Protein AF-0000000074721085 (afdb_homodimer)

Radius of gyration: 24.86 Å; Cα contacts (8 Å, |Δi|>4): 998; chains: 2; bounding box: 52×73×53 Å

Structure (mmCIF, N/CA/C/O backbone):
data_AF-0000000074721085-model_v1
#
loop_
_entity.id
_entity.type
_entity.pdbx_description
1 polymer 'Geranylgeranyl pyrophosphate synthase'
#
loop_
_atom_site.group_PDB
_atom_site.id
_atom_site.type_symbol
_atom_site.label_atom_id
_atom_site.label_alt_id
_atom_site.label_comp_id
_atom_site.label_asym_id
_atom_site.label_entity_id
_atom_site.label_seq_id
_atom_site.pdbx_PDB_ins_code
_atom_site.Cartn_x
_atom_site.Cartn_y
_atom_site.Cartn_z
_atom_site.occupancy
_atom_site.B_iso_or_equiv
_atom_site.auth_seq_id
_atom_site.auth_comp_id
_atom_site.auth_asym_id
_atom_site.auth_atom_id
_atom_site.pdbx_PDB_model_num
ATOM 1 N N . MET A 1 1 ? -14.104 8.866 26.726 1 62.4 1 MET A N 1
ATOM 2 C CA . MET A 1 1 ? -13.198 7.778 26.369 1 62.4 1 MET A CA 1
ATOM 3 C C . MET A 1 1 ? -11.843 8.32 25.928 1 62.4 1 MET A C 1
ATOM 5 O O . MET A 1 1 ? -11.764 9.398 25.336 1 62.4 1 MET A O 1
ATOM 9 N N . ASP A 1 2 ? -10.797 7.888 26.483 1 88.51 2 ASP A N 1
ATOM 10 C CA . ASP A 1 2 ? -9.417 8.273 26.201 1 88.51 2 ASP A CA 1
ATOM 11 C C . ASP A 1 2 ? -9.02 7.889 24.777 1 88.51 2 ASP A C 1
ATOM 13 O O . ASP A 1 2 ? -8.845 6.707 24.473 1 88.51 2 ASP A O 1
ATOM 17 N N . MET A 1 3 ? -9.198 8.83 23.907 1 91.61 3 MET A N 1
ATOM 18 C CA . MET A 1 3 ? -8.941 8.638 22.483 1 91.61 3 MET A CA 1
ATOM 19 C C . MET A 1 3 ? -7.584 7.979 22.259 1 91.61 3 MET A C 1
ATOM 21 O O . MET A 1 3 ? -7.439 7.134 21.374 1 91.61 3 MET A O 1
ATOM 25 N N . GLN A 1 4 ? -6.684 8.302 23.057 1 92.25 4 GLN A N 1
ATOM 26 C CA . GLN A 1 4 ? -5.341 7.749 22.918 1 92.25 4 GLN A CA 1
ATOM 27 C C . GLN A 1 4 ? -5.334 6.247 23.187 1 92.25 4 GLN A C 1
ATOM 29 O O . GLN A 1 4 ? -4.712 5.482 22.447 1 92.25 4 GLN A O 1
ATOM 34 N N . LYS A 1 5 ? -5.977 5.867 24.251 1 95.2 5 LYS A N 1
ATOM 35 C CA . LYS A 1 5 ? -6.062 4.45 24.591 1 95.2 5 LYS A CA 1
ATOM 36 C C . LYS A 1 5 ? -6.791 3.666 23.504 1 95.2 5 LYS A C 1
ATOM 38 O O . LYS A 1 5 ? -6.411 2.538 23.184 1 95.2 5 LYS A O 1
ATOM 43 N N . ARG A 1 6 ? -7.83 4.304 23.038 1 96.55 6 ARG A N 1
ATOM 44 C CA . ARG A 1 6 ? -8.613 3.687 21.972 1 96.55 6 ARG A CA 1
ATOM 45 C C . ARG A 1 6 ? -7.764 3.472 20.724 1 96.55 6 ARG A C 1
ATOM 47 O O . ARG A 1 6 ? -7.793 2.395 20.125 1 96.55 6 ARG A O 1
ATOM 54 N N . ILE A 1 7 ? -6.963 4.374 20.34 1 96.98 7 ILE A N 1
ATOM 55 C CA . ILE A 1 7 ? -6.094 4.308 19.17 1 96.98 7 ILE A CA 1
ATOM 56 C C . ILE A 1 7 ? -5.017 3.247 19.385 1 96.98 7 ILE A C 1
ATOM 58 O O . ILE A 1 7 ? -4.782 2.407 18.514 1 96.98 7 ILE A O 1
ATOM 62 N N . GLU A 1 8 ? -4.416 3.25 20.564 1 97.11 8 GLU A N 1
ATOM 63 C CA . GLU A 1 8 ? -3.341 2.307 20.857 1 97.11 8 GLU A CA 1
ATOM 64 C C . GLU A 1 8 ? -3.84 0.866 20.801 1 97.11 8 GLU A C 1
ATOM 66 O O . GLU A 1 8 ? -3.151 -0.015 20.284 1 97.11 8 GLU A O 1
ATOM 71 N N . ARG A 1 9 ? -4.979 0.676 21.344 1 97.21 9 ARG A N 1
ATOM 72 C CA . ARG A 1 9 ? -5.563 -0.662 21.331 1 97.21 9 ARG A CA 1
ATOM 73 C C . ARG A 1 9 ? -5.836 -1.127 19.904 1 97.21 9 ARG A C 1
ATOM 75 O O . ARG A 1 9 ? -5.573 -2.281 19.561 1 97.21 9 ARG A O 1
ATOM 82 N N . ALA A 1 10 ? -6.385 -0.252 19.117 1 97.82 10 ALA A N 1
ATOM 83 C CA . ALA A 1 10 ? -6.705 -0.589 17.732 1 97.82 10 ALA A CA 1
ATOM 84 C C . ALA A 1 10 ? -5.437 -0.839 16.921 1 97.82 10 ALA A C 1
ATOM 86 O O . ALA A 1 10 ? -5.4 -1.736 16.076 1 97.82 10 ALA A O 1
ATOM 87 N N . LEU A 1 11 ? -4.39 -0.086 17.172 1 98.34 11 LEU A N 1
ATOM 88 C CA . LEU A 1 11 ? -3.107 -0.285 16.507 1 98.34 11 LEU A CA 1
ATOM 89 C C . LEU A 1 11 ? -2.487 -1.619 16.911 1 98.34 11 LEU A C 1
ATOM 91 O O . LEU A 1 11 ? -1.934 -2.332 16.071 1 98.34 11 LEU A O 1
ATOM 95 N N . GLU A 1 12 ? -2.574 -1.896 18.161 1 98.14 12 GLU A N 1
ATOM 96 C CA . GLU A 1 12 ? -2.063 -3.174 18.646 1 98.14 12 GLU A CA 1
ATOM 97 C C . GLU A 1 12 ? -2.75 -4.344 17.949 1 98.14 12 GLU A C 1
ATOM 99 O O . GLU A 1 12 ? -2.1 -5.326 17.584 1 98.14 12 GLU A O 1
ATOM 104 N N . THR A 1 13 ? -3.978 -4.234 17.844 1 98.15 13 THR A N 1
ATOM 105 C CA . THR A 1 13 ? -4.745 -5.283 17.181 1 98.15 13 THR A CA 1
ATOM 106 C C . THR A 1 13 ? -4.292 -5.452 15.734 1 98.15 13 THR A C 1
ATOM 108 O O . THR A 1 13 ? -4.121 -6.577 15.259 1 98.15 13 THR A O 1
ATOM 111 N N . ALA A 1 14 ? -4.15 -4.379 15.009 1 98.24 14 ALA A N 1
ATOM 112 C CA . ALA A 1 14 ? -3.728 -4.418 13.611 1 98.24 14 ALA A CA 1
ATOM 113 C C . ALA A 1 14 ? -2.343 -5.042 13.472 1 98.24 14 ALA A C 1
ATOM 115 O O . ALA A 1 14 ? -2.118 -5.882 12.598 1 98.24 14 ALA A O 1
ATOM 116 N N . ILE A 1 15 ? -1.393 -4.704 14.331 1 98.49 15 ILE A N 1
ATOM 117 C CA . ILE A 1 15 ? -0.018 -5.182 14.244 1 98.49 15 ILE A CA 1
ATOM 118 C C . ILE A 1 15 ? 0.05 -6.641 14.688 1 98.49 15 ILE A C 1
ATOM 120 O O . ILE A 1 15 ? 0.81 -7.433 14.127 1 98.49 15 ILE A O 1
ATOM 124 N N . LYS A 1 16 ? -0.74 -6.955 15.693 1 98.14 16 LYS A N 1
ATOM 125 C CA . LYS A 1 16 ? -0.819 -8.356 16.097 1 98.14 16 LYS A CA 1
ATOM 126 C C . LYS A 1 16 ? -1.295 -9.235 14.945 1 98.14 16 LYS A C 1
ATOM 128 O O . LYS A 1 16 ? -0.792 -10.344 14.754 1 98.14 16 LYS A O 1
ATOM 133 N N . HIS A 1 17 ? -2.192 -8.769 14.258 1 97.84 17 HIS A N 1
ATOM 134 C CA . HIS A 1 17 ? -2.7 -9.5 13.102 1 97.84 17 HIS A CA 1
ATOM 135 C C . HIS A 1 17 ? -1.618 -9.675 12.042 1 97.84 17 HIS A C 1
ATOM 137 O O . HIS A 1 17 ? -1.467 -10.76 11.476 1 97.84 17 HIS A O 1
ATOM 143 N N . ALA A 1 18 ? -0.864 -8.637 11.76 1 97.57 18 ALA A N 1
ATOM 144 C CA . ALA A 1 18 ? 0.155 -8.627 10.713 1 97.57 18 ALA A CA 1
ATOM 145 C C . ALA A 1 18 ? 1.371 -9.454 11.123 1 97.57 18 ALA A C 1
ATOM 147 O O . ALA A 1 18 ? 2.197 -9.813 10.281 1 97.57 18 ALA A O 1
ATOM 148 N N . THR A 1 19 ? 1.497 -9.79 12.391 1 97.47 19 THR A N 1
ATOM 149 C CA . THR A 1 19 ? 2.7 -10.467 12.863 1 97.47 19 THR A CA 1
ATOM 150 C C . THR A 1 19 ? 2.353 -11.818 13.481 1 97.47 19 THR A C 1
ATOM 152 O O . THR A 1 19 ? 3.145 -12.382 14.239 1 97.47 19 THR A O 1
ATOM 155 N N . ALA A 1 20 ? 1.224 -12.274 13.162 1 95 20 ALA A N 1
ATOM 156 C CA . ALA A 1 20 ? 0.764 -13.538 13.731 1 95 20 ALA A CA 1
ATOM 157 C C . ALA A 1 20 ? 1.395 -14.726 13.01 1 95 20 ALA A C 1
ATOM 159 O O . ALA A 1 20 ? 1.792 -14.616 11.848 1 95 20 ALA A O 1
ATOM 160 N N . GLY A 1 21 ? 1.516 -15.819 13.684 1 90.7 21 GLY A N 1
ATOM 161 C CA . GLY A 1 21 ? 1.921 -17.075 13.075 1 90.7 21 GLY A CA 1
ATOM 162 C C . GLY A 1 21 ? 3.418 -17.172 12.846 1 90.7 21 GLY A C 1
ATOM 163 O O . GLY A 1 21 ? 4.203 -16.561 13.573 1 90.7 21 GLY A O 1
ATOM 164 N N . ASN A 1 22 ? 3.745 -18.074 11.837 1 90.31 22 ASN A N 1
ATOM 165 C CA . ASN A 1 22 ? 5.143 -18.315 11.495 1 90.31 22 ASN A CA 1
ATOM 166 C C . ASN A 1 22 ? 5.615 -17.39 10.377 1 90.31 22 ASN A C 1
ATOM 168 O O . ASN A 1 22 ? 5.797 -17.827 9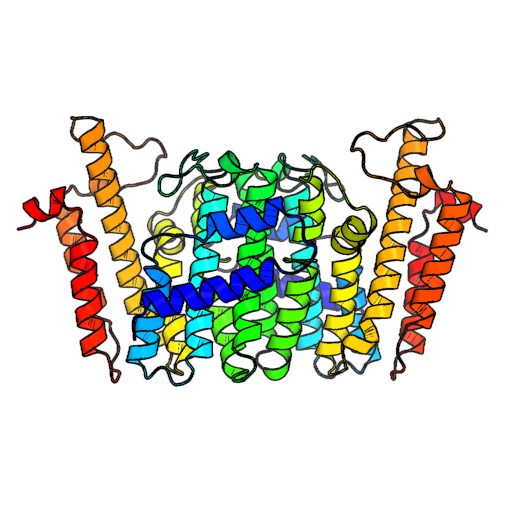.24 1 90.31 22 ASN A O 1
ATOM 172 N N . GLN A 1 23 ? 5.804 -16.177 10.736 1 94.38 23 GLN A N 1
ATOM 173 C CA . GLN A 1 23 ? 6.29 -15.139 9.832 1 94.38 23 GLN A CA 1
ATOM 174 C C . GLN A 1 23 ? 7.766 -14.843 10.078 1 94.38 23 GLN A C 1
ATOM 176 O O . GLN A 1 23 ? 8.338 -15.293 11.073 1 94.38 23 GLN A O 1
ATOM 181 N N . PRO A 1 24 ? 8.462 -14.285 9.119 1 97.26 24 PRO A N 1
ATOM 182 C CA . PRO A 1 24 ? 9.846 -13.891 9.393 1 97.26 24 PRO A CA 1
ATOM 183 C C . PRO A 1 24 ? 9.966 -12.951 10.591 1 97.26 24 PRO A C 1
ATOM 185 O O . PRO A 1 24 ? 9.371 -11.87 10.594 1 97.26 24 PRO A O 1
ATOM 188 N N . PRO A 1 25 ? 10.677 -13.289 11.58 1 97.72 25 PRO A N 1
ATOM 189 C CA . PRO A 1 25 ? 10.661 -12.564 12.853 1 97.72 25 PRO A CA 1
ATOM 190 C C . PRO A 1 25 ? 11.233 -11.153 12.735 1 97.72 25 PRO A C 1
ATOM 192 O O . PRO A 1 25 ? 10.763 -10.234 13.411 1 97.72 25 PRO A O 1
ATOM 195 N N . LYS A 1 26 ? 12.287 -10.931 11.923 1 98.34 26 LYS A N 1
ATOM 196 C CA . LYS A 1 26 ? 12.931 -9.622 11.859 1 98.34 26 LYS A CA 1
ATOM 197 C C . LYS A 1 26 ? 11.977 -8.567 11.308 1 98.34 26 LYS A C 1
ATOM 199 O O . LYS A 1 26 ? 11.934 -7.44 11.806 1 98.34 26 LYS A O 1
ATOM 204 N N . ILE A 1 27 ? 11.184 -8.962 10.274 1 98.4 27 ILE A N 1
ATOM 205 C CA . ILE A 1 27 ? 10.254 -7.98 9.728 1 98.4 27 ILE A CA 1
ATOM 206 C C . ILE A 1 27 ? 9.111 -7.748 10.714 1 98.4 27 ILE A C 1
ATOM 208 O O . ILE A 1 27 ? 8.589 -6.636 10.818 1 98.4 27 ILE A O 1
ATOM 212 N N . ALA A 1 28 ? 8.681 -8.773 11.427 1 98.38 28 ALA A N 1
ATOM 213 C CA . ALA A 1 28 ? 7.661 -8.598 12.458 1 98.38 28 ALA A CA 1
ATOM 214 C C . ALA A 1 28 ? 8.115 -7.593 13.513 1 98.38 28 ALA A C 1
ATOM 216 O O . ALA A 1 28 ? 7.339 -6.731 13.932 1 98.38 28 ALA A O 1
ATOM 217 N N . LYS A 1 29 ? 9.334 -7.683 13.894 1 98.3 29 LYS A N 1
ATOM 218 C CA . LYS A 1 29 ? 9.908 -6.739 14.849 1 98.3 29 LYS A CA 1
ATOM 219 C C . LYS A 1 29 ? 9.983 -5.335 14.257 1 98.3 29 LYS A C 1
ATOM 221 O O . LYS A 1 29 ? 9.727 -4.349 14.951 1 98.3 29 LYS A O 1
ATOM 226 N N . ALA A 1 30 ? 10.329 -5.232 13.012 1 98.47 30 ALA A N 1
ATOM 227 C CA . ALA A 1 30 ? 10.443 -3.942 12.336 1 98.47 30 ALA A CA 1
ATOM 228 C C . ALA A 1 30 ? 9.091 -3.239 12.264 1 98.47 30 ALA A C 1
ATOM 230 O O . ALA A 1 30 ? 9.012 -2.016 12.399 1 98.47 30 ALA A O 1
ATOM 231 N N . LEU A 1 31 ? 8.014 -4.026 12.053 1 98.56 31 LEU A N 1
ATOM 232 C CA . LEU A 1 31 ? 6.673 -3.456 11.996 1 98.56 31 LEU A CA 1
ATOM 233 C C . LEU A 1 31 ? 6.285 -2.841 13.336 1 98.56 31 LEU A C 1
ATOM 235 O O . LEU A 1 31 ? 5.816 -1.702 13.389 1 98.56 31 LEU A O 1
ATOM 239 N N . ARG A 1 32 ? 6.486 -3.619 14.35 1 98.06 32 ARG A N 1
ATOM 240 C CA . ARG A 1 32 ? 6.162 -3.129 15.686 1 98.06 32 ARG A CA 1
ATOM 241 C C . ARG A 1 32 ? 7.003 -1.908 16.041 1 98.06 32 ARG A C 1
ATOM 243 O O . ARG A 1 32 ? 6.487 -0.93 16.587 1 98.06 32 ARG A O 1
ATOM 250 N N . TYR A 1 33 ? 8.296 -1.965 15.701 1 97.96 33 TYR A N 1
ATOM 251 C CA . TYR A 1 33 ? 9.246 -0.888 15.958 1 97.96 33 TYR A CA 1
ATOM 252 C C . TYR A 1 33 ? 8.816 0.397 15.261 1 97.96 33 TYR A C 1
ATOM 254 O O . TYR A 1 33 ? 8.939 1.487 15.823 1 97.96 33 TYR A O 1
ATOM 262 N N . ALA A 1 34 ? 8.273 0.291 14.075 1 97.66 34 ALA A N 1
ATOM 263 C CA . ALA A 1 34 ? 7.895 1.439 13.255 1 97.66 34 ALA A CA 1
ATOM 264 C C . ALA A 1 34 ? 6.639 2.112 13.799 1 97.66 34 ALA A C 1
ATOM 266 O O . ALA A 1 34 ? 6.434 3.312 13.599 1 97.66 34 ALA A O 1
ATOM 267 N N . VAL A 1 35 ? 5.823 1.367 14.543 1 97.93 35 VAL A N 1
ATOM 268 C CA . VAL A 1 35 ? 4.501 1.867 14.905 1 97.93 35 VAL A CA 1
ATOM 269 C C . VAL A 1 35 ? 4.481 2.256 16.381 1 97.93 35 VAL A C 1
ATOM 271 O O . VAL A 1 35 ? 3.795 3.204 16.771 1 97.93 35 VAL A O 1
ATOM 274 N N . PHE A 1 36 ? 5.237 1.495 17.198 1 95.47 36 PHE A N 1
ATOM 275 C CA . PHE A 1 36 ? 5.206 1.73 18.637 1 95.47 36 PHE A CA 1
ATOM 276 C C . PHE A 1 36 ? 6.583 2.134 19.15 1 95.47 36 PHE A C 1
ATOM 278 O O . PHE A 1 36 ? 7.599 1.6 18.701 1 95.47 36 PHE A O 1
ATOM 285 N N . PRO A 1 37 ? 6.757 2.99 20.497 1 75.4 37 PRO A N 1
ATOM 286 C CA . PRO A 1 37 ? 5.595 3.564 21.18 1 75.4 37 PRO A CA 1
ATOM 287 C C . PRO A 1 37 ? 4.927 4.676 20.374 1 75.4 37 PRO A C 1
ATOM 289 O O . PRO A 1 37 ? 3.773 5.026 20.636 1 75.4 37 PRO A O 1
ATOM 292 N N . GLY A 1 38 ? 5.512 5.027 19.23 1 75.02 38 GLY A N 1
ATOM 293 C CA . GLY A 1 38 ? 5.128 5.939 18.165 1 75.02 38 GLY A CA 1
ATOM 294 C C . GLY A 1 38 ? 4.961 7.371 18.637 1 75.02 38 GLY A C 1
ATOM 295 O O . GLY A 1 38 ? 5.603 7.791 19.603 1 75.02 38 GLY A O 1
ATOM 296 N N . GLY A 1 39 ? 4.611 8.415 18.076 1 75.67 39 GLY A N 1
ATOM 297 C CA . GLY A 1 39 ? 4.472 9.862 18.098 1 75.67 39 GLY A CA 1
ATOM 298 C C . GLY A 1 39 ? 3.193 10.329 18.766 1 75.67 39 GLY A C 1
ATOM 299 O O . GLY A 1 39 ? 2.569 9.578 19.519 1 75.67 39 GLY A O 1
ATOM 300 N N . ALA A 1 40 ? 2.764 11.472 18.66 1 81.59 40 ALA A N 1
ATOM 301 C CA . ALA A 1 40 ? 1.662 12.176 19.311 1 81.59 40 ALA A CA 1
ATOM 302 C C . ALA A 1 40 ? 0.315 11.711 18.765 1 81.59 40 ALA A C 1
ATOM 304 O O . ALA A 1 40 ? -0.734 12.033 19.328 1 81.59 40 ALA A O 1
ATOM 305 N N . ARG A 1 41 ? 0.282 10.809 17.751 1 93.16 41 ARG A N 1
ATOM 306 C CA . ARG A 1 41 ? -0.935 10.267 17.154 1 93.16 41 ARG A CA 1
ATOM 307 C C . ARG A 1 41 ? -1.905 11.383 16.78 1 93.16 41 ARG A C 1
ATOM 309 O O . ARG A 1 41 ? -3.107 11.278 17.032 1 93.16 41 ARG A O 1
ATOM 316 N N . VAL A 1 42 ? -1.416 12.468 16.251 1 90.64 42 VAL A N 1
ATOM 317 C CA . VAL A 1 42 ? -2.212 13.657 15.966 1 90.64 42 VAL A CA 1
ATOM 318 C C . VAL A 1 42 ? -3.26 13.336 14.903 1 90.64 42 VAL A C 1
ATOM 320 O O . VAL A 1 42 ? -4.434 13.68 15.055 1 90.64 42 VAL A O 1
ATOM 323 N N . ARG A 1 43 ? -2.932 12.62 13.916 1 94.19 43 ARG A N 1
ATOM 324 C CA . ARG A 1 43 ? -3.812 12.397 12.774 1 94.19 43 ARG A CA 1
ATOM 325 C C . ARG A 1 43 ? -4.92 11.407 13.121 1 94.19 43 ARG A C 1
ATOM 327 O O . ARG A 1 43 ? -6.096 11.667 12.86 1 94.19 43 ARG A O 1
ATOM 334 N N . PRO A 1 44 ? -4.56 10.25 13.733 1 97.07 44 PRO A N 1
ATOM 335 C CA . PRO A 1 44 ? -5.671 9.376 14.117 1 97.07 44 PRO A CA 1
ATOM 336 C C . PRO A 1 44 ? -6.558 9.989 15.198 1 97.07 44 PRO A C 1
ATOM 338 O O . PRO A 1 44 ? -7.763 9.73 15.234 1 97.07 44 PRO A O 1
ATOM 341 N N . ARG A 1 45 ? -6.033 10.8 16.083 1 94.85 45 ARG A N 1
ATOM 342 C CA . ARG A 1 45 ? -6.85 11.509 17.062 1 94.85 45 ARG A CA 1
ATOM 343 C C . ARG A 1 45 ? -7.818 12.467 16.376 1 94.85 45 ARG A C 1
ATOM 345 O O . ARG A 1 45 ? -8.975 12.588 16.787 1 94.85 45 ARG A O 1
ATOM 352 N N . LEU A 1 46 ? -7.298 13.166 15.415 1 94.78 46 LEU A N 1
ATOM 353 C CA . LEU A 1 46 ? -8.149 14.061 14.639 1 94.78 46 LEU A CA 1
ATOM 354 C C . LEU A 1 46 ? -9.287 13.292 13.978 1 94.78 46 LEU A C 1
ATOM 356 O O . LEU A 1 46 ? -10.44 13.727 14.015 1 94.78 46 LEU A O 1
ATOM 360 N N . CYS A 1 47 ? -8.995 12.18 13.367 1 97.54 47 CYS A N 1
ATOM 361 C CA . CYS A 1 47 ? -9.989 11.322 12.732 1 97.54 47 CYS A CA 1
ATOM 362 C C . CYS A 1 47 ? -11.081 10.929 13.72 1 97.54 47 CYS A C 1
ATOM 364 O O . CYS A 1 47 ? -12.27 11.08 13.431 1 97.54 47 CYS A O 1
ATOM 366 N N . LEU A 1 48 ? -10.684 10.477 14.877 1 97.35 48 LEU A N 1
ATOM 367 C CA . LEU A 1 48 ? -11.635 10.042 15.894 1 97.35 48 LEU A CA 1
ATOM 368 C C . LEU A 1 48 ? -12.44 11.223 16.426 1 97.35 48 LEU A C 1
ATOM 370 O O . LEU A 1 48 ? -13.635 11.091 16.702 1 97.35 48 LEU A O 1
ATOM 374 N N . ALA A 1 49 ? -11.759 12.353 16.62 1 96.31 49 ALA A N 1
ATOM 375 C CA . ALA A 1 49 ? -12.445 13.543 17.117 1 96.31 49 ALA A CA 1
ATOM 376 C C . ALA A 1 49 ? -13.575 13.957 16.178 1 96.31 49 ALA A C 1
ATOM 378 O O . ALA A 1 49 ? -14.666 14.314 16.629 1 96.31 49 ALA A O 1
ATOM 379 N N . VAL A 1 50 ? -13.349 13.914 14.898 1 97.41 50 VAL A N 1
ATOM 380 C CA . VAL A 1 50 ? -14.362 14.262 13.907 1 97.41 50 VAL A CA 1
ATOM 381 C C . VAL A 1 50 ? -15.502 13.246 13.955 1 97.41 50 VAL A C 1
ATOM 383 O O . VAL A 1 50 ? -16.676 13.621 13.938 1 97.41 50 VAL A O 1
ATOM 386 N N . ALA A 1 51 ? -15.126 11.945 13.977 1 98.02 51 ALA A N 1
ATOM 387 C CA . ALA A 1 51 ? -16.149 10.906 14.066 1 98.02 51 ALA A CA 1
ATOM 388 C C . ALA A 1 51 ? -17.038 11.117 15.289 1 98.02 51 ALA A C 1
ATOM 390 O O . ALA A 1 51 ? -18.265 11.039 15.192 1 98.02 51 ALA A O 1
ATOM 391 N N . MET A 1 52 ? -16.428 11.387 16.395 1 96.92 52 MET A N 1
ATOM 392 C CA . MET A 1 52 ? -17.157 11.588 17.644 1 96.92 52 MET A CA 1
ATOM 393 C C . MET A 1 52 ? -18.048 12.823 17.562 1 96.92 52 MET A C 1
ATOM 395 O O . MET A 1 52 ? -19.179 12.811 18.051 1 96.92 52 MET A O 1
ATOM 399 N N . ALA A 1 53 ? -17.523 13.884 16.963 1 97.24 53 ALA A N 1
ATOM 400 C CA . ALA A 1 53 ? -18.307 15.105 16.802 1 97.24 53 ALA A CA 1
ATOM 401 C C . ALA A 1 53 ? -19.565 14.845 15.979 1 97.24 53 ALA A C 1
ATOM 403 O O . ALA A 1 53 ? -20.597 15.486 16.191 1 97.24 53 ALA A O 1
ATOM 404 N N . CYS A 1 54 ? -19.503 13.878 15.068 1 97.3 54 CYS A N 1
ATOM 405 C CA . CYS A 1 54 ? -20.617 13.556 14.183 1 97.3 54 CYS A CA 1
ATOM 406 C C . CYS A 1 54 ? -21.511 12.486 14.799 1 97.3 54 CYS A C 1
ATOM 408 O O . CYS A 1 54 ? -22.533 12.115 14.218 1 97.3 54 CYS A O 1
ATOM 410 N N . GLY A 1 55 ? -21.17 11.887 15.938 1 95.34 55 GLY A N 1
ATOM 411 C CA . GLY A 1 55 ? -22.017 10.93 16.631 1 95.34 55 GLY A CA 1
ATOM 412 C C . GLY A 1 55 ? -21.337 9.595 16.872 1 95.34 55 GLY A C 1
ATOM 413 O O . GLY A 1 55 ? -21.661 8.891 17.83 1 95.34 55 GLY A O 1
ATOM 414 N N . ASP A 1 56 ? -20.369 9.099 15.939 1 94.93 56 ASP A N 1
ATOM 415 C CA . ASP A 1 56 ? -19.566 7.882 16.014 1 94.93 56 ASP A CA 1
ATOM 416 C C . ASP A 1 56 ? -20.45 6.651 16.196 1 94.93 56 ASP A C 1
ATOM 418 O O . ASP A 1 56 ? -20.242 5.861 17.12 1 94.93 56 ASP A O 1
ATOM 422 N N . ASP A 1 57 ? -21.409 6.464 15.401 1 94.47 57 ASP A N 1
ATOM 423 C CA . ASP A 1 57 ? -22.396 5.394 15.497 1 94.47 57 ASP A CA 1
ATOM 424 C C . ASP A 1 57 ? -21.775 4.042 15.152 1 94.47 57 ASP A C 1
ATOM 426 O O . ASP A 1 57 ? -22.332 2.994 15.486 1 94.47 57 ASP A O 1
ATOM 430 N N . HIS A 1 58 ? -20.662 4.056 14.53 1 96.45 58 HIS A N 1
ATOM 431 C CA . HIS A 1 58 ? -19.937 2.847 14.155 1 96.45 58 HIS A CA 1
ATOM 432 C C . HIS A 1 58 ? -18.486 2.907 14.621 1 96.45 58 HIS A C 1
ATOM 434 O O . HIS A 1 58 ? -17.575 3.071 13.806 1 96.45 58 HIS A O 1
ATOM 440 N N . PRO A 1 59 ? -18.199 2.674 15.888 1 96.92 59 PRO A N 1
ATOM 441 C CA . PRO A 1 59 ? -16.86 2.851 16.455 1 96.92 59 PRO A CA 1
ATOM 442 C C . PRO A 1 59 ? -15.812 1.97 15.779 1 96.92 59 PRO A C 1
ATOM 444 O O . PRO A 1 59 ? -14.646 2.359 15.677 1 96.92 59 PRO A O 1
ATOM 447 N N . GLU A 1 60 ? -16.232 0.771 15.336 1 97.73 60 GLU A N 1
ATOM 448 C CA . GLU A 1 60 ? -15.291 -0.096 14.635 1 97.73 60 GLU A CA 1
ATOM 449 C C . GLU A 1 60 ? -14.777 0.564 13.359 1 97.73 60 GLU A C 1
ATOM 451 O O . GLU A 1 60 ? -13.598 0.438 13.019 1 97.73 60 GLU A O 1
ATOM 456 N N . ALA A 1 61 ? -15.709 1.286 12.708 1 98.28 61 ALA A N 1
ATOM 457 C CA . ALA A 1 61 ? -15.331 1.965 11.472 1 98.28 61 ALA A CA 1
ATOM 458 C C . ALA A 1 61 ? -14.423 3.158 11.757 1 98.28 61 ALA A C 1
ATOM 460 O O . ALA A 1 61 ? -13.455 3.397 11.032 1 98.28 61 ALA A O 1
ATOM 461 N N . SER A 1 62 ? -14.748 3.923 12.817 1 98.44 62 SER A N 1
ATOM 462 C CA . SER A 1 62 ? -13.909 5.068 13.154 1 98.44 62 SER A CA 1
ATOM 463 C C . SER A 1 62 ? -12.531 4.622 13.63 1 98.44 62 SER A C 1
ATOM 465 O O . SER A 1 62 ? -11.523 5.257 13.312 1 98.44 62 SER A O 1
ATOM 467 N N . ASP A 1 63 ? -12.479 3.476 14.377 1 98.63 63 ASP A N 1
ATOM 468 C CA . ASP A 1 63 ? -11.196 2.913 14.786 1 98.63 63 ASP A CA 1
ATOM 469 C C . ASP A 1 63 ? -10.379 2.471 13.574 1 98.63 63 ASP A C 1
ATOM 471 O O . ASP A 1 63 ? -9.177 2.734 13.5 1 98.63 63 ASP A O 1
ATOM 475 N N . ALA A 1 64 ? -11.051 1.835 12.663 1 98.74 64 ALA A N 1
ATOM 476 C CA . ALA A 1 64 ? -10.383 1.354 11.456 1 98.74 64 ALA A CA 1
ATOM 477 C C . ALA A 1 64 ? -9.803 2.514 10.651 1 98.74 64 ALA A C 1
ATOM 479 O O . ALA A 1 64 ? -8.672 2.437 10.165 1 98.74 64 ALA A O 1
ATOM 480 N N . ALA A 1 65 ? -10.585 3.54 10.517 1 98.76 65 ALA A N 1
ATOM 481 C CA . ALA A 1 65 ? -10.141 4.721 9.78 1 98.76 65 ALA A CA 1
ATOM 482 C C . ALA A 1 65 ? -8.931 5.363 10.452 1 98.76 65 ALA A C 1
ATOM 484 O O . ALA A 1 65 ? -7.944 5.688 9.787 1 98.76 65 ALA A O 1
ATOM 485 N N . ALA A 1 66 ? -8.995 5.513 11.723 1 98.57 66 ALA A N 1
ATOM 486 C CA . ALA A 1 66 ? -7.914 6.124 12.492 1 98.57 66 ALA A CA 1
ATOM 487 C C . ALA A 1 66 ? -6.634 5.301 12.388 1 98.57 66 ALA A C 1
ATOM 489 O O . ALA A 1 66 ? -5.549 5.851 12.184 1 98.57 66 ALA A O 1
ATOM 490 N N . VAL A 1 67 ? -6.772 4.016 12.498 1 98.63 67 VAL A N 1
ATOM 491 C CA . VAL A 1 67 ? -5.636 3.103 12.428 1 98.63 67 VAL A CA 1
ATOM 492 C C . VAL A 1 67 ? -5.033 3.136 11.026 1 98.63 67 VAL A C 1
ATOM 494 O O . VAL A 1 67 ? -3.81 3.177 10.87 1 98.63 67 VAL A O 1
ATOM 497 N N . ALA A 1 68 ? -5.898 3.108 10.043 1 98.87 68 ALA A N 1
ATOM 498 C CA . ALA A 1 68 ? -5.41 3.151 8.667 1 98.87 68 ALA A CA 1
ATOM 499 C C . ALA A 1 68 ? -4.579 4.406 8.419 1 98.87 68 ALA A C 1
ATOM 501 O O . ALA A 1 68 ? -3.488 4.333 7.847 1 98.87 68 ALA A O 1
ATOM 502 N N . ILE A 1 69 ? -5.053 5.532 8.871 1 98.34 69 ILE A N 1
ATOM 503 C CA . ILE A 1 69 ? -4.36 6.808 8.728 1 98.34 69 ILE A CA 1
ATOM 504 C C . ILE A 1 69 ? -2.992 6.731 9.402 1 98.34 69 ILE A C 1
ATOM 506 O O . ILE A 1 69 ? -1.985 7.155 8.83 1 98.34 69 ILE A O 1
ATOM 510 N N . GLU A 1 70 ? -2.946 6.202 10.543 1 98.3 70 GLU A N 1
ATOM 511 C CA . GLU A 1 70 ? -1.698 6.146 11.298 1 98.3 70 GLU A CA 1
ATOM 512 C C . GLU A 1 70 ? -0.714 5.165 10.666 1 98.3 70 GLU A C 1
ATOM 514 O O . GLU A 1 70 ? 0.485 5.442 10.593 1 98.3 70 GLU A O 1
ATOM 519 N N . LEU A 1 71 ? -1.198 4.004 10.28 1 98.75 71 LEU A N 1
ATOM 520 C CA . LEU A 1 71 ? -0.325 3.03 9.634 1 98.75 71 LEU A CA 1
ATOM 521 C C . LEU A 1 71 ? 0.295 3.611 8.368 1 98.75 71 LEU A C 1
ATOM 523 O O . LEU A 1 71 ? 1.478 3.394 8.095 1 98.75 71 LEU A O 1
ATOM 527 N N . LEU A 1 72 ? -0.499 4.333 7.608 1 98.62 72 LEU A N 1
ATOM 528 C CA . LEU A 1 72 ? -0.004 4.954 6.385 1 98.62 72 LEU A CA 1
ATOM 529 C C . LEU A 1 72 ? 1.01 6.049 6.702 1 98.62 72 LEU A C 1
ATOM 531 O O . LEU A 1 72 ? 2.003 6.207 5.989 1 98.62 72 LEU A O 1
ATOM 535 N N . HIS A 1 73 ? 0.776 6.784 7.744 1 97.05 73 HIS A N 1
ATOM 536 C CA . HIS A 1 73 ? 1.746 7.782 8.181 1 97.05 73 HIS A CA 1
ATOM 537 C C . HIS A 1 73 ? 3.061 7.127 8.591 1 97.05 73 HIS A C 1
ATOM 539 O O . HIS A 1 73 ? 4.138 7.6 8.218 1 97.05 73 HIS A O 1
ATOM 545 N N . CYS A 1 74 ? 2.98 6.064 9.378 1 98 74 CYS A N 1
ATOM 546 C CA . CYS A 1 74 ? 4.174 5.345 9.808 1 98 74 CYS A CA 1
ATOM 547 C C . CYS A 1 74 ? 4.94 4.794 8.611 1 98 74 CYS A C 1
ATOM 549 O O . CYS A 1 74 ? 6.169 4.858 8.572 1 98 74 CYS A O 1
ATOM 551 N N . ALA A 1 75 ? 4.208 4.255 7.666 1 98.52 75 ALA A N 1
ATOM 552 C CA . ALA A 1 75 ? 4.836 3.755 6.446 1 98.52 75 ALA A CA 1
ATOM 553 C C . ALA A 1 75 ? 5.616 4.86 5.738 1 98.52 75 ALA A C 1
ATOM 555 O O . ALA A 1 75 ? 6.737 4.638 5.274 1 98.52 75 ALA A O 1
ATOM 556 N N . SER A 1 76 ? 4.977 5.991 5.62 1 97.57 76 SER A N 1
ATOM 557 C CA . SER A 1 76 ? 5.616 7.111 4.937 1 97.57 76 SER A CA 1
ATOM 558 C C . SER A 1 76 ? 6.887 7.547 5.659 1 97.57 76 SER A C 1
ATOM 560 O O . SER A 1 76 ? 7.875 7.916 5.02 1 97.57 76 SER A O 1
ATOM 562 N N . LEU A 1 77 ? 6.933 7.528 6.987 1 96.01 77 LEU A N 1
ATOM 563 C CA . LEU A 1 77 ? 8.113 7.894 7.762 1 96.01 77 LEU A CA 1
ATOM 564 C C . LEU A 1 77 ? 9.241 6.89 7.542 1 96.01 77 LEU A C 1
ATOM 566 O O . LEU A 1 77 ? 10.4 7.278 7.381 1 96.01 77 LEU A O 1
ATOM 570 N N . VAL A 1 78 ? 8.887 5.646 7.527 1 98.04 78 VAL A N 1
ATOM 571 C CA . VAL A 1 78 ? 9.879 4.599 7.308 1 98.04 78 VAL A CA 1
ATOM 572 C C . VAL A 1 78 ? 10.539 4.79 5.944 1 98.04 78 VAL A C 1
ATOM 574 O O . VAL A 1 78 ? 11.766 4.754 5.831 1 98.04 78 VAL A O 1
ATOM 577 N N . HIS A 1 79 ? 9.74 4.976 4.943 1 98.35 79 HIS A N 1
ATOM 578 C CA . HIS A 1 79 ? 10.259 5.117 3.588 1 98.35 79 HIS A CA 1
ATOM 579 C C . HIS A 1 79 ? 10.994 6.442 3.414 1 98.35 79 HIS A C 1
ATOM 581 O O . HIS A 1 79 ? 12.014 6.506 2.724 1 98.35 79 HIS A O 1
ATOM 587 N N . ASP A 1 80 ? 10.529 7.484 4.057 1 95.66 80 ASP A N 1
ATOM 588 C CA . ASP A 1 80 ? 11.168 8.795 3.996 1 95.66 80 ASP A CA 1
ATOM 589 C C . ASP A 1 80 ? 12.561 8.756 4.62 1 95.66 80 ASP A C 1
ATOM 591 O O . ASP A 1 80 ? 13.453 9.501 4.208 1 95.66 80 ASP A O 1
ATOM 595 N N . ASP A 1 81 ? 12.777 7.958 5.581 1 96.44 81 ASP A N 1
ATOM 596 C CA . ASP A 1 81 ? 14.033 7.885 6.322 1 96.44 81 ASP A CA 1
ATOM 597 C C . ASP A 1 81 ? 15.083 7.092 5.547 1 96.44 81 ASP A C 1
ATOM 599 O O . ASP A 1 81 ? 16.265 7.112 5.894 1 96.44 81 ASP A O 1
ATOM 603 N N . MET A 1 82 ? 14.749 6.434 4.482 1 97.39 82 MET A N 1
ATOM 604 C CA . MET A 1 82 ? 15.637 5.526 3.762 1 97.39 82 MET A CA 1
ATOM 605 C C . MET A 1 82 ? 16.762 6.294 3.076 1 97.39 82 MET A C 1
ATOM 607 O O . MET A 1 82 ? 16.622 7.485 2.791 1 97.39 82 MET A O 1
ATOM 611 N N . PRO A 1 83 ? 17.894 5.621 2.691 1 96.43 83 PRO A N 1
ATOM 612 C CA . PRO A 1 83 ? 19.067 6.264 2.096 1 96.43 83 PRO A CA 1
ATOM 613 C C . PRO A 1 83 ? 18.748 6.978 0.785 1 96.43 83 PRO A C 1
ATOM 615 O O . PRO A 1 83 ? 19.379 7.986 0.457 1 96.43 83 PRO A O 1
ATOM 618 N N . CYS A 1 84 ? 17.752 6.558 0.094 1 95.52 84 CYS A N 1
ATOM 619 C CA . CYS A 1 84 ? 17.449 7.176 -1.192 1 95.52 84 CYS A CA 1
ATOM 620 C C . CYS A 1 84 ? 16.648 8.459 -1.005 1 95.52 84 CYS A C 1
ATOM 622 O O . CYS A 1 84 ? 16.427 9.203 -1.962 1 95.52 84 CYS A O 1
ATOM 624 N N . PHE A 1 85 ? 16.244 8.738 0.229 1 95.12 85 PHE A N 1
ATOM 625 C CA . PHE A 1 85 ? 15.567 9.978 0.591 1 95.12 85 PHE A CA 1
ATOM 626 C C . PHE A 1 85 ? 16.359 10.74 1.646 1 95.12 85 PHE A C 1
ATOM 628 O O . PHE A 1 85 ? 17.492 11.159 1.397 1 95.12 85 PHE A O 1
ATOM 635 N N . ASP A 1 86 ? 15.867 10.789 2.873 1 92.02 86 ASP A N 1
ATOM 636 C CA . ASP A 1 86 ? 16.496 11.606 3.907 1 92.02 86 ASP A CA 1
ATOM 637 C C . ASP A 1 86 ? 17.746 10.926 4.46 1 92.02 86 ASP A C 1
ATOM 639 O O . ASP A 1 86 ? 18.578 11.572 5.102 1 92.02 86 ASP A O 1
ATOM 643 N N . ASN A 1 87 ? 17.896 9.699 4.234 1 94.78 87 ASN A N 1
ATOM 644 C CA . ASN A 1 87 ? 18.968 8.918 4.842 1 94.78 87 ASN A CA 1
ATOM 645 C C . ASN A 1 87 ? 19.134 9.251 6.322 1 94.78 87 ASN A C 1
ATOM 647 O O . ASN A 1 87 ? 20.241 9.55 6.775 1 94.78 87 ASN A O 1
ATOM 651 N N . ALA A 1 88 ? 17.989 9.287 7.006 1 91.82 88 ALA A N 1
ATOM 652 C CA . ALA A 1 88 ? 17.983 9.667 8.416 1 91.82 88 ALA A CA 1
ATOM 653 C C . ALA A 1 88 ? 18.417 8.502 9.301 1 91.82 88 ALA A C 1
ATOM 655 O O . ALA A 1 88 ? 17.855 7.407 9.216 1 91.82 88 ALA A O 1
ATOM 656 N N . ASP A 1 89 ? 19.275 8.73 10.221 1 93.32 89 ASP A N 1
ATOM 657 C CA . ASP A 1 89 ? 19.757 7.685 11.119 1 93.32 89 ASP A CA 1
ATOM 658 C C . ASP A 1 89 ? 18.826 7.52 12.318 1 93.32 89 ASP A C 1
ATOM 660 O O . ASP A 1 89 ? 18.763 6.445 12.919 1 93.32 89 ASP A O 1
ATOM 664 N N . ILE A 1 90 ? 18.09 8.686 12.66 1 93.19 90 ILE A N 1
ATOM 665 C CA . ILE A 1 90 ? 17.279 8.693 13.873 1 93.19 90 ILE A CA 1
ATOM 666 C C . ILE A 1 90 ? 15.853 9.123 13.538 1 93.19 90 ILE A C 1
ATOM 668 O O . ILE A 1 90 ? 15.644 10.008 12.705 1 93.19 90 ILE A O 1
ATOM 672 N N . ARG A 1 91 ? 14.878 8.489 14.173 1 90.05 91 ARG A N 1
ATOM 673 C CA . ARG A 1 91 ? 13.454 8.805 14.13 1 90.05 91 ARG A CA 1
ATOM 674 C C . ARG A 1 91 ? 12.828 8.702 15.516 1 90.05 91 ARG A C 1
ATOM 676 O O . ARG A 1 91 ? 12.863 7.64 16.141 1 90.05 91 ARG A O 1
ATOM 683 N N . ARG A 1 92 ? 12.363 9.837 15.975 1 86.67 92 ARG A N 1
ATOM 684 C CA . ARG A 1 92 ? 11.699 9.904 17.272 1 86.67 92 ARG A CA 1
ATOM 685 C C . ARG A 1 92 ? 12.609 9.387 18.381 1 86.67 92 ARG A C 1
ATOM 687 O O . ARG A 1 92 ? 12.196 8.559 19.195 1 86.67 92 ARG A O 1
ATOM 694 N N . GLY A 1 93 ? 13.844 9.755 18.285 1 88.11 93 GLY A N 1
ATOM 695 C CA . GLY A 1 93 ? 14.8 9.477 19.345 1 88.11 93 GLY A CA 1
ATOM 696 C C . GLY A 1 93 ? 15.397 8.085 19.261 1 88.11 93 GLY A C 1
ATOM 697 O O . GLY A 1 93 ? 16.226 7.708 20.092 1 88.11 93 GLY A O 1
ATOM 698 N N . LYS A 1 94 ? 15 7.322 18.264 1 93.75 94 LYS A N 1
ATOM 699 C CA . LYS A 1 94 ? 15.537 5.978 18.068 1 93.75 94 LYS A CA 1
ATOM 700 C C . LYS A 1 94 ? 16.098 5.81 16.659 1 93.75 94 LYS A C 1
ATOM 702 O O . LYS A 1 94 ? 15.764 6.58 15.756 1 93.75 94 LYS A O 1
ATOM 707 N N . PRO A 1 95 ? 16.959 4.842 16.518 1 96.88 95 PRO A N 1
ATOM 708 C CA . PRO A 1 95 ? 17.422 4.592 15.151 1 96.88 95 PRO A CA 1
ATOM 709 C C . PRO A 1 95 ? 16.272 4.379 14.168 1 96.88 95 PRO A C 1
ATOM 711 O O . PRO A 1 95 ? 15.274 3.738 14.509 1 96.88 95 PRO A O 1
ATOM 714 N N . ALA A 1 96 ? 16.379 4.969 12.998 1 97.34 96 ALA A N 1
ATOM 715 C CA . ALA A 1 96 ? 15.376 4.735 11.962 1 97.34 96 ALA A CA 1
ATOM 716 C C . ALA A 1 96 ? 15.332 3.262 11.564 1 97.34 96 ALA A C 1
ATOM 718 O O . ALA A 1 96 ? 16.294 2.523 11.787 1 97.34 96 ALA A O 1
ATOM 719 N N . VAL A 1 97 ? 14.336 2.805 10.979 1 98.12 97 VAL A N 1
ATOM 720 C CA . VAL A 1 97 ? 14.103 1.386 10.731 1 98.12 97 VAL A CA 1
ATOM 721 C C . VAL A 1 97 ? 15.234 0.817 9.878 1 98.12 97 VAL A C 1
ATOM 723 O O . VAL A 1 97 ? 15.729 -0.281 10.143 1 98.12 97 VAL A O 1
ATOM 726 N N . HIS A 1 98 ? 15.647 1.57 8.825 1 98.27 98 HIS A N 1
ATOM 727 C CA . HIS A 1 98 ? 16.707 1.053 7.967 1 98.27 98 HIS A CA 1
ATOM 728 C C . HIS A 1 98 ? 18.019 0.919 8.733 1 98.27 98 HIS A C 1
ATOM 730 O O . HIS A 1 98 ? 18.838 0.05 8.423 1 98.27 98 HIS A O 1
ATOM 736 N N . SER A 1 99 ? 18.257 1.79 9.729 1 97.88 99 SER A N 1
ATOM 737 C CA . SER A 1 99 ? 19.447 1.75 10.573 1 97.88 99 SER A CA 1
ATOM 738 C C . SER A 1 99 ? 19.34 0.654 11.627 1 97.88 99 SER A C 1
ATOM 740 O O . SER A 1 99 ? 20.329 -0.012 11.94 1 97.88 99 SER A O 1
ATOM 742 N N . ALA A 1 100 ? 18.195 0.48 12.202 1 98.15 100 ALA A N 1
ATOM 743 C CA . ALA A 1 100 ? 17.986 -0.474 13.288 1 98.15 100 ALA A CA 1
ATOM 744 C C . ALA A 1 100 ? 17.941 -1.905 12.76 1 98.15 100 ALA A C 1
ATOM 746 O O . ALA A 1 100 ? 18.361 -2.84 13.445 1 98.15 100 ALA A O 1
ATOM 747 N N . PHE A 1 101 ? 17.493 -2.115 11.581 1 98 101 PHE A N 1
ATOM 748 C CA . PHE A 1 101 ? 17.309 -3.447 11.015 1 98 101 PHE A CA 1
ATOM 749 C C . PHE A 1 101 ? 18.111 -3.604 9.729 1 98 101 PHE A C 1
ATOM 751 O O . PHE A 1 101 ? 19.213 -4.156 9.742 1 98 101 PHE A O 1
ATOM 758 N N . SER A 1 102 ? 17.656 -3.01 8.554 1 98.11 102 SER A N 1
ATOM 759 C CA . SER A 1 102 ? 18.324 -2.981 7.256 1 98.11 102 SER A CA 1
ATOM 760 C C . SER A 1 102 ? 17.486 -2.24 6.22 1 98.11 102 SER A C 1
ATOM 762 O O . SER A 1 102 ? 16.303 -1.976 6.443 1 98.11 102 SER A O 1
ATOM 764 N N . GLU A 1 103 ? 18.121 -1.876 5.163 1 98.04 103 GLU A N 1
ATOM 765 C CA . GLU A 1 103 ? 17.414 -1.18 4.092 1 98.04 103 GLU A CA 1
ATOM 766 C C . GLU A 1 103 ? 16.313 -2.053 3.498 1 98.04 103 GLU A C 1
ATOM 768 O O . GLU A 1 103 ? 15.181 -1.599 3.322 1 98.04 103 GLU A O 1
ATOM 773 N N . PRO A 1 104 ? 16.571 -3.372 3.223 1 98.11 104 PRO A N 1
ATOM 774 C CA . PRO A 1 104 ? 15.514 -4.243 2.704 1 98.11 104 PRO A CA 1
ATOM 775 C C . PRO A 1 104 ? 14.316 -4.342 3.645 1 98.11 104 PRO A C 1
ATOM 777 O O . PRO A 1 104 ? 13.168 -4.244 3.203 1 98.11 104 PRO A O 1
ATOM 780 N N . LEU A 1 105 ? 14.58 -4.48 4.903 1 98.6 105 LEU A N 1
ATOM 781 C CA . LEU A 1 105 ? 13.495 -4.642 5.865 1 98.6 105 LEU A CA 1
ATOM 782 C C . LEU A 1 105 ? 12.721 -3.339 6.036 1 98.6 105 LEU A C 1
ATOM 784 O O . LEU A 1 105 ? 11.513 -3.358 6.282 1 98.6 105 LEU A O 1
ATOM 788 N N . ALA A 1 106 ? 13.413 -2.189 5.895 1 98.78 106 ALA A N 1
ATOM 789 C CA . ALA A 1 106 ? 12.711 -0.909 5.945 1 98.78 106 ALA A CA 1
ATOM 790 C C . ALA A 1 106 ? 11.749 -0.764 4.769 1 98.78 106 ALA A C 1
ATOM 792 O O . ALA A 1 106 ? 10.603 -0.345 4.944 1 98.78 106 ALA A O 1
ATOM 793 N N . LEU A 1 107 ? 12.227 -1.123 3.589 1 98.78 107 LEU A N 1
ATOM 794 C CA . LEU A 1 107 ? 11.365 -1.06 2.413 1 98.78 107 LEU A CA 1
ATOM 795 C C . LEU A 1 107 ? 10.143 -1.955 2.587 1 98.78 107 LEU A C 1
ATOM 797 O O . LEU A 1 107 ? 9.011 -1.514 2.38 1 98.78 107 LEU A O 1
ATOM 801 N N . LEU A 1 108 ? 10.35 -3.145 3.04 1 98.82 108 LEU A N 1
ATOM 802 C CA . LEU A 1 108 ? 9.272 -4.117 3.186 1 98.82 108 LEU A CA 1
ATOM 803 C C . LEU A 1 108 ? 8.333 -3.723 4.32 1 98.82 108 LEU A C 1
ATOM 805 O O . LEU A 1 108 ? 7.127 -3.973 4.249 1 98.82 108 LEU A O 1
ATOM 809 N N . ALA A 1 109 ? 8.893 -3.151 5.378 1 98.82 109 ALA A N 1
ATOM 810 C CA . ALA A 1 109 ? 8.055 -2.695 6.485 1 98.82 109 ALA A CA 1
ATOM 811 C C . ALA A 1 109 ? 7.082 -1.613 6.027 1 98.82 109 ALA A C 1
ATOM 813 O O . ALA A 1 109 ? 5.904 -1.633 6.392 1 98.82 109 ALA A O 1
ATOM 814 N N . GLY A 1 110 ? 7.597 -0.66 5.272 1 98.81 110 GLY A N 1
ATOM 815 C CA . GLY A 1 110 ? 6.704 0.336 4.7 1 98.81 110 GLY A CA 1
ATOM 816 C C . GLY A 1 110 ? 5.601 -0.269 3.853 1 98.81 110 GLY A C 1
ATOM 817 O O . GLY A 1 110 ? 4.431 0.094 3.996 1 98.81 110 GLY A O 1
ATOM 818 N N . ASP A 1 111 ? 5.936 -1.218 3.01 1 98.9 111 ASP A N 1
ATOM 819 C CA . ASP A 1 111 ? 4.953 -1.895 2.171 1 98.9 111 ASP A CA 1
ATOM 820 C C . ASP A 1 111 ? 3.895 -2.595 3.02 1 98.9 111 ASP A C 1
ATOM 822 O O . ASP A 1 111 ? 2.699 -2.491 2.741 1 98.9 111 ASP A O 1
ATOM 826 N N . ALA A 1 112 ? 4.362 -3.304 4.013 1 98.88 112 ALA A N 1
ATOM 827 C CA . ALA A 1 112 ? 3.465 -4.068 4.875 1 98.88 112 ALA A CA 1
ATOM 828 C C . ALA A 1 112 ? 2.483 -3.149 5.598 1 98.88 112 ALA A C 1
ATOM 830 O O . ALA A 1 112 ? 1.311 -3.492 5.765 1 98.88 112 ALA A O 1
ATOM 831 N N . LEU A 1 113 ? 2.965 -2.05 6.028 1 98.91 113 LEU A N 1
ATOM 832 C CA . LEU A 1 113 ? 2.11 -1.111 6.746 1 98.91 113 LEU A CA 1
ATOM 833 C C . LEU A 1 113 ? 1.065 -0.507 5.814 1 98.91 113 LEU A C 1
ATOM 835 O O . LEU A 1 113 ? -0.086 -0.307 6.21 1 98.91 113 LEU A O 1
ATOM 839 N N . ILE A 1 114 ? 1.41 -0.199 4.563 1 98.92 114 ILE A N 1
ATOM 840 C CA . ILE A 1 114 ? 0.442 0.288 3.587 1 98.92 114 ILE A CA 1
ATOM 841 C C . ILE A 1 114 ? -0.659 -0.752 3.389 1 98.92 114 ILE A C 1
ATOM 843 O O . ILE A 1 114 ? -1.847 -0.427 3.451 1 98.92 114 ILE A O 1
ATOM 847 N N . ILE A 1 115 ? -0.26 -1.95 3.207 1 98.92 115 ILE A N 1
ATOM 848 C CA . ILE A 1 115 ? -1.211 -3.026 2.949 1 98.92 115 ILE A CA 1
ATOM 849 C C . ILE A 1 115 ? -2.09 -3.244 4.179 1 98.92 115 ILE A C 1
ATOM 851 O O . ILE A 1 115 ? -3.308 -3.396 4.061 1 98.92 115 ILE A O 1
ATOM 855 N N . ALA A 1 116 ? -1.497 -3.2 5.342 1 98.88 116 ALA A N 1
ATOM 856 C CA . ALA A 1 116 ? -2.222 -3.415 6.592 1 98.88 116 ALA A CA 1
ATOM 857 C C . ALA A 1 116 ? -3.288 -2.343 6.799 1 98.88 116 ALA A C 1
ATOM 859 O O . ALA A 1 116 ? -4.34 -2.61 7.384 1 98.88 116 ALA A O 1
ATOM 860 N N . ALA A 1 117 ? -3.026 -1.163 6.337 1 98.91 117 ALA A N 1
ATOM 861 C CA . ALA A 1 117 ? -3.993 -0.076 6.466 1 98.91 117 ALA A CA 1
ATOM 862 C C . ALA A 1 117 ? -5.304 -0.422 5.767 1 98.91 117 ALA A C 1
ATOM 864 O O . ALA A 1 117 ? -6.38 -0.305 6.359 1 98.91 117 ALA A O 1
ATOM 865 N N . PHE A 1 118 ? -5.228 -0.893 4.557 1 98.87 118 PHE A N 1
ATOM 866 C CA . PHE A 1 118 ? -6.421 -1.215 3.783 1 98.87 118 PHE A CA 1
ATOM 867 C C . PHE A 1 118 ? -7.058 -2.506 4.283 1 98.87 118 PHE A C 1
ATOM 869 O O . PHE A 1 118 ? -8.285 -2.625 4.32 1 98.87 118 PHE A O 1
ATOM 876 N N . GLU A 1 119 ? -6.207 -3.419 4.699 1 98.75 119 GLU A N 1
ATOM 877 C CA . GLU A 1 119 ? -6.72 -4.653 5.287 1 98.75 119 GLU A CA 1
ATOM 878 C C . GLU A 1 119 ? -7.528 -4.367 6.55 1 98.75 119 GLU A C 1
ATOM 880 O O . GLU A 1 119 ? -8.55 -5.011 6.799 1 98.75 119 GLU A O 1
ATOM 885 N N . THR A 1 120 ? -7.054 -3.462 7.337 1 98.8 120 THR A N 1
ATOM 886 C CA . THR A 1 120 ?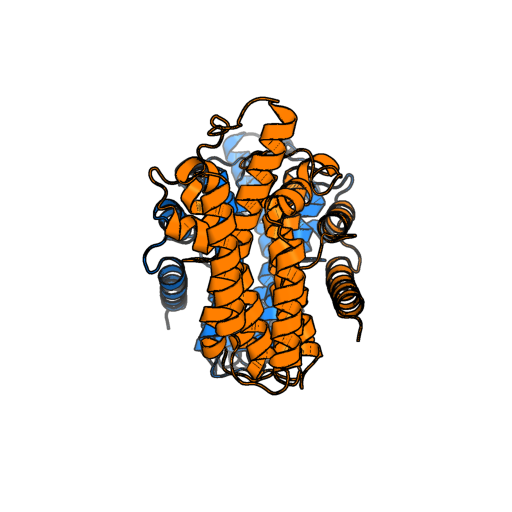 -7.72 -3.103 8.584 1 98.8 120 THR A CA 1
ATOM 887 C C . THR A 1 120 ? -9.116 -2.55 8.312 1 98.8 120 THR A C 1
ATOM 889 O O . THR A 1 120 ? -10.08 -2.924 8.984 1 98.8 120 THR A O 1
ATOM 892 N N . ILE A 1 121 ? -9.278 -1.673 7.325 1 98.79 121 ILE A N 1
ATOM 893 C CA . ILE A 1 121 ? -10.583 -1.129 6.966 1 98.79 121 ILE A CA 1
ATOM 894 C C . ILE A 1 121 ? -11.521 -2.263 6.559 1 98.79 121 ILE A C 1
ATOM 896 O O . ILE A 1 121 ? -12.654 -2.342 7.039 1 98.79 121 ILE A O 1
ATOM 900 N N . ALA A 1 122 ? -11.011 -3.162 5.732 1 98.41 122 ALA A N 1
ATOM 901 C CA . ALA A 1 122 ? -11.829 -4.262 5.228 1 98.41 122 ALA A CA 1
ATOM 902 C C . ALA A 1 122 ? -12.27 -5.183 6.363 1 98.41 122 ALA A C 1
ATOM 904 O O . ALA A 1 122 ? -13.425 -5.611 6.41 1 98.41 122 ALA A O 1
ATOM 905 N N . ARG A 1 123 ? -11.364 -5.474 7.25 1 97.56 123 ARG A N 1
ATOM 906 C CA . ARG A 1 123 ? -11.615 -6.437 8.318 1 97.56 123 ARG A CA 1
ATOM 907 C C . ARG A 1 123 ? -12.566 -5.86 9.362 1 97.56 123 ARG A C 1
ATOM 909 O O . ARG A 1 123 ? -13.464 -6.555 9.842 1 97.56 123 ARG A O 1
ATOM 916 N N . GLN A 1 124 ? -12.416 -4.623 9.661 1 97.64 124 GLN A N 1
ATOM 917 C CA . GLN A 1 124 ? -13.141 -4.039 10.785 1 97.64 124 GLN A CA 1
ATOM 918 C C . GLN A 1 124 ? -14.492 -3.486 10.341 1 97.64 124 GLN A C 1
ATOM 920 O O . GLN A 1 124 ? -15.374 -3.248 11.169 1 97.64 124 GLN A O 1
ATOM 925 N N . CYS A 1 125 ? -14.689 -3.295 9.038 1 97.18 125 CYS A N 1
ATOM 926 C CA . CYS A 1 125 ? -15.932 -2.702 8.556 1 97.18 125 CYS A CA 1
ATOM 927 C C . CYS A 1 125 ? -16.799 -3.744 7.861 1 97.18 125 CYS A C 1
ATOM 929 O O . CYS A 1 125 ? -17.662 -3.4 7.051 1 97.18 125 CYS A O 1
ATOM 931 N N . VAL A 1 126 ? -16.606 -5.005 8.186 1 95.23 126 VAL A N 1
ATOM 932 C CA . VAL A 1 126 ? -17.373 -6.086 7.575 1 95.23 126 VAL A CA 1
ATOM 933 C C . VAL A 1 126 ? -18.855 -5.913 7.898 1 95.23 126 VAL A C 1
ATOM 935 O O . VAL A 1 126 ? -19.717 -6.239 7.078 1 95.23 126 VAL A O 1
ATOM 938 N N . GLY A 1 127 ? -19.176 -5.321 9.077 1 95.89 127 GLY A N 1
ATOM 939 C CA . GLY A 1 127 ? -20.552 -5.122 9.504 1 95.89 127 GLY A CA 1
ATOM 940 C C . GLY A 1 127 ? -21.194 -3.891 8.891 1 95.89 127 GLY A C 1
ATOM 941 O O . GLY A 1 127 ? -22.409 -3.704 8.99 1 95.89 127 GLY A O 1
ATOM 942 N N . THR A 1 128 ? -20.398 -3.038 8.283 1 96.92 128 THR A N 1
ATOM 943 C CA . THR A 1 128 ? -20.855 -1.827 7.609 1 96.92 128 THR A CA 1
ATOM 944 C C . THR A 1 128 ? -20.237 -1.716 6.218 1 96.92 128 THR A C 1
ATOM 946 O O . THR A 1 128 ? -19.519 -0.758 5.926 1 96.92 128 THR A O 1
ATOM 949 N N . PRO A 1 129 ? -20.653 -2.656 5.337 1 97.06 129 PRO A N 1
ATOM 950 C CA . PRO A 1 129 ? -19.971 -2.773 4.046 1 97.06 129 PRO A CA 1
ATOM 951 C C . PRO A 1 129 ? -20.074 -1.501 3.207 1 97.06 129 PRO A C 1
ATOM 953 O O . PRO A 1 129 ? -19.164 -1.193 2.432 1 97.06 129 PRO A O 1
ATOM 956 N N . HIS A 1 130 ? -21.115 -0.697 3.385 1 96.32 130 HIS A N 1
ATOM 957 C CA . HIS A 1 130 ? -21.328 0.503 2.583 1 96.32 130 HIS A CA 1
ATOM 958 C C . HIS A 1 130 ? -20.297 1.577 2.915 1 96.32 130 HIS A C 1
ATOM 960 O O . HIS A 1 130 ? -20.133 2.539 2.161 1 96.32 130 HIS A O 1
ATOM 966 N N . LEU A 1 131 ? -19.537 1.42 4.05 1 97.84 131 LEU A N 1
ATOM 967 C CA . LEU A 1 131 ? -18.54 2.4 4.467 1 97.84 131 LEU A CA 1
ATOM 968 C C . LEU A 1 131 ? -17.169 2.059 3.892 1 97.84 131 LEU A C 1
ATOM 970 O O . LEU A 1 131 ? -16.269 2.902 3.881 1 97.84 131 LEU A O 1
ATOM 974 N N . ILE A 1 132 ? -17.008 0.849 3.418 1 98.51 132 ILE A N 1
ATOM 975 C CA . ILE A 1 132 ? -15.673 0.373 3.069 1 98.51 132 ILE A CA 1
ATOM 976 C C . ILE A 1 132 ? -15.168 1.114 1.834 1 98.51 132 ILE A C 1
ATOM 978 O O . ILE A 1 132 ? -14.033 1.597 1.813 1 98.51 132 ILE A O 1
ATOM 982 N N . ALA A 1 133 ? -15.967 1.259 0.822 1 98.43 133 ALA A N 1
ATOM 983 C CA . ALA A 1 133 ? -15.531 1.899 -0.416 1 98.43 133 ALA A CA 1
ATOM 984 C C . ALA A 1 133 ? -15.184 3.367 -0.182 1 98.43 133 ALA A C 1
ATOM 986 O O . ALA A 1 133 ? -14.096 3.819 -0.545 1 98.43 133 ALA A O 1
ATOM 987 N N . PRO A 1 134 ? -16.033 4.128 0.481 1 98.45 134 PRO A N 1
ATOM 988 C CA . PRO A 1 134 ? -15.676 5.535 0.677 1 98.45 134 PRO A CA 1
ATOM 989 C C . PRO A 1 134 ? -14.475 5.716 1.603 1 98.45 134 PRO A C 1
ATOM 991 O O . PRO A 1 134 ? -13.661 6.619 1.394 1 98.45 134 PRO A O 1
ATOM 994 N N . LEU A 1 135 ? -14.316 4.882 2.633 1 98.73 135 LEU A N 1
ATOM 995 C CA . LEU A 1 135 ? -13.162 4.97 3.52 1 98.73 135 LEU A CA 1
ATOM 996 C C . LEU A 1 135 ? -11.876 4.63 2.774 1 98.73 135 LEU A C 1
ATOM 998 O O . LEU A 1 135 ? -10.901 5.383 2.835 1 98.73 135 LEU A O 1
ATOM 1002 N N . THR A 1 136 ? -11.943 3.519 2.062 1 98.78 136 THR A N 1
ATOM 1003 C CA . THR A 1 136 ? -10.778 3.083 1.3 1 98.78 136 THR A CA 1
ATOM 1004 C C . THR A 1 136 ? -10.4 4.122 0.248 1 98.78 136 THR A C 1
ATOM 1006 O O . THR A 1 136 ? -9.225 4.463 0.099 1 98.78 136 THR A O 1
ATOM 1009 N N . GLY A 1 137 ? -11.395 4.619 -0.456 1 98.38 137 GLY A N 1
ATOM 1010 C CA . GLY A 1 137 ? -11.146 5.631 -1.47 1 98.38 137 GLY A CA 1
ATOM 1011 C C . GLY A 1 137 ? -10.539 6.903 -0.908 1 98.38 137 GLY A C 1
ATOM 1012 O O . GLY A 1 137 ? -9.599 7.456 -1.483 1 98.38 137 GLY A O 1
ATOM 1013 N N . THR A 1 138 ? -11.041 7.368 0.199 1 98.54 138 THR A N 1
ATOM 1014 C CA . THR A 1 138 ? -10.577 8.604 0.82 1 98.54 138 THR A CA 1
ATOM 1015 C C . THR A 1 138 ? -9.145 8.452 1.325 1 98.54 138 THR A C 1
ATOM 1017 O O . THR A 1 138 ? -8.308 9.331 1.108 1 98.54 138 THR A O 1
ATOM 1020 N N . VAL A 1 139 ? -8.872 7.343 1.953 1 98.41 139 VAL A N 1
ATOM 1021 C CA . VAL A 1 139 ? -7.545 7.076 2.499 1 98.41 139 VAL A CA 1
ATOM 1022 C C . VAL A 1 139 ? -6.544 6.898 1.36 1 98.41 139 VAL A C 1
ATOM 1024 O O . VAL A 1 139 ? -5.435 7.436 1.41 1 98.41 139 VAL A O 1
ATOM 1027 N N . ALA A 1 140 ? -6.928 6.208 0.32 1 98.7 140 ALA A N 1
ATOM 1028 C CA . ALA A 1 140 ? -6.07 6.006 -0.845 1 98.7 140 ALA A CA 1
ATOM 1029 C C . ALA A 1 140 ? -5.732 7.334 -1.515 1 98.7 140 ALA A C 1
ATOM 1031 O O . ALA A 1 140 ? -4.583 7.571 -1.895 1 98.7 140 ALA A O 1
ATOM 1032 N N . LYS A 1 141 ? -6.683 8.205 -1.643 1 97.72 141 LYS A N 1
ATOM 1033 C CA . LYS A 1 141 ? -6.479 9.511 -2.262 1 97.72 141 LYS A CA 1
ATOM 1034 C C . LYS A 1 141 ? -5.528 10.37 -1.433 1 97.72 141 LYS A C 1
ATOM 1036 O O . LYS A 1 141 ? -4.74 11.141 -1.985 1 97.72 141 LYS A O 1
ATOM 1041 N N . ALA A 1 142 ? -5.629 10.241 -0.171 1 97.97 142 ALA A N 1
ATOM 1042 C CA . ALA A 1 142 ? -4.816 11.049 0.736 1 97.97 142 ALA A CA 1
ATOM 1043 C C . ALA A 1 142 ? -3.347 10.643 0.663 1 97.97 142 ALA A C 1
ATOM 1045 O O . ALA A 1 142 ? -2.458 11.462 0.908 1 97.97 142 ALA A O 1
ATOM 1046 N N . VAL A 1 143 ? -3.089 9.44 0.3 1 98.24 143 VAL A N 1
ATOM 1047 C CA . VAL A 1 143 ? -1.71 8.981 0.43 1 98.24 143 VAL A CA 1
ATOM 1048 C C . VAL A 1 143 ? -1.151 8.627 -0.947 1 98.24 143 VAL A C 1
ATOM 1050 O O . VAL A 1 143 ? 0.066 8.618 -1.146 1 98.24 143 VAL A O 1
ATOM 1053 N N . GLY A 1 144 ? -1.951 8.297 -1.896 1 98.08 144 GLY A N 1
ATOM 1054 C CA . GLY A 1 144 ? -1.521 7.767 -3.18 1 98.08 144 GLY A CA 1
ATOM 1055 C C . GLY A 1 144 ? -1.373 8.835 -4.247 1 98.08 144 GLY A C 1
ATOM 1056 O O . GLY A 1 144 ? -1.005 9.972 -3.947 1 98.08 144 GLY A O 1
ATOM 1057 N N . MET A 1 145 ? -1.425 8.463 -5.449 1 97.91 145 MET A N 1
ATOM 1058 C CA . MET A 1 145 ? -1.445 9.318 -6.632 1 97.91 145 MET A CA 1
ATOM 1059 C C . MET A 1 145 ? -2.875 9.694 -7.007 1 97.91 145 MET A C 1
ATOM 1061 O O . MET A 1 145 ? -3.815 8.957 -6.704 1 97.91 145 MET A O 1
ATOM 1065 N N . PRO A 1 146 ? -3.132 10.786 -7.525 1 97.41 146 PRO A N 1
ATOM 1066 C CA . PRO A 1 146 ? -2.177 11.722 -8.122 1 97.41 146 PRO A CA 1
ATOM 1067 C C . PRO A 1 146 ? -1.783 12.85 -7.172 1 97.41 146 PRO A C 1
ATOM 1069 O O . PRO A 1 146 ? -0.838 13.593 -7.448 1 97.41 146 PRO A O 1
ATOM 1072 N N . HIS A 1 147 ? -2.484 13.029 -5.998 1 96.09 147 HIS A N 1
ATOM 1073 C CA . HIS A 1 147 ? -2.297 14.263 -5.243 1 96.09 147 HIS A CA 1
ATOM 1074 C C . HIS A 1 147 ? -2.033 13.973 -3.769 1 96.09 147 HIS A C 1
ATOM 1076 O O . HIS A 1 147 ? -1.972 14.895 -2.952 1 96.09 147 HIS A O 1
ATOM 1082 N N . GLY A 1 148 ? -1.881 12.738 -3.42 1 97.52 148 GLY A N 1
ATOM 1083 C CA . GLY A 1 148 ? -1.643 12.363 -2.036 1 97.52 148 GLY A CA 1
ATOM 1084 C C . GLY A 1 148 ? -0.177 12.411 -1.648 1 97.52 148 GLY A C 1
ATOM 1085 O O . GLY A 1 148 ? 0.624 13.075 -2.309 1 97.52 148 GLY A O 1
ATOM 1086 N N . LEU A 1 149 ? 0.122 11.788 -0.6 1 97.45 149 LEU A N 1
ATOM 1087 C CA . LEU A 1 149 ? 1.434 11.826 0.037 1 97.45 149 LEU A CA 1
ATOM 1088 C C . LEU A 1 149 ? 2.518 11.346 -0.923 1 97.45 149 LEU A C 1
ATOM 1090 O O . LEU A 1 149 ? 3.615 11.907 -0.957 1 97.45 149 LEU A O 1
ATOM 1094 N N . VAL A 1 150 ? 2.267 10.3 -1.718 1 98.33 150 VAL A N 1
ATOM 1095 C CA . VAL A 1 150 ? 3.226 9.767 -2.68 1 98.33 150 VAL A CA 1
ATOM 1096 C C . VAL A 1 150 ? 3.546 10.827 -3.732 1 98.33 150 VAL A C 1
ATOM 1098 O O . VAL A 1 150 ? 4.713 11.046 -4.065 1 98.33 150 VAL A O 1
ATOM 1101 N N . ALA A 1 151 ? 2.505 11.475 -4.236 1 97.88 151 ALA A N 1
ATOM 1102 C CA . ALA A 1 151 ? 2.699 12.568 -5.186 1 97.88 151 ALA A CA 1
ATOM 1103 C C . ALA A 1 151 ? 3.507 13.701 -4.56 1 97.88 151 ALA A C 1
ATOM 1105 O O . ALA A 1 151 ? 4.388 14.274 -5.206 1 97.88 151 ALA A O 1
ATOM 1106 N N . GLY A 1 152 ? 3.17 14.081 -3.354 1 96.41 152 GLY A N 1
ATOM 1107 C CA . GLY A 1 152 ? 3.904 15.112 -2.639 1 96.41 152 GLY A CA 1
ATOM 1108 C C . GLY A 1 152 ? 5.393 14.836 -2.556 1 96.41 152 GLY A C 1
ATOM 1109 O O . GLY A 1 152 ? 6.209 15.714 -2.843 1 96.41 152 GLY A O 1
ATOM 1110 N N . GLN A 1 153 ? 5.752 13.621 -2.177 1 96.16 153 GLN A N 1
ATOM 1111 C CA . GLN A 1 153 ? 7.157 13.239 -2.086 1 96.16 153 GLN A CA 1
ATOM 1112 C C . GLN A 1 153 ? 7.811 13.212 -3.464 1 96.16 153 GLN A C 1
ATOM 1114 O O . GLN A 1 153 ? 8.985 13.56 -3.607 1 96.16 153 GLN A O 1
ATOM 1119 N N . ALA A 1 154 ? 7.065 12.833 -4.467 1 97.57 154 ALA A N 1
ATOM 1120 C CA . ALA A 1 154 ? 7.586 12.693 -5.824 1 97.57 154 ALA A CA 1
ATOM 1121 C C . ALA A 1 154 ? 7.956 14.051 -6.412 1 97.57 154 ALA A C 1
ATOM 1123 O O . ALA A 1 154 ? 8.818 14.141 -7.29 1 97.57 154 ALA A O 1
ATOM 1124 N N . TRP A 1 155 ? 7.301 15.109 -5.969 1 96.11 155 TRP A N 1
ATOM 1125 C CA . TRP A 1 155 ? 7.634 16.45 -6.438 1 96.11 155 TRP A CA 1
ATOM 1126 C C . TRP A 1 155 ? 9.104 16.766 -6.186 1 96.11 155 TRP A C 1
ATOM 1128 O O . TRP A 1 155 ? 9.724 17.513 -6.946 1 96.11 155 TRP A O 1
ATOM 1138 N N . GLU A 1 156 ? 9.702 16.149 -5.203 1 93.64 156 GLU A N 1
ATOM 1139 C CA . GLU A 1 156 ? 11.1 16.383 -4.856 1 93.64 156 GLU A CA 1
ATOM 1140 C C . GLU A 1 156 ? 12.034 15.848 -5.938 1 93.64 156 GLU A C 1
ATOM 1142 O O . GLU A 1 156 ? 13.216 16.196 -5.973 1 93.64 156 GLU A O 1
ATOM 1147 N N . SER A 1 157 ? 11.495 14.98 -6.766 1 95.9 157 SER A N 1
ATOM 1148 C CA . SER A 1 157 ? 12.303 14.384 -7.825 1 95.9 157 SER A CA 1
ATOM 1149 C C . SER A 1 157 ? 12.162 15.16 -9.13 1 95.9 157 SER A C 1
ATOM 1151 O O . SER A 1 157 ? 12.797 14.821 -10.131 1 95.9 157 SER A O 1
ATOM 1153 N N . GLU A 1 158 ? 11.341 16.194 -9.128 1 95.58 158 GLU A N 1
ATOM 1154 C CA . GLU A 1 158 ? 11.121 16.999 -10.326 1 95.58 158 GLU A CA 1
ATOM 1155 C C . GLU A 1 158 ? 12.131 18.139 -10.418 1 95.58 158 GLU A C 1
ATOM 1157 O O . GLU A 1 158 ? 12.747 18.512 -9.418 1 95.58 158 GLU A O 1
ATOM 1162 N N . ASP A 1 159 ? 12.277 18.664 -11.616 1 93.98 159 ASP A N 1
ATOM 1163 C CA . ASP A 1 159 ? 13.194 19.778 -11.837 1 93.98 159 ASP A CA 1
ATOM 1164 C C . ASP A 1 159 ? 12.693 21.046 -11.151 1 93.98 159 ASP A C 1
ATOM 1166 O O . ASP A 1 159 ? 13.489 21.841 -10.647 1 93.98 159 ASP A O 1
ATOM 1170 N N . GLU A 1 160 ? 11.434 21.256 -11.17 1 92.71 160 GLU A N 1
ATOM 1171 C CA . GLU A 1 160 ? 10.765 22.359 -10.486 1 92.71 160 GLU A CA 1
ATOM 1172 C C . GLU A 1 160 ? 9.702 21.846 -9.519 1 92.71 160 GLU A C 1
ATOM 1174 O O . GLU A 1 160 ? 8.911 20.967 -9.868 1 92.71 160 GLU A O 1
ATOM 1179 N N . ILE A 1 161 ? 9.768 22.452 -8.38 1 91.35 161 ILE A N 1
ATOM 1180 C CA . ILE A 1 161 ? 8.823 22.03 -7.351 1 91.35 161 ILE A CA 1
ATOM 1181 C C . ILE A 1 161 ? 7.771 23.116 -7.139 1 91.35 161 ILE A C 1
ATOM 1183 O O . ILE A 1 161 ? 8.08 24.198 -6.635 1 91.35 161 ILE A O 1
ATOM 1187 N N . PRO A 1 162 ? 6.599 22.85 -7.598 1 91.24 162 PRO A N 1
ATOM 1188 C CA . PRO A 1 162 ? 5.529 23.774 -7.214 1 91.24 162 PRO A CA 1
ATOM 1189 C C . PRO A 1 162 ? 5.217 23.728 -5.72 1 91.24 162 PRO A C 1
ATOM 1191 O O . PRO A 1 162 ? 4.496 22.837 -5.263 1 91.24 162 PRO A O 1
ATOM 1194 N N . LEU A 1 163 ? 5.574 24.677 -4.96 1 86.28 163 LEU A N 1
ATOM 1195 C CA . LEU A 1 163 ? 5.613 24.655 -3.502 1 86.28 163 LEU A CA 1
ATOM 1196 C C . LEU A 1 163 ? 4.217 24.453 -2.923 1 86.28 163 LEU A C 1
ATOM 1198 O O . LEU A 1 163 ? 4.047 23.725 -1.942 1 86.28 163 LEU A O 1
ATOM 1202 N N . VAL A 1 164 ? 3.215 25.099 -3.473 1 86.4 164 VAL A N 1
ATOM 1203 C CA . VAL A 1 164 ? 1.851 25.003 -2.965 1 86.4 164 VAL A CA 1
ATOM 1204 C C . VAL A 1 164 ? 1.35 23.566 -3.099 1 86.4 164 VAL A C 1
ATOM 1206 O O . VAL A 1 164 ? 0.803 23.002 -2.148 1 86.4 164 VAL A O 1
ATOM 1209 N N . GLU A 1 165 ? 1.577 22.978 -4.276 1 90.49 165 GLU A N 1
ATOM 1210 C CA . GLU A 1 165 ? 1.158 21.601 -4.521 1 90.49 165 GLU A CA 1
ATOM 1211 C C . GLU A 1 165 ? 1.957 20.621 -3.668 1 90.49 165 GLU A C 1
ATOM 1213 O O . GLU A 1 165 ? 1.406 19.646 -3.152 1 90.49 165 GLU A O 1
ATOM 1218 N N . TYR A 1 166 ? 3.194 20.953 -3.551 1 91.44 166 TYR A N 1
ATOM 1219 C CA . TYR A 1 166 ? 4.103 20.131 -2.761 1 91.44 166 TYR A CA 1
ATOM 1220 C C . TYR A 1 166 ? 3.661 20.075 -1.303 1 91.44 166 TYR A C 1
ATOM 1222 O O . TYR A 1 166 ? 3.477 18.991 -0.745 1 91.44 166 TYR A O 1
ATOM 1230 N N . HIS A 1 167 ? 3.363 21.18 -0.712 1 87.58 167 HIS A N 1
ATOM 1231 C CA . HIS A 1 167 ? 2.977 21.243 0.693 1 87.58 167 HIS A CA 1
ATOM 1232 C C . HIS A 1 167 ? 1.589 20.65 0.911 1 87.58 167 HIS A C 1
ATOM 1234 O O . HIS A 1 167 ? 1.351 19.968 1.911 1 87.58 167 HIS A O 1
ATOM 1240 N N . ARG A 1 168 ? 0.751 20.907 -0.016 1 90.19 168 ARG A N 1
ATOM 1241 C CA . ARG A 1 168 ? -0.598 20.359 0.073 1 90.19 168 ARG A CA 1
ATOM 1242 C C . ARG A 1 168 ? -0.573 18.835 0.068 1 90.19 168 ARG A C 1
ATOM 1244 O O . ARG A 1 168 ? -1.263 18.194 0.864 1 90.19 168 ARG A O 1
ATOM 1251 N N . ALA A 1 169 ? 0.225 18.301 -0.796 1 93.08 169 ALA A N 1
ATOM 1252 C CA . ALA A 1 169 ? 0.271 16.852 -0.973 1 93.08 169 ALA A CA 1
ATOM 1253 C C . ALA A 1 169 ? 1.103 16.192 0.123 1 93.08 169 ALA A C 1
ATOM 1255 O O . ALA A 1 169 ? 0.67 15.214 0.736 1 93.08 169 ALA A O 1
ATOM 1256 N N . LYS A 1 170 ? 2.206 16.689 0.432 1 90.28 170 LYS A N 1
ATOM 1257 C CA . LYS A 1 170 ? 3.157 16.041 1.331 1 90.28 170 LYS A CA 1
ATOM 1258 C C . LYS A 1 170 ? 2.706 16.154 2.784 1 90.28 170 LYS A C 1
ATOM 1260 O O . LYS A 1 170 ? 2.95 15.252 3.587 1 90.28 170 LYS A O 1
ATOM 1265 N N . THR A 1 171 ? 1.976 17.212 3.172 1 87.37 171 THR A N 1
ATOM 1266 C CA . THR A 1 171 ? 1.655 17.421 4.58 1 87.37 171 THR A CA 1
ATOM 1267 C C . THR A 1 171 ? 0.145 17.492 4.785 1 87.37 171 THR A C 1
ATOM 1269 O O . THR A 1 171 ? -0.416 16.73 5.576 1 87.37 171 THR A O 1
ATOM 1272 N N . ALA A 1 172 ? -0.507 18.231 4.049 1 91.11 172 ALA A N 1
ATOM 1273 C CA . ALA A 1 172 ? -1.909 18.546 4.31 1 91.11 172 ALA A CA 1
ATOM 1274 C C . ALA A 1 172 ? -2.816 17.385 3.909 1 91.11 172 ALA A C 1
ATOM 1276 O O . ALA A 1 172 ? -3.879 17.187 4.501 1 91.11 172 ALA A O 1
ATOM 1277 N N . SER A 1 173 ? -2.4 16.611 2.951 1 96.58 173 SER A N 1
ATOM 1278 C CA . SER A 1 173 ? -3.27 15.592 2.374 1 96.58 173 SER A CA 1
ATOM 1279 C C . SER A 1 173 ? -3.725 14.59 3.431 1 96.58 173 SER A C 1
ATOM 1281 O O . SER A 1 173 ? -4.89 14.19 3.454 1 96.58 173 SER A O 1
ATOM 1283 N N . LEU A 1 174 ? -2.838 14.21 4.316 1 96.67 174 LEU A N 1
ATOM 1284 C CA . LEU A 1 174 ? -3.192 13.208 5.316 1 96.67 174 LEU A CA 1
ATOM 1285 C C . LEU A 1 174 ? -4.102 13.806 6.384 1 96.67 174 LEU A C 1
ATOM 1287 O O . LEU A 1 174 ? -4.921 13.098 6.975 1 96.67 174 LEU A O 1
ATOM 1291 N N . PHE A 1 175 ? -3.999 15.097 6.674 1 95.54 175 PHE A N 1
ATOM 1292 C CA . PHE A 1 175 ? -4.921 15.765 7.586 1 95.54 175 PHE A CA 1
ATOM 1293 C C . PHE A 1 175 ? -6.321 15.832 6.988 1 95.54 175 PHE A C 1
ATOM 1295 O O . PHE A 1 175 ? -7.308 15.551 7.671 1 95.54 175 PHE A O 1
ATOM 1302 N N . THR A 1 176 ? -6.326 16.199 5.726 1 97.46 176 THR A N 1
ATOM 1303 C CA . THR A 1 176 ? -7.606 16.219 5.027 1 97.46 176 THR A CA 1
ATOM 1304 C C . THR A 1 176 ? -8.219 14.822 4.982 1 97.46 176 THR A C 1
ATOM 1306 O O . THR A 1 176 ? -9.413 14.653 5.237 1 97.46 176 THR A O 1
ATOM 1309 N N . GLY A 1 177 ? -7.404 13.828 4.67 1 98.38 177 GLY A N 1
ATOM 1310 C CA . GLY A 1 177 ? -7.867 12.45 4.681 1 98.38 177 GLY A CA 1
ATOM 1311 C C . GLY A 1 177 ? -8.401 12.011 6.032 1 98.38 177 GLY A C 1
ATOM 1312 O O . GLY A 1 177 ? -9.431 11.337 6.109 1 98.38 177 GLY A O 1
ATOM 1313 N N . ALA A 1 178 ? -7.711 12.361 7.078 1 98.06 178 ALA A N 1
ATOM 1314 C CA . ALA A 1 178 ? -8.112 11.982 8.43 1 98.06 178 ALA A CA 1
ATOM 1315 C C . ALA A 1 178 ? -9.472 12.574 8.785 1 98.06 178 ALA A C 1
ATOM 1317 O O . ALA A 1 178 ? -10.338 11.879 9.322 1 98.06 178 ALA A O 1
ATOM 1318 N N . THR A 1 179 ? -9.683 13.861 8.478 1 97.88 179 THR A N 1
ATOM 1319 C CA . THR A 1 179 ? -10.934 14.544 8.788 1 97.88 179 THR A CA 1
ATOM 1320 C C . THR A 1 179 ? -12.09 13.943 7.992 1 97.88 179 THR A C 1
ATOM 1322 O O . THR A 1 179 ? -13.149 13.652 8.551 1 97.88 179 THR A O 1
ATOM 1325 N N . MET A 1 180 ? -11.851 13.732 6.731 1 98.59 180 MET A N 1
ATOM 1326 C CA . MET A 1 180 ? -12.896 13.193 5.865 1 98.59 180 MET A CA 1
ATOM 1327 C C . MET A 1 180 ? -13.211 11.746 6.228 1 98.59 180 MET A C 1
ATOM 1329 O O . MET A 1 180 ? -14.375 11.34 6.225 1 98.59 180 MET A O 1
ATOM 1333 N N . ALA A 1 181 ? -12.189 10.966 6.541 1 98.8 181 ALA A N 1
ATOM 1334 C CA . ALA A 1 181 ? -12.397 9.572 6.927 1 98.8 181 ALA A CA 1
ATOM 1335 C C . ALA A 1 181 ? -13.211 9.476 8.214 1 98.8 181 ALA A C 1
ATOM 1337 O O . ALA A 1 181 ? -14.077 8.607 8.345 1 98.8 181 ALA A O 1
ATOM 1338 N N . GLY A 1 182 ? -12.919 10.349 9.183 1 98.48 182 GLY A N 1
ATOM 1339 C CA . GLY A 1 182 ? -13.719 10.391 10.396 1 98.48 182 GLY A CA 1
ATOM 1340 C C . GLY A 1 182 ? -15.184 10.686 10.135 1 98.48 182 GLY A C 1
ATOM 1341 O O . GLY A 1 182 ? -16.064 10.046 10.714 1 98.48 182 GLY A O 1
ATOM 1342 N N . ALA A 1 183 ? -15.44 11.635 9.249 1 98.49 183 ALA A N 1
ATOM 1343 C CA . ALA A 1 183 ? -16.808 11.985 8.878 1 98.49 183 ALA A CA 1
ATOM 1344 C C . ALA A 1 183 ? -17.52 10.802 8.227 1 98.49 183 ALA A C 1
ATOM 1346 O O . ALA A 1 183 ? -18.647 10.466 8.6 1 98.49 183 ALA A O 1
ATOM 1347 N N . ILE A 1 184 ? -16.87 10.126 7.307 1 98.55 184 ILE A N 1
ATOM 1348 C CA . ILE A 1 184 ? -17.432 8.976 6.607 1 98.55 184 ILE A CA 1
ATOM 1349 C C . ILE A 1 184 ? -17.791 7.885 7.613 1 98.55 184 ILE A C 1
ATOM 1351 O O . ILE A 1 184 ? -18.888 7.323 7.564 1 98.55 184 ILE A O 1
ATOM 1355 N N . ALA A 1 185 ? -16.854 7.599 8.522 1 98.35 185 ALA A N 1
ATOM 1356 C CA . ALA A 1 185 ? -17.051 6.529 9.497 1 98.35 185 ALA A CA 1
ATOM 1357 C C . ALA A 1 185 ? -18.292 6.785 10.347 1 98.35 185 ALA A C 1
ATOM 1359 O O . ALA A 1 185 ? -18.935 5.843 10.817 1 98.35 185 ALA A O 1
ATOM 1360 N N . ALA A 1 186 ? -18.643 8.055 10.49 1 97.13 186 ALA A N 1
ATOM 1361 C CA . ALA A 1 186 ? -19.798 8.427 11.302 1 97.13 186 ALA A CA 1
ATOM 1362 C C . ALA A 1 186 ? -21.031 8.651 10.431 1 97.13 186 ALA A C 1
ATOM 1364 O O . ALA A 1 186 ? -22.089 9.041 10.931 1 97.13 186 ALA A O 1
ATOM 1365 N N . GLY A 1 187 ? -20.887 8.5 9.13 1 95.55 187 GLY A N 1
ATOM 1366 C CA . GLY A 1 187 ? -22.024 8.613 8.23 1 95.55 187 GLY A CA 1
ATOM 1367 C C . GLY A 1 187 ? -22.279 10.035 7.767 1 95.55 187 GLY A C 1
ATOM 1368 O O . GLY A 1 187 ? -23.326 10.325 7.184 1 95.55 187 GLY A O 1
ATOM 1369 N N . ALA A 1 188 ? -21.363 10.95 8.035 1 96.72 188 ALA A N 1
ATOM 1370 C CA . ALA A 1 188 ? -21.491 12.34 7.605 1 96.72 188 ALA A CA 1
ATOM 1371 C C . ALA A 1 188 ? -20.911 12.538 6.208 1 96.72 188 ALA A C 1
ATOM 1373 O O . ALA A 1 188 ? -20.131 11.711 5.73 1 96.72 188 ALA A O 1
ATOM 1374 N N . ASP A 1 189 ? -21.277 13.632 5.543 1 96.87 189 ASP A N 1
ATOM 1375 C CA . ASP A 1 189 ? -20.739 13.973 4.23 1 96.87 189 ASP A CA 1
ATOM 1376 C C . ASP A 1 189 ? -19.295 14.457 4.337 1 96.87 189 ASP A C 1
ATOM 1378 O O . ASP A 1 189 ? -19.032 15.524 4.897 1 96.87 189 ASP A O 1
ATOM 1382 N N . PRO A 1 190 ? -18.43 13.684 3.761 1 97.69 190 PRO A N 1
ATOM 1383 C CA . PRO A 1 190 ? -17.017 14.043 3.903 1 97.69 190 PRO A CA 1
ATOM 1384 C C . PRO A 1 190 ? -16.677 15.375 3.239 1 97.69 190 PRO A C 1
ATOM 1386 O O . PRO A 1 190 ? -15.733 16.052 3.652 1 97.69 190 PRO A O 1
ATOM 1389 N N . GLN A 1 191 ? -17.393 15.84 2.261 1 97.78 191 GLN A N 1
ATOM 1390 C CA . GLN A 1 191 ? -17.083 17.054 1.514 1 97.78 191 GLN A CA 1
ATOM 1391 C C . GLN A 1 191 ? -17.208 18.291 2.399 1 97.78 191 GLN A C 1
ATOM 1393 O O . GLN A 1 191 ? -16.493 19.276 2.203 1 97.78 191 GLN A O 1
ATOM 1398 N N . THR A 1 192 ? -18.049 18.237 3.407 1 97.62 192 THR A N 1
ATOM 1399 C CA . THR A 1 192 ? -18.256 19.368 4.305 1 97.62 192 THR A CA 1
ATOM 1400 C C . THR A 1 192 ? -17.061 19.544 5.238 1 97.62 192 THR A C 1
ATOM 1402 O O . THR A 1 192 ? -16.917 20.586 5.881 1 97.62 192 THR A O 1
ATOM 1405 N N . TRP A 1 193 ? -16.195 18.572 5.278 1 97.75 193 TRP A N 1
ATOM 1406 C CA . TRP A 1 193 ? -15.094 18.575 6.236 1 97.75 193 TRP A CA 1
ATOM 1407 C C . TRP A 1 193 ? -13.768 18.864 5.54 1 97.75 193 TRP A C 1
ATOM 1409 O O . TRP A 1 193 ? -12.742 19.047 6.198 1 97.75 193 TRP A O 1
ATOM 1419 N N . ARG A 1 194 ? -13.729 18.888 4.238 1 97.11 194 ARG A N 1
ATOM 1420 C CA . ARG A 1 194 ? -12.51 19.063 3.456 1 97.11 194 ARG A CA 1
ATOM 1421 C C . ARG A 1 194 ? -11.824 20.381 3.8 1 97.11 194 ARG A C 1
ATOM 1423 O O . ARG A 1 194 ? -10.605 20.423 3.98 1 97.11 194 ARG A O 1
ATOM 1430 N N . ALA A 1 195 ? -12.598 21.469 3.924 1 96.27 195 ALA A N 1
ATOM 1431 C CA . ALA A 1 195 ? -12.038 22.79 4.195 1 96.27 195 ALA A CA 1
ATOM 1432 C C . ALA A 1 195 ? -11.328 22.819 5.545 1 96.27 195 ALA A C 1
ATOM 1434 O O . ALA A 1 195 ? -10.277 23.449 5.687 1 96.27 195 ALA A O 1
ATOM 1435 N N . MET A 1 196 ? -11.903 22.224 6.486 1 96.18 196 MET A N 1
ATOM 1436 C CA . MET A 1 196 ? -11.289 22.154 7.809 1 96.18 196 MET A CA 1
ATOM 1437 C C . MET A 1 196 ? -9.964 21.401 7.755 1 96.18 196 MET A C 1
ATOM 1439 O O . MET A 1 196 ? -8.965 21.852 8.318 1 96.18 196 MET A O 1
ATOM 1443 N N . GLY A 1 197 ? -10.014 20.228 7.091 1 95.38 197 GLY A N 1
ATOM 1444 C CA . GLY A 1 197 ? -8.803 19.437 6.945 1 95.38 197 GLY A CA 1
ATOM 1445 C C . GLY A 1 197 ? -7.687 20.181 6.237 1 95.38 197 GLY A C 1
ATOM 1446 O O . GLY A 1 197 ? -6.53 20.123 6.658 1 95.38 197 GLY A O 1
ATOM 1447 N N . ASP A 1 198 ? -8.03 20.89 5.195 1 94.94 198 ASP A N 1
ATOM 1448 C CA . ASP A 1 198 ? -7.053 21.665 4.436 1 94.94 198 ASP A CA 1
ATOM 1449 C C . ASP A 1 198 ? -6.416 22.747 5.304 1 94.94 198 ASP A C 1
ATOM 1451 O O . ASP A 1 198 ? -5.197 22.928 5.285 1 94.94 198 ASP A O 1
ATOM 1455 N N . ALA A 1 199 ? -7.214 23.472 6.03 1 94.2 199 ALA A N 1
ATOM 1456 C CA . ALA A 1 199 ? -6.723 24.548 6.888 1 94.2 199 ALA A CA 1
ATOM 1457 C C . ALA A 1 199 ? -5.818 24.002 7.989 1 94.2 199 ALA A C 1
ATOM 1459 O O . ALA A 1 199 ? -4.772 24.584 8.287 1 94.2 199 ALA A O 1
ATOM 1460 N N . LEU A 1 200 ? -6.242 22.942 8.549 1 93.34 200 LEU A N 1
ATOM 1461 C CA . LEU A 1 200 ? -5.448 22.334 9.612 1 93.34 200 LEU A CA 1
ATOM 1462 C C . LEU A 1 200 ? -4.111 21.837 9.074 1 93.34 200 LEU A C 1
ATOM 1464 O O . LEU A 1 200 ? -3.076 22.002 9.724 1 93.34 200 LEU A O 1
ATOM 1468 N N . GLY A 1 201 ? -4.19 21.158 7.942 1 92.64 201 GLY A N 1
ATOM 1469 C CA . GLY A 1 201 ? -2.955 20.712 7.316 1 92.64 201 GLY A CA 1
ATOM 1470 C C . GLY A 1 201 ? -1.984 21.844 7.038 1 92.64 201 GLY A C 1
ATOM 1471 O O . GLY A 1 201 ? -0.78 21.704 7.26 1 92.64 201 GLY A O 1
ATOM 1472 N N . ALA A 1 202 ? -2.482 22.929 6.592 1 91.97 202 ALA A N 1
ATOM 1473 C CA . ALA A 1 202 ? -1.653 24.103 6.332 1 91.97 202 ALA A CA 1
ATOM 1474 C C . ALA A 1 202 ? -1.056 24.649 7.626 1 91.97 202 ALA A C 1
ATOM 1476 O O . ALA A 1 202 ? 0.107 25.06 7.655 1 91.97 202 ALA A O 1
ATOM 1477 N N . ALA A 1 203 ? -1.842 24.665 8.663 1 90.81 203 ALA A N 1
ATOM 1478 C CA . ALA A 1 203 ? -1.364 25.128 9.963 1 90.81 203 ALA A CA 1
ATOM 1479 C C . ALA A 1 203 ? -0.214 24.259 10.465 1 90.81 203 ALA A C 1
ATOM 1481 O O . ALA A 1 203 ? 0.776 24.772 10.993 1 90.81 203 ALA A O 1
ATOM 1482 N N . TYR A 1 204 ? -0.353 22.988 10.315 1 89.74 204 TYR A N 1
ATOM 1483 C CA . TYR A 1 204 ? 0.681 22.056 10.752 1 89.74 204 TYR A CA 1
ATOM 1484 C C . TYR A 1 204 ? 1.968 22.259 9.96 1 89.74 204 TYR A C 1
ATOM 1486 O O . TYR A 1 204 ? 3.066 22.126 10.504 1 89.74 204 TYR A O 1
ATOM 1494 N N . GLN A 1 205 ? 1.811 22.483 8.693 1 87.93 205 GLN A N 1
ATOM 1495 C CA . GLN A 1 205 ? 2.995 22.739 7.879 1 87.93 205 GLN A CA 1
ATOM 1496 C C . GLN A 1 205 ? 3.729 23.99 8.354 1 87.93 205 GLN A C 1
ATOM 1498 O O . GLN A 1 205 ? 4.957 23.991 8.464 1 87.93 205 GLN A O 1
ATOM 1503 N N . VAL A 1 206 ? 3.046 25.065 8.62 1 87.3 206 VAL A N 1
ATOM 1504 C CA . VAL A 1 206 ? 3.635 26.311 9.098 1 87.3 206 VAL A CA 1
ATOM 1505 C C . VAL A 1 206 ? 4.296 26.084 10.456 1 87.3 206 VAL A C 1
ATOM 1507 O O . VAL A 1 206 ? 5.391 26.591 10.713 1 87.3 206 VAL A O 1
ATOM 1510 N N . ALA A 1 207 ? 3.611 25.352 11.294 1 86.28 207 ALA A N 1
ATOM 1511 C CA . ALA A 1 207 ? 4.175 25.026 12.602 1 86.28 207 ALA A CA 1
ATOM 1512 C C . ALA A 1 207 ? 5.488 24.261 12.457 1 86.28 207 ALA A C 1
ATOM 1514 O O . ALA A 1 207 ? 6.436 24.496 13.21 1 86.28 207 ALA A O 1
ATOM 1515 N N . ASP A 1 208 ? 5.497 23.339 11.547 1 83.39 208 ASP A N 1
ATOM 1516 C CA . ASP A 1 208 ? 6.706 22.562 11.289 1 83.39 208 ASP A CA 1
ATOM 1517 C C . ASP A 1 208 ? 7.837 23.457 10.787 1 83.39 208 ASP A C 1
ATOM 1519 O O . ASP A 1 208 ? 8.996 23.271 11.163 1 83.39 208 ASP A O 1
ATOM 1523 N N . ASP A 1 209 ? 7.519 24.357 9.942 1 83.27 209 ASP A N 1
ATOM 1524 C CA . ASP A 1 209 ? 8.505 25.317 9.454 1 83.27 209 ASP A CA 1
ATOM 1525 C C . ASP A 1 209 ? 9.08 26.144 10.602 1 83.27 209 ASP A C 1
ATOM 1527 O O . ASP A 1 209 ? 10.278 26.436 10.624 1 83.27 209 ASP A O 1
ATOM 1531 N N . LEU A 1 210 ? 8.238 26.539 11.491 1 83.79 210 LEU A N 1
ATOM 1532 C CA . LEU A 1 210 ? 8.648 27.32 12.653 1 83.79 210 LEU A CA 1
ATOM 1533 C C . LEU A 1 210 ? 9.564 26.506 13.56 1 83.79 210 LEU A C 1
ATOM 1535 O O . LEU A 1 210 ? 10.558 27.025 14.073 1 83.79 210 LEU A O 1
ATOM 1539 N N . ARG A 1 211 ? 9.236 25.28 13.753 1 81.6 211 ARG A N 1
ATOM 1540 C CA . ARG A 1 211 ? 10.049 24.392 14.578 1 81.6 211 ARG A CA 1
ATOM 1541 C C . ARG A 1 211 ? 11.426 24.177 13.959 1 81.6 211 ARG A C 1
ATOM 1543 O O . ARG A 1 211 ? 12.434 24.15 14.667 1 81.6 211 ARG A O 1
ATOM 1550 N N . ASP A 1 212 ? 11.419 23.945 12.677 1 77.2 212 ASP A N 1
ATOM 1551 C CA . ASP A 1 212 ? 12.679 23.766 11.962 1 77.2 212 ASP A CA 1
ATOM 1552 C C . ASP A 1 212 ? 13.565 25.003 12.092 1 77.2 212 ASP A C 1
ATOM 1554 O O . ASP A 1 212 ? 14.783 24.887 12.244 1 77.2 212 ASP A O 1
ATOM 1558 N N . PHE A 1 213 ? 12.973 26.098 11.959 1 76.69 213 PHE A N 1
ATOM 1559 C CA . PHE A 1 213 ? 13.692 27.357 12.108 1 76.69 213 PHE A CA 1
ATOM 1560 C C . PHE A 1 213 ? 14.253 27.496 13.518 1 76.69 213 PHE A C 1
ATOM 1562 O O . PHE A 1 213 ? 15.414 27.87 13.696 1 76.69 213 PHE A O 1
ATOM 1569 N N . ALA A 1 214 ? 13.437 27.252 14.47 1 75.13 214 ALA A N 1
ATOM 1570 C CA . ALA A 1 214 ? 13.84 27.368 15.869 1 75.13 214 ALA A CA 1
ATOM 1571 C C . ALA A 1 214 ? 14.974 26.4 16.196 1 75.13 214 ALA A C 1
ATOM 1573 O O . ALA A 1 214 ? 15.895 26.741 16.942 1 75.13 214 ALA A O 1
ATOM 1574 N N . ALA A 1 215 ? 14.909 25.256 15.696 1 70.75 215 ALA A N 1
ATOM 1575 C CA . ALA A 1 215 ? 15.94 24.247 15.923 1 70.75 215 ALA A CA 1
ATOM 1576 C C . ALA A 1 215 ? 17.262 24.66 15.281 1 70.75 215 ALA A C 1
ATOM 1578 O O . ALA A 1 215 ? 18.331 24.454 15.86 1 70.75 215 ALA A O 1
ATOM 1579 N N . ASN A 1 216 ? 17.125 25.158 14.151 1 67.73 216 ASN A N 1
ATOM 1580 C CA . ASN A 1 216 ? 18.324 25.621 13.459 1 67.73 216 ASN A CA 1
ATOM 1581 C C . ASN A 1 216 ? 18.965 26.804 14.178 1 67.73 216 ASN A C 1
ATOM 1583 O O . ASN A 1 216 ? 20.191 26.907 14.241 1 67.73 216 ASN A O 1
ATOM 1587 N N . GLU A 1 217 ? 18.169 27.689 14.557 1 63.24 217 GLU A N 1
ATOM 1588 C CA . GLU A 1 217 ? 18.675 28.837 15.303 1 63.24 217 GLU A CA 1
ATOM 1589 C C . GLU A 1 217 ? 19.391 28.397 16.577 1 63.24 217 GLU A C 1
ATOM 1591 O O . GLU A 1 217 ? 20.428 28.957 16.938 1 63.24 217 GLU A O 1
ATOM 1596 N N . ALA A 1 218 ? 18.798 27.527 17.274 1 58.14 218 ALA A N 1
ATOM 1597 C CA . ALA A 1 218 ? 19.412 27.024 18.5 1 58.14 218 ALA A CA 1
ATOM 1598 C C . ALA A 1 218 ? 20.741 26.334 18.205 1 58.14 218 ALA A C 1
ATOM 1600 O O . ALA A 1 218 ? 21.675 26.403 19.007 1 58.14 218 ALA A O 1
ATOM 1601 N N . GLU A 1 219 ? 20.771 25.69 17.075 1 52.44 219 GLU A N 1
ATOM 1602 C CA . GLU A 1 219 ? 21.991 24.978 16.707 1 52.44 219 GLU A CA 1
ATOM 1603 C C . GLU A 1 219 ? 23.049 25.937 16.168 1 52.44 219 GLU A C 1
ATOM 1605 O O . GLU A 1 219 ? 24.235 25.792 16.469 1 52.44 219 GLU A O 1
ATOM 1610 N N . ILE A 1 220 ? 22.625 26.863 15.14 1 48.79 220 ILE A N 1
ATOM 1611 C CA . ILE A 1 220 ? 23.603 27.705 14.459 1 48.79 220 ILE A CA 1
ATOM 1612 C C . ILE A 1 220 ? 23.871 28.959 15.287 1 48.79 220 ILE A C 1
ATOM 1614 O O . ILE A 1 220 ? 24.909 29.606 15.128 1 48.79 220 ILE A O 1
ATOM 1618 N N . GLY A 1 221 ? 23.269 29.223 16.451 1 46.4 221 GLY A N 1
ATOM 1619 C CA . GLY A 1 221 ? 23.471 30.422 17.249 1 46.4 221 GLY A CA 1
ATOM 1620 C C . GLY A 1 221 ? 23.162 31.7 16.494 1 46.4 221 GLY A C 1
ATOM 1621 O O . GLY A 1 221 ? 23.36 32.799 17.016 1 46.4 221 GLY A O 1
ATOM 1622 N N . LYS A 1 222 ? 23.28 31.745 15.109 1 45.87 222 LYS A N 1
ATOM 1623 C CA . LYS A 1 222 ? 22.969 32.906 14.279 1 45.87 222 LYS A CA 1
ATOM 1624 C C . LYS A 1 222 ? 21.605 32.756 13.613 1 45.87 222 LYS A C 1
ATOM 1626 O O . LYS A 1 222 ? 21.098 31.642 13.467 1 45.87 222 LYS A O 1
ATOM 1631 N N . PRO A 1 223 ? 20.958 33.947 13.329 1 43.62 223 PRO A N 1
ATOM 1632 C CA . PRO A 1 223 ? 19.673 33.889 12.629 1 43.62 223 PRO A CA 1
ATOM 1633 C C . PRO A 1 223 ? 19.7 32.955 11.421 1 43.62 223 PRO A C 1
ATOM 1635 O O . PRO A 1 223 ? 20.693 32.915 10.69 1 43.62 223 PRO A O 1
ATOM 1638 N N . CYS A 1 224 ? 19.189 31.839 11.391 1 44.16 224 CYS A N 1
ATOM 1639 C CA . CYS A 1 224 ? 19.16 30.665 10.526 1 44.16 224 CYS A CA 1
ATOM 1640 C C . CYS A 1 224 ? 18.827 31.054 9.09 1 44.16 224 CYS A C 1
ATOM 1642 O O . CYS A 1 224 ? 17.654 31.14 8.722 1 44.16 224 CYS A O 1
ATOM 1644 N N . GLY A 1 225 ? 19.158 32.21 8.516 1 38.17 225 GLY A N 1
ATOM 1645 C CA . GLY A 1 225 ? 18.838 32.403 7.11 1 38.17 225 GLY A CA 1
ATOM 1646 C C . GLY A 1 225 ? 19.329 31.272 6.226 1 38.17 225 GLY A C 1
ATOM 1647 O O . GLY A 1 225 ? 19.054 31.253 5.025 1 38.17 225 GLY A O 1
ATOM 1648 N N . GLN A 1 226 ? 20.442 30.542 6.531 1 35.05 226 GLN A N 1
ATOM 1649 C CA . GLN A 1 226 ? 21.189 29.819 5.507 1 35.05 226 GLN A CA 1
ATOM 1650 C C . GLN A 1 226 ? 20.548 28.466 5.211 1 35.05 226 GLN A C 1
ATOM 1652 O O . GLN A 1 226 ? 20.984 27.752 4.305 1 35.05 226 GLN A O 1
ATOM 1657 N N . ASP A 1 227 ? 20.194 27.638 6.158 1 39.07 227 ASP A N 1
ATOM 1658 C CA . ASP A 1 227 ? 20.062 26.219 5.843 1 39.07 227 ASP A CA 1
ATOM 1659 C C . ASP A 1 227 ? 19.028 25.995 4.742 1 39.07 227 ASP A C 1
ATOM 1661 O O . ASP A 1 227 ? 17.846 25.79 5.025 1 39.07 227 ASP A O 1
ATOM 1665 N N . ASP A 1 228 ? 19.085 26.561 3.717 1 41.59 228 ASP A N 1
ATOM 1666 C CA . ASP A 1 228 ? 18.624 26.16 2.391 1 41.59 228 ASP A CA 1
ATOM 1667 C C . ASP A 1 228 ? 19.104 24.753 2.045 1 41.59 228 ASP A C 1
ATOM 1669 O O . ASP A 1 228 ? 19.212 24.399 0.869 1 41.59 228 ASP A O 1
ATOM 1673 N N . ALA A 1 229 ? 19.749 24.032 2.855 1 38.47 229 ALA A N 1
ATOM 1674 C CA . ALA A 1 229 ? 20.529 22.867 2.447 1 38.47 229 ALA A CA 1
ATOM 1675 C C . ALA A 1 229 ? 19.688 21.911 1.606 1 38.47 229 ALA A C 1
ATOM 1677 O O . ALA A 1 229 ? 20.196 21.285 0.672 1 38.47 229 ALA A O 1
ATOM 1678 N N . ASN A 1 230 ? 18.47 21.552 2.088 1 47.62 230 ASN A N 1
ATOM 1679 C CA . ASN A 1 230 ? 17.809 20.637 1.164 1 47.62 230 ASN A CA 1
ATOM 1680 C C . ASN A 1 230 ? 16.877 21.379 0.21 1 47.62 230 ASN A C 1
ATOM 1682 O O . ASN A 1 230 ? 16.04 20.763 -0.451 1 47.62 230 ASN A O 1
ATOM 1686 N N . GLY A 1 231 ? 17.157 22.797 0.147 1 51.17 231 GLY A N 1
ATOM 1687 C CA . GLY A 1 231 ? 16.473 23.605 -0.851 1 51.17 231 GLY A CA 1
ATOM 1688 C C . GLY A 1 231 ? 14.974 23.679 -0.633 1 51.17 231 GLY A C 1
ATOM 1689 O O . GLY A 1 231 ? 14.226 24.04 -1.544 1 51.17 231 GLY A O 1
ATOM 1690 N N . ARG A 1 232 ? 14.583 23.143 0.539 1 57.23 232 ARG A N 1
ATOM 1691 C CA . ARG A 1 232 ? 13.127 23.184 0.63 1 57.23 232 ARG A CA 1
ATOM 1692 C C . ARG A 1 232 ? 12.65 24.521 1.185 1 57.23 232 ARG A C 1
ATOM 1694 O O . ARG A 1 232 ? 13.236 25.052 2.131 1 57.23 232 ARG A O 1
ATOM 1701 N N . PRO A 1 233 ? 11.798 25.257 0.396 1 59.73 233 PRO A N 1
ATOM 1702 C CA . PRO A 1 233 ? 11.314 26.57 0.828 1 59.73 233 PRO A CA 1
ATOM 1703 C C . PRO A 1 233 ? 10.675 26.537 2.215 1 59.73 233 PRO A C 1
ATOM 1705 O O . PRO A 1 233 ? 10.013 25.558 2.571 1 59.73 233 PRO A O 1
ATOM 1708 N N . ASN A 1 234 ? 11.175 27.296 3.235 1 70.22 234 ASN A N 1
ATOM 1709 C CA . ASN A 1 234 ? 10.683 27.467 4.598 1 70.22 234 ASN A CA 1
ATOM 1710 C C . ASN A 1 234 ? 10.002 28.82 4.782 1 70.22 234 ASN A C 1
ATOM 1712 O O . ASN A 1 234 ? 10.536 29.851 4.369 1 70.22 234 ASN A O 1
ATOM 1716 N N . ALA A 1 235 ? 8.766 28.829 5.198 1 72.56 235 ALA A N 1
ATOM 1717 C CA . ALA A 1 235 ? 7.913 30.007 5.332 1 72.56 235 ALA A CA 1
ATOM 1718 C C . ALA A 1 235 ? 8.609 31.099 6.139 1 72.56 235 ALA A C 1
ATOM 1720 O O . ALA A 1 235 ? 8.419 32.29 5.878 1 72.56 235 ALA A O 1
ATOM 1721 N N . VAL A 1 236 ? 9.398 30.716 7.064 1 74.32 236 VAL A N 1
ATOM 1722 C CA . VAL A 1 236 ? 10.096 31.694 7.892 1 74.32 236 VAL A CA 1
ATOM 1723 C C . VAL A 1 236 ? 11.139 32.43 7.056 1 74.32 236 VAL A C 1
ATOM 1725 O O . VAL A 1 236 ? 11.281 33.65 7.162 1 74.32 236 VAL A O 1
ATOM 1728 N N . ALA A 1 237 ? 11.802 31.556 6.268 1 70.74 237 ALA A N 1
ATOM 1729 C CA . ALA A 1 237 ? 12.823 32.14 5.402 1 70.74 237 ALA A CA 1
ATOM 1730 C C . ALA A 1 237 ? 12.205 33.126 4.415 1 70.74 237 ALA A C 1
ATOM 1732 O O . ALA A 1 237 ? 12.802 34.159 4.103 1 70.74 237 ALA A O 1
ATOM 1733 N N . ALA A 1 238 ? 10.955 32.902 4.057 1 72.03 238 ALA A N 1
ATOM 1734 C CA . ALA A 1 238 ? 10.295 33.718 3.041 1 72.03 238 ALA A CA 1
ATOM 1735 C C . ALA A 1 238 ? 9.658 34.958 3.661 1 72.03 238 ALA A C 1
ATOM 1737 O O . ALA A 1 238 ? 9.693 36.041 3.073 1 72.03 238 ALA A O 1
ATOM 1738 N N . GLY A 1 239 ? 9.075 34.884 4.828 1 77.83 239 GLY A N 1
ATOM 1739 C CA . GLY A 1 239 ? 8.222 35.955 5.318 1 77.83 239 GLY A CA 1
ATOM 1740 C C . GLY A 1 239 ? 8.659 36.495 6.667 1 77.83 239 GLY A C 1
ATOM 1741 O O . GLY A 1 239 ? 8.146 37.517 7.128 1 77.83 239 GLY A O 1
ATOM 1742 N N . GLY A 1 240 ? 9.686 35.753 7.347 1 81.67 240 GLY A N 1
ATOM 1743 C CA . GLY A 1 240 ? 10.109 36.159 8.678 1 81.67 240 GLY A CA 1
ATOM 1744 C C . GLY A 1 240 ? 9.338 35.469 9.787 1 81.67 240 GLY A C 1
ATOM 1745 O O . GLY A 1 240 ? 8.265 34.91 9.548 1 81.67 240 GLY A O 1
ATOM 1746 N N . LEU A 1 241 ? 9.81 35.555 10.945 1 84.2 241 LEU A N 1
ATOM 1747 C CA . LEU A 1 241 ? 9.279 34.836 12.098 1 84.2 241 LEU A CA 1
ATOM 1748 C C . LEU A 1 241 ? 7.909 35.379 12.493 1 84.2 241 LEU A C 1
ATOM 1750 O O . LEU A 1 241 ? 6.948 34.616 12.619 1 84.2 241 LEU A O 1
ATOM 1754 N N . ASP A 1 242 ? 7.808 36.722 12.608 1 86.38 242 ASP A N 1
ATOM 1755 C CA . ASP A 1 242 ? 6.566 37.341 13.061 1 86.38 242 ASP A CA 1
ATOM 1756 C C . ASP A 1 242 ? 5.433 37.089 12.069 1 86.38 242 ASP A C 1
ATOM 1758 O O . ASP A 1 242 ? 4.311 36.77 12.468 1 86.38 242 ASP A O 1
ATOM 1762 N N . ALA A 1 243 ? 5.72 37.193 10.92 1 88.82 243 ALA A N 1
ATOM 1763 C CA . ALA A 1 243 ? 4.717 36.963 9.883 1 88.82 243 ALA A CA 1
ATOM 1764 C C . ALA A 1 243 ? 4.269 35.505 9.868 1 88.82 243 ALA A C 1
ATOM 1766 O O . ALA A 1 243 ? 3.097 35.212 9.619 1 88.82 243 ALA A O 1
ATOM 1767 N N . THR A 1 244 ? 5.219 34.621 10.066 1 89.24 244 THR A N 1
ATOM 1768 C CA . THR A 1 244 ? 4.913 33.195 10.074 1 89.24 244 THR A CA 1
ATOM 1769 C C . THR A 1 244 ? 4.05 32.833 11.279 1 89.24 244 THR A C 1
ATOM 1771 O O . THR A 1 244 ? 3.137 32.011 11.171 1 89.24 244 THR A O 1
ATOM 1774 N N . ILE A 1 245 ? 4.313 33.454 12.356 1 86.39 245 ILE A N 1
ATOM 1775 C CA . ILE A 1 245 ? 3.512 33.231 13.555 1 86.39 245 ILE A CA 1
ATOM 1776 C C . ILE A 1 245 ? 2.092 33.745 13.33 1 86.39 245 ILE A C 1
ATOM 1778 O O . ILE A 1 245 ? 1.119 33.07 13.674 1 86.39 245 ILE A O 1
ATOM 1782 N N . ALA A 1 246 ? 2.006 34.932 12.798 1 89.76 246 ALA A N 1
ATOM 1783 C CA . ALA A 1 246 ? 0.697 35.502 12.487 1 89.76 246 ALA A CA 1
ATOM 1784 C C . ALA A 1 246 ? -0.078 34.603 11.528 1 89.76 246 ALA A C 1
ATOM 1786 O O . ALA A 1 246 ? -1.291 34.433 11.671 1 89.76 246 ALA A O 1
ATOM 1787 N N . ARG A 1 247 ? 0.605 34.086 10.62 1 91.06 247 ARG A N 1
ATOM 1788 C CA . ARG A 1 247 ? -0.009 33.18 9.655 1 91.06 247 ARG A CA 1
ATOM 1789 C C . ARG A 1 247 ? -0.534 31.924 10.34 1 91.06 247 ARG A C 1
ATOM 1791 O O . ARG A 1 247 ? -1.615 31.434 10.006 1 91.06 247 ARG A O 1
ATOM 1798 N N . LEU A 1 248 ? 0.229 31.353 11.221 1 90.08 248 LEU A N 1
ATOM 1799 C CA . LEU A 1 248 ? -0.204 30.183 11.978 1 90.08 248 LEU A CA 1
ATOM 1800 C C . LEU A 1 248 ? -1.494 30.474 12.737 1 90.08 248 LEU A C 1
ATOM 1802 O O . LEU A 1 248 ? -2.43 29.672 12.71 1 90.08 248 LEU A O 1
ATOM 1806 N N . HIS A 1 249 ? -1.536 31.639 13.38 1 89.21 249 HIS A N 1
ATOM 1807 C CA . HIS A 1 249 ? -2.724 32.032 14.129 1 89.21 249 HIS A CA 1
ATOM 1808 C C . HIS A 1 249 ? -3.936 32.163 13.212 1 89.21 249 HIS A C 1
ATOM 1810 O O . HIS A 1 249 ? -5.034 31.723 13.56 1 89.21 249 HIS A O 1
ATOM 1816 N N . ASP A 1 250 ? -3.711 32.758 12.088 1 92.64 250 ASP A N 1
ATOM 1817 C CA . ASP A 1 250 ? -4.782 32.918 11.109 1 92.64 250 ASP A CA 1
ATOM 1818 C C . ASP A 1 250 ? -5.303 31.561 10.639 1 92.64 250 ASP A C 1
ATOM 1820 O O . ASP A 1 250 ? -6.514 31.36 10.528 1 92.64 250 ASP A O 1
ATOM 1824 N N . LEU A 1 251 ? -4.439 30.674 10.386 1 92.4 251 LEU A N 1
ATOM 1825 C CA . LEU A 1 251 ? -4.809 29.347 9.906 1 92.4 251 LEU A CA 1
ATOM 1826 C C . LEU A 1 251 ? -5.57 28.574 10.978 1 92.4 251 LEU A C 1
ATOM 1828 O O . LEU A 1 251 ? -6.527 27.858 10.672 1 92.4 251 LEU A O 1
ATOM 1832 N N . VAL A 1 252 ? -5.177 28.672 12.19 1 91.53 252 VAL A N 1
ATOM 1833 C CA . VAL A 1 252 ? -5.885 28.027 13.29 1 91.53 252 VAL A CA 1
ATOM 1834 C C . VAL A 1 252 ? -7.305 28.582 13.387 1 91.53 252 VAL A C 1
ATOM 1836 O O . VAL A 1 252 ? -8.265 27.824 13.544 1 91.53 252 VAL A O 1
ATOM 1839 N N . GLY A 1 253 ? -7.402 29.891 13.34 1 92.82 253 GLY A N 1
ATOM 1840 C CA . GLY A 1 253 ? -8.717 30.511 13.321 1 92.82 253 GLY A CA 1
ATOM 1841 C C . GLY A 1 253 ? -9.595 30.013 12.188 1 92.82 253 GLY A C 1
ATOM 1842 O O . GLY A 1 253 ? -10.787 29.763 12.383 1 92.82 253 GLY A O 1
ATOM 1843 N N . ARG A 1 254 ? -9.026 29.871 11.038 1 94.66 254 ARG A N 1
ATOM 1844 C CA . ARG A 1 254 ? -9.748 29.362 9.877 1 94.66 254 ARG A CA 1
ATOM 1845 C C . ARG A 1 254 ? -10.185 27.917 10.094 1 94.66 254 ARG A C 1
ATOM 1847 O O . ARG A 1 254 ? -11.261 27.514 9.648 1 94.66 254 ARG A O 1
ATOM 1854 N N . THR A 1 255 ? -9.359 27.124 10.696 1 94.96 255 THR A N 1
ATOM 1855 C CA . THR A 1 255 ? -9.684 25.735 11 1 94.96 255 THR A CA 1
ATOM 1856 C C . THR A 1 255 ? -10.913 25.652 11.901 1 94.96 255 THR A C 1
ATOM 1858 O O . THR A 1 255 ? -11.835 24.88 11.632 1 94.96 255 THR A O 1
ATOM 1861 N N . VAL A 1 256 ? -10.912 26.472 12.943 1 94.51 256 VAL A N 1
ATOM 1862 C CA . VAL A 1 256 ? -12.013 26.49 13.901 1 94.51 256 VAL A CA 1
ATOM 1863 C C . VAL A 1 256 ? -13.296 26.939 13.205 1 94.51 256 VAL A C 1
ATOM 1865 O O . VAL A 1 256 ? -14.359 26.347 13.407 1 94.51 256 VAL A O 1
ATOM 1868 N N . ALA A 1 257 ? -13.173 27.922 12.344 1 95.44 257 ALA A N 1
ATOM 1869 C CA . ALA A 1 257 ? -14.326 28.478 11.641 1 95.44 257 ALA A CA 1
ATOM 1870 C C . ALA A 1 257 ? -14.877 27.485 10.621 1 95.44 257 ALA A C 1
ATOM 1872 O O . ALA A 1 257 ? -16.057 27.541 10.267 1 95.44 257 ALA A O 1
ATOM 1873 N N . ALA A 1 258 ? -14.076 26.551 10.186 1 96.25 258 ALA A N 1
ATOM 1874 C CA . ALA A 1 258 ? -14.455 25.631 9.117 1 96.25 258 ALA A CA 1
ATOM 1875 C C . ALA A 1 258 ? -15.095 24.367 9.682 1 96.25 258 ALA A C 1
ATOM 1877 O O . ALA A 1 258 ? -15.552 23.504 8.929 1 96.25 258 ALA A O 1
ATOM 1878 N N . VAL A 1 259 ? -15.158 24.24 10.981 1 97.04 259 VAL A N 1
ATOM 1879 C CA . VAL A 1 259 ? -15.828 23.088 11.576 1 97.04 259 VAL A CA 1
ATOM 1880 C C . VAL A 1 259 ? -17.306 23.094 11.19 1 97.04 259 VAL A C 1
ATOM 1882 O O . VAL A 1 259 ? -18.025 24.054 11.476 1 97.04 259 VAL A O 1
ATOM 1885 N N . PRO A 1 260 ? -17.73 22.059 10.492 1 97.08 260 PRO A N 1
ATOM 1886 C CA . PRO A 1 260 ? -19.143 22.005 10.112 1 97.08 260 PRO A CA 1
ATOM 1887 C C . PRO A 1 260 ? -20.075 21.915 11.318 1 97.08 260 PRO A C 1
ATOM 1889 O O . PRO A 1 260 ? -19.644 21.535 12.41 1 97.08 260 PRO A O 1
ATOM 1892 N N . ASP A 1 261 ? -21.364 22.271 11.031 1 94.64 261 ASP A N 1
ATOM 1893 C CA . ASP A 1 261 ? -22.378 22.087 12.064 1 94.64 261 ASP A CA 1
ATOM 1894 C C . ASP A 1 261 ? -22.63 20.604 12.33 1 94.64 261 ASP A C 1
ATOM 1896 O O . ASP A 1 261 ? -22.902 19.84 11.402 1 94.64 261 ASP A O 1
ATOM 1900 N N . CYS A 1 262 ? -22.437 20.185 13.484 1 95.37 262 CYS A N 1
ATOM 1901 C CA . CYS A 1 262 ? -22.677 18.825 13.953 1 95.37 262 CYS A CA 1
ATOM 1902 C C . CYS A 1 262 ? -22.831 18.79 15.469 1 95.37 262 CYS A C 1
ATOM 1904 O O . CYS A 1 262 ? -22.518 19.766 16.152 1 95.37 262 CYS A O 1
ATOM 1906 N N . PRO A 1 263 ? -23.301 17.735 16.066 1 94.56 263 PRO A N 1
ATOM 1907 C CA . PRO A 1 263 ? -23.607 17.683 17.497 1 94.56 263 PRO A CA 1
ATOM 1908 C C . PRO A 1 263 ? -22.393 17.986 18.372 1 94.56 263 PRO A C 1
ATOM 1910 O O . PRO A 1 263 ? -22.525 18.628 19.417 1 94.56 263 PRO A O 1
ATOM 1913 N N . GLY A 1 264 ? -21.218 17.609 18.003 1 96.22 264 GLY A N 1
ATOM 1914 C CA . GLY A 1 264 ? -20.026 17.772 18.819 1 96.22 264 GLY A CA 1
ATOM 1915 C C . GLY A 1 264 ? -19.145 18.921 18.366 1 96.22 264 GLY A C 1
ATOM 1916 O O . GLY A 1 264 ? -17.968 18.988 18.729 1 96.22 264 GLY A O 1
ATOM 1917 N N . ALA A 1 265 ? -19.66 19.823 17.568 1 96.01 265 ALA A N 1
ATOM 1918 C CA . ALA A 1 265 ? -18.879 20.909 16.981 1 96.01 265 ALA A CA 1
ATOM 1919 C C . ALA A 1 265 ? -18.194 21.739 18.063 1 96.01 265 ALA A C 1
ATOM 1921 O O . ALA A 1 265 ? -17.011 22.068 17.946 1 96.01 265 ALA A O 1
ATOM 1922 N N . PRO A 1 266 ? -18.842 22.13 19.198 1 95.23 266 PRO A N 1
ATOM 1923 C CA . PRO A 1 266 ? -18.171 22.926 20.229 1 95.23 266 PRO A CA 1
ATOM 1924 C C . PRO A 1 266 ? -16.969 22.209 20.838 1 95.23 266 PRO A C 1
ATOM 1926 O O . PRO A 1 266 ? -15.911 22.816 21.023 1 95.23 266 PRO A O 1
ATOM 1929 N N . MET A 1 267 ? -17.191 20.957 21.075 1 92.27 267 MET A N 1
ATOM 1930 C CA . MET A 1 267 ? -16.097 20.16 21.623 1 92.27 267 MET A CA 1
ATOM 1931 C C . MET A 1 267 ? -14.91 20.135 20.666 1 92.27 267 MET A C 1
ATOM 1933 O O . MET A 1 267 ? -13.762 20.286 21.09 1 92.27 267 MET A O 1
ATOM 1937 N N . LEU A 1 268 ? -15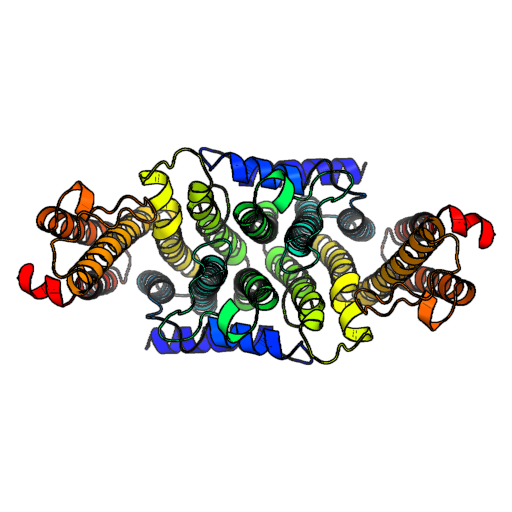.19 19.913 19.404 1 94.96 268 LEU A N 1
ATOM 1938 C CA . LEU A 1 268 ? -14.137 19.82 18.398 1 94.96 268 LEU A CA 1
ATOM 1939 C C . LEU A 1 268 ? -13.406 21.15 18.252 1 94.96 268 LEU A C 1
ATOM 1941 O O . LEU A 1 268 ? -12.177 21.179 18.148 1 94.96 268 LEU A O 1
ATOM 1945 N N . ARG A 1 269 ? -14.105 22.258 18.271 1 94.22 269 ARG A N 1
ATOM 1946 C CA . ARG A 1 269 ? -13.506 23.586 18.19 1 94.22 269 ARG A CA 1
ATOM 1947 C C . ARG A 1 269 ? -12.569 23.836 19.367 1 94.22 269 ARG A C 1
ATOM 1949 O O . ARG A 1 269 ? -11.477 24.382 19.193 1 94.22 269 ARG A O 1
ATOM 1956 N N . ASP A 1 270 ? -12.938 23.393 20.512 1 90.78 270 ASP A N 1
ATOM 1957 C CA . ASP A 1 270 ? -12.108 23.538 21.704 1 90.78 270 ASP A CA 1
ATOM 1958 C C . ASP A 1 270 ? -10.835 22.702 21.592 1 90.78 270 ASP A C 1
ATOM 1960 O O . ASP A 1 270 ? -9.756 23.149 21.986 1 90.78 270 ASP A O 1
ATOM 1964 N N . LEU A 1 271 ? -10.996 21.563 21.061 1 87.5 271 LEU A N 1
ATOM 1965 C CA . LEU A 1 271 ? -9.857 20.669 20.888 1 87.5 271 LEU A CA 1
ATOM 1966 C C . LEU A 1 271 ? -8.837 21.268 19.926 1 87.5 271 LEU A C 1
ATOM 1968 O O . LEU A 1 271 ? -7.633 21.24 20.194 1 87.5 271 LEU A O 1
ATOM 1972 N N . ILE A 1 272 ? -9.33 21.763 18.829 1 88 272 ILE A N 1
ATOM 1973 C CA . ILE A 1 272 ? -8.464 22.341 17.808 1 88 272 ILE A CA 1
ATOM 1974 C C . ILE A 1 272 ? -7.749 23.568 18.37 1 88 272 ILE A C 1
ATOM 1976 O O . ILE A 1 272 ? -6.542 23.733 18.179 1 88 272 ILE A O 1
ATOM 1980 N N . ALA A 1 273 ? -8.475 24.374 19.054 1 82.71 273 ALA A N 1
ATOM 1981 C CA . ALA A 1 273 ? -7.897 25.571 19.66 1 82.71 273 ALA A CA 1
ATOM 1982 C C . ALA A 1 273 ? -6.82 25.205 20.678 1 82.71 273 ALA A C 1
ATOM 1984 O O . ALA A 1 273 ? -5.786 25.87 20.763 1 82.71 273 ALA A O 1
ATOM 1985 N N . GLY A 1 274 ? -7.068 24.141 21.387 1 78.43 274 GLY A N 1
ATOM 1986 C CA . GLY A 1 274 ? -6.093 23.664 22.356 1 78.43 274 GLY A CA 1
ATOM 1987 C C . GLY A 1 274 ? -4.84 23.101 21.713 1 78.43 274 GLY A C 1
ATOM 1988 O O . GLY A 1 274 ? -3.729 23.339 22.193 1 78.43 274 GLY A O 1
ATOM 1989 N N . GLU A 1 275 ? -5.042 22.336 20.607 1 74.7 275 GLU A N 1
ATOM 1990 C CA . GLU A 1 275 ? -3.907 21.75 19.899 1 74.7 275 GLU A CA 1
ATOM 1991 C C . GLU A 1 275 ? -3.039 22.829 19.26 1 74.7 275 GLU A C 1
ATOM 1993 O O . GLU A 1 275 ? -1.818 22.68 19.17 1 74.7 275 GLU A O 1
ATOM 1998 N N . ALA A 1 276 ? -3.674 23.867 18.776 1 71.24 276 ALA A N 1
ATOM 1999 C CA . ALA A 1 276 ? -2.943 24.988 18.192 1 71.24 276 ALA A CA 1
ATOM 2000 C C . ALA A 1 276 ? -1.941 25.567 19.188 1 71.24 276 ALA A C 1
ATOM 2002 O O . ALA A 1 276 ? -0.835 25.959 18.808 1 71.24 276 ALA A O 1
ATOM 2003 N N . LYS A 1 277 ? -2.309 25.582 20.403 1 70.98 277 LYS A N 1
ATOM 2004 C CA . LYS A 1 277 ? -1.416 26.074 21.448 1 70.98 277 LYS A CA 1
ATOM 2005 C C . LYS A 1 277 ? -0.195 25.171 21.599 1 70.98 277 LYS A C 1
ATOM 2007 O O . LYS A 1 277 ? 0.895 25.642 21.928 1 70.98 277 LYS A O 1
ATOM 2012 N N . ARG A 1 278 ? -0.424 23.97 21.233 1 71.62 278 ARG A N 1
ATOM 2013 C CA . ARG A 1 278 ? 0.657 22.998 21.366 1 71.62 278 ARG A CA 1
ATOM 2014 C C . ARG A 1 278 ? 1.544 22.993 20.125 1 71.62 278 ARG A C 1
ATOM 2016 O O . ARG A 1 278 ? 2.691 22.545 20.178 1 71.62 278 ARG A O 1
ATOM 2023 N N . LEU A 1 279 ? 1.011 23.433 19.015 1 73.76 279 LEU A N 1
ATOM 2024 C CA . LEU A 1 279 ? 1.766 23.451 17.766 1 73.76 279 LEU A CA 1
ATOM 2025 C C . LEU A 1 279 ? 2.876 24.495 17.817 1 73.76 279 LEU A C 1
ATOM 2027 O O . LEU A 1 279 ? 3.882 24.373 17.114 1 73.76 279 LEU A O 1
ATOM 2031 N N . MET A 1 280 ? 2.668 25.497 18.651 1 69.19 280 MET A N 1
ATOM 2032 C CA . MET A 1 280 ? 3.65 26.57 18.774 1 69.19 280 MET A CA 1
ATOM 2033 C C . MET A 1 280 ? 4.843 26.123 19.611 1 69.19 280 MET A C 1
ATOM 2035 O O . MET A 1 280 ? 4.672 25.551 20.689 1 69.19 280 MET A O 1
ATOM 2039 N N . PRO A 1 281 ? 6.089 26.243 18.986 1 63.96 281 PRO A N 1
ATOM 2040 C CA . PRO A 1 281 ? 7.267 25.922 19.795 1 63.96 281 PRO A CA 1
ATOM 2041 C C . PRO A 1 281 ? 7.313 26.704 21.106 1 63.96 281 PRO A C 1
ATOM 2043 O O . PRO A 1 281 ? 6.944 27.881 21.14 1 63.96 281 PRO A O 1
ATOM 2046 N N . GLU A 1 282 ? 7.636 25.959 22.099 1 58.85 282 GLU A N 1
ATOM 2047 C CA . GLU A 1 282 ? 7.691 26.551 23.433 1 58.85 282 GLU A CA 1
ATOM 2048 C C . GLU A 1 282 ? 8.532 27.824 23.437 1 58.85 282 GLU A C 1
ATOM 2050 O O . GLU A 1 282 ? 8.178 28.806 24.092 1 58.85 282 GLU A O 1
ATOM 2055 N N . SER A 1 283 ? 9.677 27.698 22.746 1 55.98 283 SER A N 1
ATOM 2056 C CA . SER A 1 283 ? 10.584 28.842 22.749 1 55.98 283 SER A CA 1
ATOM 2057 C C . SER A 1 283 ? 9.934 30.064 22.108 1 55.98 283 SER A C 1
ATOM 2059 O O . SER A 1 283 ? 10.314 31.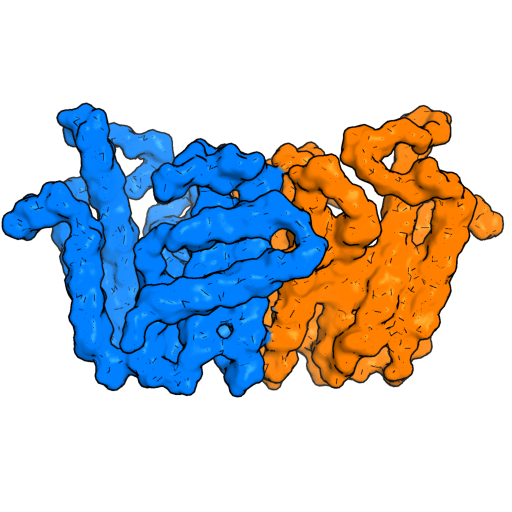2 22.4 1 55.98 283 SER A O 1
ATOM 2061 N N . LEU A 1 284 ? 8.989 29.799 21.236 1 58.13 284 LEU A N 1
ATOM 2062 C CA . LEU A 1 284 ? 8.363 30.911 20.529 1 58.13 284 LEU A CA 1
ATOM 2063 C C . LEU A 1 284 ? 7.034 31.286 21.175 1 58.13 284 LEU A C 1
ATOM 2065 O O . LEU A 1 284 ? 6.487 32.357 20.903 1 58.13 284 LEU A O 1
ATOM 2069 N N . ALA A 1 285 ? 6.55 30.367 21.95 1 57.33 285 ALA A N 1
ATOM 2070 C CA . ALA A 1 285 ? 5.3 30.639 22.654 1 57.33 285 ALA A CA 1
ATOM 2071 C C . ALA A 1 285 ? 5.425 31.878 23.537 1 57.33 285 ALA A C 1
ATOM 2073 O O . ALA A 1 285 ? 4.47 32.644 23.682 1 57.33 285 ALA A O 1
ATOM 2074 N N . SER A 1 286 ? 6.631 31.986 24.068 1 49.64 286 SER A N 1
ATOM 2075 C CA . SER A 1 286 ? 6.869 33.163 24.898 1 49.64 286 SER A CA 1
ATOM 2076 C C . SER A 1 286 ? 6.925 34.432 24.054 1 49.64 286 SER A C 1
ATOM 2078 O O . SER A 1 286 ? 6.601 35.519 24.536 1 49.64 286 SER A O 1
ATOM 2080 N N . ARG A 1 287 ? 7.353 34.279 22.9 1 48.5 287 ARG A N 1
ATOM 2081 C CA . ARG A 1 287 ? 7.468 35.486 22.088 1 48.5 287 ARG A CA 1
ATOM 2082 C C . ARG A 1 287 ? 6.112 35.899 21.525 1 48.5 287 ARG A C 1
ATOM 2084 O O . ARG A 1 287 ? 5.889 37.074 21.227 1 48.5 287 ARG A O 1
ATOM 2091 N N . ALA A 1 288 ? 5.251 34.988 21.383 1 48.53 288 ALA A N 1
ATOM 2092 C CA . ALA A 1 288 ? 3.94 35.284 20.811 1 48.53 288 ALA A CA 1
ATOM 2093 C C . ALA A 1 288 ? 2.975 35.784 21.883 1 48.53 288 ALA A C 1
ATOM 2095 O O . ALA A 1 288 ? 1.911 36.321 21.566 1 48.53 288 ALA A O 1
ATOM 2096 N N . ALA A 1 289 ? 3.255 35.698 23.241 1 43.61 289 ALA A N 1
ATOM 2097 C CA . ALA A 1 289 ? 2.466 36.317 24.304 1 43.61 289 ALA A CA 1
ATOM 2098 C C . ALA A 1 289 ? 2.868 37.775 24.508 1 43.61 289 ALA A C 1
ATOM 2100 O O . ALA A 1 289 ? 4.047 38.121 24.4 1 43.61 289 ALA A O 1
ATOM 2101 N N . MET B 1 1 ? -14.79 -13.464 -24.989 1 62.93 1 MET B N 1
ATOM 2102 C CA . MET B 1 1 ? -14.173 -12.168 -24.722 1 62.93 1 MET B CA 1
ATOM 2103 C C . MET B 1 1 ? -12.674 -12.317 -24.484 1 62.93 1 MET B C 1
ATOM 2105 O O . MET B 1 1 ? -12.225 -13.328 -23.941 1 62.93 1 MET B O 1
ATOM 2109 N N . ASP B 1 2 ? -11.872 -11.616 -25.164 1 88.65 2 ASP B N 1
ATOM 2110 C CA . ASP B 1 2 ? -10.415 -11.609 -25.088 1 88.65 2 ASP B CA 1
ATOM 2111 C C . ASP B 1 2 ? -9.938 -11.104 -23.729 1 88.65 2 ASP B C 1
ATOM 2113 O O . ASP B 1 2 ? -10.037 -9.911 -23.434 1 88.65 2 ASP B O 1
ATOM 2117 N N . MET B 1 3 ? -9.72 -12.045 -22.866 1 91.7 3 MET B N 1
ATOM 2118 C CA . MET B 1 3 ? -9.325 -11.761 -21.49 1 91.7 3 MET B CA 1
ATOM 2119 C C . MET B 1 3 ? -8.172 -10.764 -21.449 1 91.7 3 MET B C 1
ATOM 2121 O O . MET B 1 3 ? -8.131 -9.89 -20.581 1 91.7 3 MET B O 1
ATOM 2125 N N . GLN B 1 4 ? -7.336 -10.854 -22.376 1 92.36 4 GLN B N 1
ATOM 2126 C CA . GLN B 1 4 ? -6.18 -9.965 -22.419 1 92.36 4 GLN B CA 1
ATOM 2127 C C . GLN B 1 4 ? -6.605 -8.52 -22.66 1 92.36 4 GLN B C 1
ATOM 2129 O O . GLN B 1 4 ? -6.111 -7.603 -22.001 1 92.36 4 GLN B O 1
ATOM 2134 N N . LYS B 1 5 ? -7.469 -8.346 -23.606 1 95.27 5 LYS B N 1
ATOM 2135 C CA . LYS B 1 5 ? -7.969 -7.008 -23.909 1 95.27 5 LYS B CA 1
ATOM 2136 C C . LYS B 1 5 ? -8.721 -6.42 -22.718 1 95.27 5 LYS B C 1
ATOM 2138 O O . LYS B 1 5 ? -8.613 -5.224 -22.439 1 95.27 5 LYS B O 1
ATOM 2143 N N . ARG B 1 6 ? -9.482 -7.303 -22.123 1 96.58 6 ARG B N 1
ATOM 2144 C CA . ARG B 1 6 ? -10.244 -6.89 -20.949 1 96.58 6 ARG B CA 1
ATOM 2145 C C . ARG B 1 6 ? -9.316 -6.434 -19.828 1 96.58 6 ARG B C 1
ATOM 2147 O O . ARG B 1 6 ? -9.542 -5.388 -19.215 1 96.58 6 ARG B O 1
ATOM 2154 N N . ILE B 1 7 ? -8.26 -7.085 -19.578 1 97.12 7 ILE B N 1
ATOM 2155 C CA . ILE B 1 7 ? -7.285 -6.772 -18.539 1 97.12 7 ILE B CA 1
ATOM 2156 C C . ILE B 1 7 ? -6.564 -5.47 -18.883 1 97.12 7 ILE B C 1
ATOM 2158 O O . ILE B 1 7 ? -6.441 -4.579 -18.039 1 97.12 7 ILE B O 1
ATOM 2162 N N . GLU B 1 8 ? -6.147 -5.334 -20.133 1 97.23 8 GLU B N 1
ATOM 2163 C CA . GLU B 1 8 ? -5.408 -4.148 -20.556 1 97.23 8 GLU B CA 1
ATOM 2164 C C . GLU B 1 8 ? -6.256 -2.888 -20.408 1 97.23 8 GLU B C 1
ATOM 2166 O O . GLU B 1 8 ? -5.759 -1.846 -19.975 1 97.23 8 GLU B O 1
ATOM 2171 N N . ARG B 1 9 ? -7.471 -3.016 -20.777 1 97.28 9 ARG B N 1
ATOM 2172 C CA . ARG B 1 9 ? -8.378 -1.879 -20.662 1 97.28 9 ARG B CA 1
ATOM 2173 C C . ARG B 1 9 ? -8.565 -1.472 -19.204 1 97.28 9 ARG B C 1
ATOM 2175 O O . ARG B 1 9 ? -8.572 -0.283 -18.882 1 97.28 9 ARG B O 1
ATOM 2182 N N . ALA B 1 10 ? -8.753 -2.448 -18.364 1 97.93 10 ALA B N 1
ATOM 2183 C CA . ALA B 1 10 ? -8.957 -2.179 -16.943 1 97.93 10 ALA B CA 1
ATOM 2184 C C . ALA B 1 10 ? -7.7 -1.588 -16.311 1 97.93 10 ALA B C 1
ATOM 2186 O O . ALA B 1 10 ? -7.784 -0.693 -15.467 1 97.93 10 ALA B O 1
ATOM 2187 N N . LEU B 1 11 ? -6.539 -2.046 -16.724 1 98.39 11 LEU B N 1
ATOM 2188 C CA . LEU B 1 11 ? -5.275 -1.504 -16.238 1 98.39 11 LEU B CA 1
ATOM 2189 C C . LEU B 1 11 ? -5.087 -0.064 -16.703 1 98.39 11 LEU B C 1
ATOM 2191 O O . LEU B 1 11 ? -4.629 0.786 -15.935 1 98.39 11 LEU B O 1
ATOM 2195 N N . GLU B 1 12 ? -5.409 0.162 -17.922 1 98.17 12 GLU B N 1
ATOM 2196 C CA . GLU B 1 12 ? -5.325 1.519 -18.454 1 98.17 12 GLU B CA 1
ATOM 2197 C C . GLU B 1 12 ? -6.191 2.482 -17.647 1 98.17 12 GLU B C 1
ATOM 2199 O O . GLU B 1 12 ? -5.772 3.604 -17.354 1 98.17 12 GLU B O 1
ATOM 2204 N N . THR B 1 13 ? -7.323 2.051 -17.372 1 98.18 13 THR B N 1
ATOM 2205 C CA . THR B 1 13 ? -8.241 2.875 -16.593 1 98.18 13 THR B CA 1
ATOM 2206 C C . THR B 1 13 ? -7.655 3.185 -15.218 1 98.18 13 THR B C 1
ATOM 2208 O O . THR B 1 13 ? -7.723 4.324 -14.752 1 98.18 13 THR B O 1
ATOM 2211 N N . ALA B 1 14 ? -7.136 2.198 -14.54 1 98.28 14 ALA B N 1
ATOM 2212 C CA . ALA B 1 14 ? -6.551 2.372 -13.213 1 98.28 14 ALA B CA 1
ATOM 2213 C C . ALA B 1 14 ? -5.372 3.34 -13.256 1 98.28 14 ALA B C 1
ATOM 2215 O O . ALA B 1 14 ? -5.257 4.227 -12.406 1 98.28 14 ALA B O 1
ATOM 2216 N N . ILE B 1 15 ? -4.498 3.25 -14.247 1 98.5 15 ILE B N 1
ATOM 2217 C CA . ILE B 1 15 ? -3.299 4.075 -14.345 1 98.5 15 ILE B CA 1
ATOM 2218 C C . ILE B 1 15 ? -3.681 5.492 -14.766 1 98.5 15 ILE B C 1
ATOM 2220 O O . ILE B 1 15 ? -3.087 6.467 -14.299 1 98.5 15 ILE B O 1
ATOM 2224 N N . LYS B 1 16 ? -4.655 5.577 -15.64 1 98.15 16 LYS B N 1
ATOM 2225 C CA . LYS B 1 16 ? -5.155 6.899 -16.004 1 98.15 16 LYS B CA 1
ATOM 2226 C C . LYS B 1 16 ? -5.684 7.643 -14.781 1 98.15 16 LYS B C 1
ATOM 2228 O O . LYS B 1 16 ? -5.471 8.849 -14.641 1 98.15 16 LYS B O 1
ATOM 2233 N N . HIS B 1 17 ? -6.326 6.961 -13.988 1 97.83 17 HIS B N 1
ATOM 2234 C CA . HIS B 1 17 ? -6.846 7.555 -12.762 1 97.83 17 HIS B CA 1
ATOM 2235 C C . HIS B 1 17 ? -5.715 8.029 -11.855 1 97.83 17 HIS B C 1
ATOM 2237 O O . HIS B 1 17 ? -5.779 9.127 -11.298 1 97.83 17 HIS B O 1
ATOM 2243 N N . ALA B 1 18 ? -4.679 7.238 -11.696 1 97.58 18 ALA B N 1
ATOM 2244 C CA . ALA B 1 18 ? -3.56 7.517 -10.799 1 97.58 18 ALA B CA 1
ATOM 2245 C C . ALA B 1 18 ? -2.673 8.626 -11.357 1 97.58 18 ALA B C 1
ATOM 2247 O O . ALA B 1 18 ? -1.865 9.208 -10.629 1 97.58 18 ALA B O 1
ATOM 2248 N N . THR B 1 19 ? -2.814 8.968 -12.627 1 97.43 19 THR B N 1
ATOM 2249 C CA . THR B 1 19 ? -1.911 9.93 -13.248 1 97.43 19 THR B CA 1
ATOM 2250 C C . THR B 1 19 ? -2.686 11.128 -13.79 1 97.43 19 THR B C 1
ATOM 2252 O O . THR B 1 19 ? -2.189 11.86 -14.648 1 97.43 19 THR B O 1
ATOM 2255 N N . ALA B 1 20 ? -3.845 11.274 -13.308 1 94.92 20 ALA B N 1
ATOM 2256 C CA . ALA B 1 20 ? -4.697 12.361 -13.782 1 94.92 20 ALA B CA 1
ATOM 2257 C C . ALA B 1 20 ? -4.31 13.686 -13.132 1 94.92 20 ALA B C 1
ATOM 2259 O O . ALA B 1 20 ? -3.744 13.705 -12.037 1 94.92 20 ALA B O 1
ATOM 2260 N N . GLY B 1 21 ? -4.571 14.752 -13.798 1 90.34 21 GLY B N 1
ATOM 2261 C CA . GLY B 1 21 ? -4.431 16.081 -13.222 1 90.34 21 GLY B CA 1
ATOM 2262 C C . GLY B 1 21 ? -2.998 16.578 -13.212 1 90.34 21 GLY B C 1
ATOM 2263 O O . GLY B 1 21 ? -2.195 16.192 -14.064 1 90.34 21 GLY B O 1
ATOM 2264 N N . ASN B 1 22 ? -2.773 17.563 -12.239 1 89.97 22 ASN B N 1
ATOM 2265 C CA . ASN B 1 22 ? -1.457 18.177 -12.103 1 89.97 22 ASN B CA 1
ATOM 2266 C C . ASN B 1 22 ? -0.597 17.441 -11.08 1 89.97 22 ASN B C 1
ATOM 2268 O O . ASN B 1 22 ? -0.338 17.959 -9.993 1 89.97 22 ASN B O 1
ATOM 2272 N N . GLN B 1 23 ? -0.178 16.285 -11.464 1 94.28 23 GLN B N 1
ATOM 2273 C CA . GLN B 1 23 ? 0.687 15.433 -10.655 1 94.28 23 GLN B CA 1
ATOM 2274 C C . GLN B 1 23 ? 2.14 15.535 -11.11 1 94.28 23 GLN B C 1
ATOM 2276 O O . GLN B 1 23 ? 2.427 16.099 -12.168 1 94.28 23 GLN B O 1
ATOM 2281 N N . PRO B 1 24 ? 3.084 15.203 -10.276 1 97.28 24 PRO B N 1
ATOM 2282 C CA . PRO B 1 24 ? 4.471 15.187 -10.744 1 97.28 24 PRO B CA 1
ATOM 2283 C C . PRO B 1 24 ? 4.673 14.29 -11.963 1 97.28 24 PRO B C 1
ATOM 2285 O O . PRO B 1 24 ? 4.39 13.09 -11.904 1 97.28 24 PRO B O 1
ATOM 2288 N N . PRO B 1 25 ? 5.135 14.791 -13.036 1 97.71 25 PRO B N 1
ATOM 2289 C CA . PRO B 1 25 ? 5.141 14.064 -14.307 1 97.71 25 PRO B CA 1
ATOM 2290 C C . PRO B 1 25 ? 6.074 12.855 -14.292 1 97.71 25 PRO B C 1
ATOM 2292 O O . PRO B 1 25 ? 5.775 11.831 -14.911 1 97.71 25 PRO B O 1
ATOM 2295 N N . LYS B 1 26 ? 7.241 12.933 -13.633 1 98.35 26 LYS B N 1
ATOM 2296 C CA . LYS B 1 26 ? 8.209 11.841 -13.679 1 98.35 26 LYS B CA 1
ATOM 2297 C C . LYS B 1 26 ? 7.65 10.583 -13.021 1 98.35 26 LYS B C 1
ATOM 2299 O O . LYS B 1 26 ? 7.838 9.475 -13.528 1 98.35 26 LYS B O 1
ATOM 2304 N N . ILE B 1 27 ? 6.931 10.769 -11.882 1 98.4 27 ILE B N 1
ATOM 2305 C CA . ILE B 1 27 ? 6.376 9.587 -11.231 1 98.4 27 ILE B CA 1
ATOM 2306 C C . ILE B 1 27 ? 5.21 9.044 -12.054 1 98.4 27 ILE B C 1
ATOM 2308 O O . ILE B 1 27 ? 4.99 7.832 -12.105 1 98.4 27 ILE B O 1
ATOM 2312 N N . ALA B 1 28 ? 4.437 9.907 -12.681 1 98.39 28 ALA B N 1
ATOM 2313 C CA . ALA B 1 28 ? 3.366 9.45 -13.563 1 98.39 28 ALA B CA 1
ATOM 2314 C C . ALA B 1 28 ? 3.917 8.579 -14.689 1 98.39 28 ALA B C 1
ATOM 2316 O O . ALA B 1 28 ? 3.347 7.533 -15.008 1 98.39 28 ALA B O 1
ATOM 2317 N N . LYS B 1 29 ? 5.005 8.986 -15.239 1 98.32 29 LYS B N 1
ATOM 2318 C CA . LYS B 1 29 ? 5.669 8.208 -16.28 1 98.32 29 LYS B CA 1
ATOM 2319 C C . LYS B 1 29 ? 6.193 6.885 -15.728 1 98.32 29 LYS B C 1
ATOM 2321 O O . LYS B 1 29 ? 6.113 5.852 -16.397 1 98.32 29 LYS B O 1
ATOM 2326 N N . ALA B 1 30 ? 6.717 6.904 -14.547 1 98.5 30 ALA B N 1
ATOM 2327 C CA . ALA B 1 30 ? 7.262 5.704 -13.917 1 98.5 30 ALA B CA 1
ATOM 2328 C C . ALA B 1 30 ? 6.167 4.669 -13.671 1 98.5 30 ALA B C 1
ATOM 2330 O O . ALA B 1 30 ? 6.398 3.466 -13.815 1 98.5 30 ALA B O 1
ATOM 2331 N N . LEU B 1 31 ? 4.958 5.143 -13.299 1 98.58 31 LEU B N 1
ATOM 2332 C CA . LEU B 1 31 ? 3.838 4.238 -13.064 1 98.58 31 LEU B CA 1
ATOM 2333 C C . LEU B 1 31 ? 3.446 3.515 -14.348 1 98.58 31 LEU B C 1
ATOM 2335 O O . LEU B 1 31 ? 3.294 2.291 -14.355 1 98.58 31 LEU B O 1
ATOM 2339 N N . ARG B 1 32 ? 3.294 4.31 -15.37 1 98.08 32 ARG B N 1
ATOM 2340 C CA . ARG B 1 32 ? 2.929 3.724 -16.656 1 98.08 32 ARG B CA 1
ATOM 2341 C C . ARG B 1 32 ? 4.006 2.762 -17.145 1 98.08 32 ARG B C 1
ATOM 2343 O O . ARG B 1 32 ? 3.698 1.671 -17.629 1 98.08 32 ARG B O 1
ATOM 2350 N N . TYR B 1 33 ? 5.273 3.166 -16.986 1 97.99 33 TYR B N 1
ATOM 2351 C CA . TYR B 1 33 ? 6.43 2.376 -17.393 1 97.99 33 TYR B CA 1
ATOM 2352 C C . TYR B 1 33 ? 6.461 1.039 -16.663 1 97.99 33 TYR B C 1
ATOM 2354 O O . TYR B 1 33 ? 6.801 0.01 -17.252 1 97.99 33 TYR B O 1
ATOM 2362 N N . ALA B 1 34 ? 6.076 1.007 -15.417 1 97.69 34 ALA B N 1
ATOM 2363 C CA . ALA B 1 34 ? 6.134 -0.183 -14.572 1 97.69 34 ALA B CA 1
ATOM 2364 C C . ALA B 1 34 ? 5.041 -1.178 -14.952 1 97.69 34 ALA B C 1
ATOM 2366 O O . ALA B 1 34 ? 5.192 -2.384 -14.743 1 97.69 34 ALA B O 1
ATOM 2367 N N . VAL B 1 35 ? 3.959 -0.69 -15.568 1 97.96 35 VAL B N 1
ATOM 2368 C CA . VAL B 1 35 ? 2.783 -1.533 -15.757 1 97.96 35 VAL B CA 1
ATOM 2369 C C . VAL B 1 35 ? 2.675 -1.948 -17.222 1 97.96 35 VAL B C 1
ATOM 2371 O O . VAL B 1 35 ? 2.214 -3.051 -17.529 1 97.96 35 VAL B O 1
ATOM 2374 N N . PHE B 1 36 ? 3.083 -1.043 -18.163 1 95.69 36 PHE B N 1
ATOM 2375 C CA . PHE B 1 36 ? 2.916 -1.313 -19.586 1 95.69 36 PHE B CA 1
ATOM 2376 C C . PHE B 1 36 ? 4.266 -1.357 -20.292 1 95.69 36 PHE B C 1
ATOM 2378 O O . PHE B 1 36 ? 5.168 -0.583 -19.965 1 95.69 36 PHE B O 1
ATOM 2385 N N . PRO B 1 37 ? 4.328 -2.115 -21.597 1 76.46 37 PRO B N 1
ATOM 2386 C CA . PRO B 1 37 ? 3.312 -3.023 -22.132 1 76.46 37 PRO B CA 1
ATOM 2387 C C . PRO B 1 37 ? 3.056 -4.224 -21.224 1 76.46 37 PRO B C 1
ATOM 2389 O O . PRO B 1 37 ? 1.988 -4.838 -21.291 1 76.46 37 PRO B O 1
ATOM 2392 N N . GLY B 1 38 ? 3.803 -4.401 -20.23 1 73.61 38 GLY B N 1
ATOM 2393 C CA . GLY B 1 38 ? 3.711 -5.387 -19.165 1 73.61 38 GLY B CA 1
ATOM 2394 C C . GLY B 1 38 ? 4.081 -6.787 -19.614 1 73.61 38 GLY B C 1
ATOM 2395 O O . GLY B 1 38 ? 4.663 -6.968 -20.686 1 73.61 38 GLY B O 1
ATOM 2396 N N . GLY B 1 39 ? 4.012 -7.893 -18.981 1 76.78 39 GLY B N 1
ATOM 2397 C CA . GLY B 1 39 ? 4.332 -9.306 -19.103 1 76.78 39 GLY B CA 1
ATOM 2398 C C . GLY B 1 39 ? 3.156 -10.147 -19.562 1 76.78 39 GLY B C 1
ATOM 2399 O O . GLY B 1 39 ? 2.239 -9.639 -20.212 1 76.78 39 GLY B O 1
ATOM 2400 N N . ALA B 1 40 ? 3.108 -11.351 -19.433 1 81.77 40 ALA B N 1
ATOM 2401 C CA . ALA B 1 40 ? 2.15 -12.347 -19.906 1 81.77 40 ALA B CA 1
ATOM 2402 C C . ALA B 1 40 ? 0.827 -12.235 -19.155 1 81.77 40 ALA B C 1
ATOM 2404 O O . ALA B 1 40 ? -0.174 -12.835 -19.555 1 81.77 40 ALA B O 1
ATOM 2405 N N . ARG B 1 41 ? 0.714 -11.337 -18.141 1 93.28 41 ARG B N 1
ATOM 2406 C CA . ARG B 1 41 ? -0.498 -11.115 -17.359 1 93.28 41 ARG B CA 1
ATOM 2407 C C . ARG B 1 41 ? -1.08 -12.435 -16.865 1 93.28 41 ARG B C 1
ATOM 2409 O O . ARG B 1 41 ? -2.292 -12.65 -16.938 1 93.28 41 ARG B O 1
ATOM 2416 N N . VAL B 1 42 ? -0.265 -13.345 -16.433 1 90.66 42 VAL B N 1
ATOM 2417 C CA . VAL B 1 42 ? -0.672 -14.695 -16.06 1 90.66 42 VAL B CA 1
ATOM 2418 C C . VAL B 1 42 ? -1.61 -14.639 -14.856 1 90.66 42 VAL B C 1
ATOM 2420 O O . VAL B 1 42 ? -2.663 -15.281 -14.851 1 90.66 42 VAL B O 1
ATOM 2423 N N . ARG B 1 43 ? -1.349 -13.841 -13.918 1 94.2 43 ARG B N 1
ATOM 2424 C CA . ARG B 1 43 ? -2.089 -13.834 -12.661 1 94.2 43 ARG B CA 1
ATOM 2425 C C . ARG B 1 43 ? -3.456 -13.18 -12.833 1 94.2 43 ARG B C 1
ATOM 2427 O O . ARG B 1 43 ? -4.474 -13.739 -12.419 1 94.2 43 ARG B O 1
ATOM 2434 N N . PRO B 1 44 ? -3.501 -11.979 -13.467 1 97.12 44 PRO B N 1
ATOM 2435 C CA . PRO B 1 44 ? -4.846 -11.44 -13.677 1 97.12 44 PRO B CA 1
ATOM 2436 C C . PRO B 1 44 ? -5.679 -12.288 -14.635 1 97.12 44 PRO B C 1
ATOM 2438 O O . PRO B 1 44 ? -6.903 -12.359 -14.498 1 97.12 44 PRO B O 1
ATOM 2441 N N . ARG B 1 45 ? -5.082 -12.947 -15.607 1 94.87 45 ARG B N 1
ATOM 2442 C CA . ARG B 1 45 ? -5.81 -13.868 -16.474 1 94.87 45 ARG B CA 1
ATOM 2443 C C . ARG B 1 45 ? -6.386 -15.032 -15.675 1 94.87 45 ARG B C 1
ATOM 2445 O O . ARG B 1 45 ? -7.515 -15.462 -15.921 1 94.87 45 ARG B O 1
ATOM 2452 N N . LEU B 1 46 ? -5.577 -15.545 -14.801 1 94.77 46 LEU B N 1
ATOM 2453 C CA . LEU B 1 46 ? -6.046 -16.617 -13.929 1 94.77 46 LEU B CA 1
ATOM 2454 C C . LEU B 1 46 ? -7.244 -16.161 -13.103 1 94.77 46 LEU B C 1
ATOM 2456 O O . LEU B 1 46 ? -8.234 -16.886 -12.986 1 94.77 46 LEU B O 1
ATOM 2460 N N . CYS B 1 47 ? -7.182 -15.001 -12.513 1 97.56 47 CYS B N 1
ATOM 2461 C CA . CYS B 1 47 ? -8.27 -14.423 -11.732 1 97.56 47 CYS B CA 1
ATOM 2462 C C . CYS B 1 47 ? -9.553 -14.354 -12.551 1 97.56 47 CYS B C 1
ATOM 2464 O O . CYS B 1 47 ? -10.606 -14.81 -12.101 1 97.56 47 CYS B O 1
ATOM 2466 N N . LEU B 1 48 ? -9.446 -13.839 -13.751 1 97.36 48 LEU B N 1
ATOM 2467 C CA . LEU B 1 48 ? -10.611 -13.692 -14.617 1 97.36 48 LEU B CA 1
ATOM 2468 C C . LEU B 1 48 ? -11.141 -15.054 -15.051 1 97.36 48 LEU B C 1
ATOM 2470 O O . LEU B 1 48 ? -12.354 -15.249 -15.155 1 97.36 48 LEU B O 1
ATOM 2474 N N . ALA B 1 49 ? -10.217 -15.967 -15.36 1 96.27 49 ALA B N 1
ATOM 2475 C CA . ALA B 1 49 ? -10.626 -17.306 -15.776 1 96.27 49 ALA B CA 1
ATOM 2476 C C . ALA B 1 49 ? -11.465 -17.984 -14.696 1 96.27 49 ALA B C 1
ATOM 2478 O O . ALA B 1 49 ? -12.476 -18.623 -14.996 1 96.27 49 ALA B O 1
ATOM 2479 N N . VAL B 1 50 ? -11.089 -17.859 -13.456 1 97.41 50 VAL B N 1
ATOM 2480 C CA . VAL B 1 50 ? -11.826 -18.441 -12.339 1 97.41 50 VAL B CA 1
ATOM 2481 C C . VAL B 1 50 ? -13.188 -17.762 -12.209 1 97.41 50 VAL B C 1
ATOM 2483 O O . VAL B 1 50 ? -14.208 -18.432 -12.034 1 97.41 50 VAL B O 1
ATOM 2486 N N . ALA B 1 51 ? -13.168 -16.412 -12.255 1 98.03 51 ALA B N 1
ATOM 2487 C CA . ALA B 1 51 ? -14.43 -15.68 -12.183 1 98.03 51 ALA B CA 1
ATOM 2488 C C . ALA B 1 51 ? -15.395 -16.142 -13.271 1 98.03 51 ALA B C 1
ATOM 2490 O O . ALA B 1 51 ? -16.573 -16.387 -13.002 1 98.03 51 ALA B O 1
ATOM 2491 N N . MET B 1 52 ? -14.896 -16.263 -14.471 1 96.95 52 MET B N 1
ATOM 2492 C CA . MET B 1 52 ? -15.714 -16.674 -15.608 1 96.95 52 MET B CA 1
ATOM 2493 C C . MET B 1 52 ? -16.228 -18.098 -15.423 1 96.95 52 MET B C 1
ATOM 2495 O O . MET B 1 52 ? -17.38 -18.394 -15.747 1 96.95 52 MET B O 1
ATOM 2499 N N . ALA B 1 53 ? -15.358 -18.971 -14.917 1 97.26 53 ALA B N 1
ATOM 2500 C CA . ALA B 1 53 ? -15.763 -20.352 -14.667 1 97.26 53 ALA B CA 1
ATOM 2501 C C . ALA B 1 53 ? -16.918 -20.414 -13.672 1 97.26 53 ALA B C 1
ATOM 2503 O O . ALA B 1 53 ? -17.764 -21.308 -13.748 1 97.26 53 ALA B O 1
ATOM 2504 N N . CYS B 1 54 ? -16.995 -19.447 -12.763 1 97.32 54 CYS B N 1
ATOM 2505 C CA . CYS B 1 54 ? -18.019 -19.411 -11.725 1 97.32 54 CYS B CA 1
ATOM 2506 C C . CYS B 1 54 ? -19.239 -18.624 -12.189 1 97.32 54 CYS B C 1
ATOM 2508 O O . CYS B 1 54 ? -20.229 -18.521 -11.463 1 97.32 54 CYS B O 1
ATOM 2510 N N . GLY B 1 55 ? -19.22 -17.97 -13.359 1 95.45 55 GLY B N 1
ATOM 2511 C CA . GLY B 1 55 ? -20.377 -17.282 -13.908 1 95.45 55 GLY B CA 1
ATOM 2512 C C . GLY B 1 55 ? -20.113 -15.82 -14.213 1 95.45 55 GLY B C 1
ATOM 2513 O O . GLY B 1 55 ? -20.752 -15.238 -15.093 1 95.45 55 GLY B O 1
ATOM 2514 N N . ASP B 1 56 ? -19.193 -15.08 -13.427 1 94.95 56 ASP B N 1
ATOM 2515 C CA . ASP B 1 56 ? -18.757 -13.696 -13.592 1 94.95 56 ASP B CA 1
ATOM 2516 C C . ASP B 1 56 ? -19.951 -12.745 -13.627 1 94.95 56 ASP B C 1
ATOM 2518 O O . ASP B 1 56 ? -20.088 -11.946 -14.556 1 94.95 56 ASP B O 1
ATOM 2522 N N . ASP B 1 57 ? -20.814 -12.797 -12.713 1 94.47 57 ASP B N 1
ATOM 2523 C CA . ASP B 1 57 ? -22.052 -12.026 -12.653 1 94.47 57 ASP B CA 1
ATOM 2524 C C . ASP B 1 57 ? -21.768 -10.552 -12.372 1 94.47 57 ASP B C 1
ATOM 2526 O O . ASP B 1 57 ? -22.621 -9.694 -12.606 1 94.47 57 ASP B O 1
ATOM 2530 N N . HIS B 1 58 ? -20.613 -10.258 -11.907 1 96.41 58 HIS B N 1
ATOM 2531 C CA . HIS B 1 58 ? -20.186 -8.894 -11.615 1 96.41 58 HIS B CA 1
ATOM 2532 C C . HIS B 1 58 ? -18.849 -8.581 -12.278 1 96.41 58 HIS B C 1
ATOM 2534 O O . HIS B 1 58 ? -17.823 -8.483 -11.601 1 96.41 58 HIS B O 1
ATOM 2540 N N . PRO B 1 59 ? -18.808 -8.313 -13.565 1 96.92 59 PRO B N 1
ATOM 2541 C CA . PRO B 1 59 ? -17.563 -8.142 -14.316 1 96.92 59 PRO B CA 1
ATOM 2542 C C . PRO B 1 59 ? -16.701 -7.002 -13.778 1 96.92 59 PRO B C 1
ATOM 2544 O O . PRO B 1 59 ? -15.471 -7.066 -13.849 1 96.92 59 PRO B O 1
ATOM 2547 N N . GLU B 1 60 ? -17.365 -5.942 -13.264 1 97.71 60 GLU B N 1
ATOM 2548 C CA . GLU B 1 60 ? -16.598 -4.843 -12.686 1 97.71 60 GLU B CA 1
ATOM 2549 C C . GLU B 1 60 ? -15.755 -5.318 -11.506 1 97.71 60 GLU B C 1
ATOM 2551 O O . GLU B 1 60 ? -14.618 -4.876 -11.33 1 97.71 60 GLU B O 1
ATOM 2556 N N . ALA B 1 61 ? -16.36 -6.247 -10.749 1 98.29 61 ALA B N 1
ATOM 2557 C CA . ALA B 1 61 ? -15.647 -6.776 -9.588 1 98.29 61 ALA B CA 1
ATOM 2558 C C . ALA B 1 61 ? -14.506 -7.694 -10.017 1 98.29 61 ALA B C 1
ATOM 2560 O O . ALA B 1 61 ? -13.418 -7.654 -9.438 1 98.29 61 ALA B O 1
ATOM 2561 N N . SER B 1 62 ? -14.765 -8.539 -11.03 1 98.45 62 SER B N 1
ATOM 2562 C CA . SER B 1 62 ? -13.708 -9.429 -11.499 1 98.45 62 SER B CA 1
ATOM 2563 C C . SER B 1 62 ? -12.578 -8.646 -12.158 1 98.45 62 SER B C 1
ATOM 2565 O O . SER B 1 62 ? -11.404 -8.988 -11.999 1 98.45 62 SER B O 1
ATOM 2567 N N . ASP B 1 63 ? -12.934 -7.539 -12.885 1 98.63 63 ASP B N 1
ATOM 2568 C CA . ASP B 1 63 ? -11.915 -6.665 -13.458 1 98.63 63 ASP B CA 1
ATOM 2569 C C . ASP B 1 63 ? -11.082 -6.001 -12.364 1 98.63 63 ASP B C 1
ATOM 2571 O O . ASP B 1 63 ? -9.855 -5.939 -12.462 1 98.63 63 ASP B O 1
ATOM 2575 N N . ALA B 1 64 ? -11.768 -5.551 -11.359 1 98.74 64 ALA B N 1
ATOM 2576 C CA . ALA B 1 64 ? -11.088 -4.887 -10.25 1 98.74 64 ALA B CA 1
ATOM 2577 C C . ALA B 1 64 ? -10.117 -5.836 -9.554 1 98.74 64 ALA B C 1
ATOM 2579 O O . ALA B 1 64 ? -8.991 -5.454 -9.229 1 98.74 64 ALA B O 1
ATOM 2580 N N . ALA B 1 65 ? -10.569 -7.028 -9.329 1 98.76 65 ALA B N 1
ATOM 2581 C CA . ALA B 1 65 ? -9.732 -8.035 -8.682 1 98.76 65 ALA B CA 1
ATOM 2582 C C . ALA B 1 65 ? -8.501 -8.35 -9.527 1 98.76 65 ALA B C 1
ATOM 2584 O O . ALA B 1 65 ? -7.381 -8.391 -9.012 1 98.76 65 ALA B O 1
ATOM 2585 N N . ALA B 1 66 ? -8.705 -8.539 -10.776 1 98.6 66 ALA B N 1
ATOM 2586 C CA . ALA B 1 66 ? -7.619 -8.857 -11.699 1 98.6 66 ALA B CA 1
ATOM 2587 C C . ALA B 1 66 ? -6.599 -7.723 -11.759 1 98.6 66 ALA B C 1
ATOM 2589 O O . ALA B 1 66 ? -5.39 -7.964 -11.718 1 98.6 66 ALA B O 1
ATOM 2590 N N . VAL B 1 67 ? -7.084 -6.521 -11.833 1 98.66 67 VAL B N 1
ATOM 2591 C CA . VAL B 1 67 ? -6.23 -5.34 -11.903 1 98.66 67 VAL B CA 1
ATOM 2592 C C . VAL B 1 67 ? -5.45 -5.188 -10.6 1 98.66 67 VAL B C 1
ATOM 2594 O O . VAL B 1 67 ? -4.249 -4.906 -10.617 1 98.66 67 VAL B O 1
ATOM 2597 N N . ALA B 1 68 ? -6.147 -5.373 -9.505 1 98.87 68 ALA B N 1
ATOM 2598 C CA . ALA B 1 68 ? -5.478 -5.259 -8.212 1 98.87 68 ALA B CA 1
ATOM 2599 C C . ALA B 1 68 ? -4.321 -6.248 -8.104 1 98.87 68 ALA B C 1
ATOM 2601 O O . ALA B 1 68 ? -3.219 -5.881 -7.689 1 98.87 68 ALA B O 1
ATOM 2602 N N . ILE B 1 69 ? -4.541 -7.456 -8.507 1 98.37 69 ILE B N 1
ATOM 2603 C CA . ILE B 1 69 ? -3.525 -8.503 -8.486 1 98.37 69 ILE B CA 1
ATOM 2604 C C . ILE B 1 69 ? -2.332 -8.081 -9.341 1 98.37 69 ILE B C 1
ATOM 2606 O O . ILE B 1 69 ? -1.18 -8.214 -8.919 1 98.37 69 ILE B O 1
ATOM 2610 N N . GLU B 1 70 ? -2.582 -7.586 -10.469 1 98.33 70 GLU B N 1
ATOM 2611 C CA . GLU B 1 70 ? -1.51 -7.219 -11.388 1 98.33 70 GLU B CA 1
ATOM 2612 C C . GLU B 1 70 ? -0.742 -6.001 -10.882 1 98.33 70 GLU B C 1
ATOM 2614 O O . GLU B 1 70 ? 0.486 -5.949 -10.982 1 98.33 70 GLU B O 1
ATOM 2619 N N . LEU B 1 71 ? -1.454 -5 -10.407 1 98.76 71 LEU B N 1
ATOM 2620 C CA . LEU B 1 71 ? -0.787 -3.819 -9.871 1 98.76 71 LEU B CA 1
ATOM 2621 C C . LEU B 1 71 ? 0.134 -4.192 -8.715 1 98.76 71 LEU B C 1
ATOM 2623 O O . LEU B 1 71 ? 1.244 -3.667 -8.605 1 98.76 71 LEU B O 1
ATOM 2627 N N . LEU B 1 72 ? -0.327 -5.078 -7.866 1 98.63 72 LEU B N 1
ATOM 2628 C CA . LEU B 1 72 ? 0.479 -5.522 -6.734 1 98.63 72 LEU B CA 1
ATOM 2629 C C . LEU B 1 72 ? 1.691 -6.318 -7.209 1 98.63 72 LEU B C 1
ATOM 2631 O O . LEU B 1 72 ? 2.779 -6.196 -6.643 1 98.63 72 LEU B O 1
ATOM 2635 N N . HIS B 1 73 ? 1.513 -7.113 -8.219 1 97.06 73 HIS B N 1
ATOM 2636 C CA . HIS B 1 73 ? 2.641 -7.828 -8.806 1 97.06 73 HIS B CA 1
ATOM 2637 C C . HIS B 1 73 ? 3.667 -6.86 -9.385 1 97.06 73 HIS B C 1
ATOM 2639 O O . HIS B 1 73 ? 4.87 -7.022 -9.17 1 97.06 73 HIS B O 1
ATOM 2645 N N . CYS B 1 74 ? 3.203 -5.873 -10.14 1 98.01 74 CYS B N 1
ATOM 2646 C CA . CYS B 1 74 ? 4.093 -4.874 -10.72 1 98.01 74 CYS B CA 1
ATOM 2647 C C . CYS B 1 74 ? 4.843 -4.114 -9.632 1 98.01 74 CYS B C 1
ATOM 2649 O O . CYS B 1 74 ? 6.039 -3.847 -9.767 1 98.01 74 CYS B O 1
ATOM 2651 N N . ALA B 1 75 ? 4.129 -3.771 -8.576 1 98.54 75 ALA B N 1
ATOM 2652 C CA . ALA B 1 75 ? 4.766 -3.097 -7.448 1 98.54 75 ALA B CA 1
ATOM 2653 C C . ALA B 1 75 ? 5.9 -3.942 -6.874 1 98.54 75 ALA B C 1
ATOM 2655 O O . ALA B 1 75 ? 6.976 -3.422 -6.569 1 98.54 75 ALA B O 1
ATOM 2656 N N . SER B 1 76 ? 5.611 -5.19 -6.693 1 97.61 76 SER B N 1
ATOM 2657 C CA . SER B 1 76 ? 6.613 -6.087 -6.127 1 97.61 76 SER B CA 1
ATOM 2658 C C . SER B 1 76 ? 7.839 -6.186 -7.028 1 97.61 76 SER B C 1
ATOM 2660 O O . SER B 1 76 ? 8.968 -6.271 -6.541 1 97.61 76 SER B O 1
ATOM 2662 N N . LEU B 1 77 ? 7.694 -6.177 -8.344 1 96.04 77 LEU B N 1
ATOM 2663 C CA . LEU B 1 77 ? 8.808 -6.235 -9.284 1 96.04 77 LEU B CA 1
ATOM 2664 C C . LEU B 1 77 ? 9.651 -4.966 -9.207 1 96.04 77 LEU B C 1
ATOM 2666 O O . LEU B 1 77 ? 10.882 -5.032 -9.219 1 96.04 77 LEU B O 1
ATOM 2670 N N . VAL B 1 78 ? 8.985 -3.862 -9.121 1 98.07 78 VAL B N 1
ATOM 2671 C CA . VAL B 1 78 ? 9.686 -2.585 -9.024 1 98.07 78 VAL B CA 1
ATOM 2672 C C . VAL B 1 78 ? 10.558 -2.569 -7.771 1 98.07 78 VAL B C 1
ATOM 2674 O O . VAL B 1 78 ? 11.736 -2.206 -7.831 1 98.07 78 VAL B O 1
ATOM 2677 N N . HIS B 1 79 ? 9.989 -2.949 -6.669 1 98.36 79 HIS B N 1
ATOM 2678 C CA . HIS B 1 79 ? 10.712 -2.921 -5.403 1 98.36 79 HIS B CA 1
ATOM 2679 C C . HIS B 1 79 ? 11.787 -4.002 -5.359 1 98.36 79 HIS B C 1
ATOM 2681 O O . HIS B 1 79 ? 12.875 -3.78 -4.823 1 98.36 79 HIS B O 1
ATOM 2687 N N . ASP B 1 80 ? 11.523 -5.143 -5.953 1 95.62 80 ASP B N 1
ATOM 2688 C CA . ASP B 1 80 ? 12.488 -6.236 -6.008 1 95.62 80 ASP B CA 1
ATOM 2689 C C . ASP B 1 80 ? 13.719 -5.842 -6.821 1 95.62 80 ASP B C 1
ATOM 2691 O O . ASP B 1 80 ? 14.825 -6.316 -6.552 1 95.62 80 ASP B O 1
ATOM 2695 N N . ASP B 1 81 ? 13.585 -5.031 -7.791 1 96.42 81 ASP B N 1
ATOM 2696 C CA . ASP B 1 81 ? 14.66 -4.644 -8.699 1 96.42 81 ASP B CA 1
ATOM 2697 C C . ASP B 1 81 ? 15.563 -3.589 -8.063 1 96.42 81 ASP B C 1
ATOM 2699 O O . ASP B 1 81 ? 16.649 -3.304 -8.573 1 96.42 81 ASP B O 1
ATOM 2703 N N . MET B 1 82 ? 15.218 -3.021 -6.946 1 97.32 82 MET B N 1
ATOM 2704 C CA . MET B 1 82 ? 15.931 -1.898 -6.343 1 97.32 82 MET B CA 1
ATOM 2705 C C . MET B 1 82 ? 17.301 -2.335 -5.833 1 97.32 82 MET B C 1
ATOM 2707 O O . MET B 1 82 ? 17.515 -3.515 -5.548 1 97.32 82 MET B O 1
ATOM 2711 N N . PRO B 1 83 ? 18.26 -1.384 -5.606 1 96.37 83 PRO B N 1
ATOM 2712 C CA . PRO B 1 83 ? 19.632 -1.689 -5.195 1 96.37 83 PRO B CA 1
A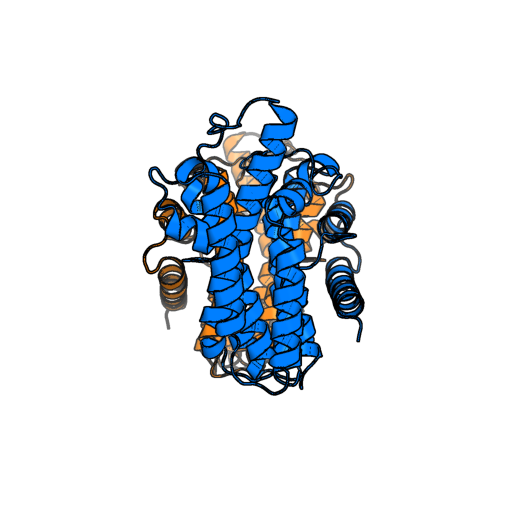TOM 2713 C C . PRO B 1 83 ? 19.698 -2.435 -3.864 1 96.37 83 PRO B C 1
ATOM 2715 O O . PRO B 1 83 ? 20.608 -3.239 -3.646 1 96.37 83 PRO B O 1
ATOM 2718 N N . CYS B 1 84 ? 18.736 -2.273 -3.022 1 95.49 84 CYS B N 1
ATOM 2719 C CA . CYS B 1 84 ? 18.791 -2.922 -1.717 1 95.49 84 CYS B CA 1
ATOM 2720 C C . CYS B 1 84 ? 18.336 -4.373 -1.81 1 95.49 84 CYS B C 1
ATOM 2722 O O . CYS B 1 84 ? 18.457 -5.129 -0.844 1 95.49 84 CYS B O 1
ATOM 2724 N N . PHE B 1 85 ? 17.842 -4.77 -2.988 1 95.01 85 PHE B N 1
ATOM 2725 C CA . PHE B 1 85 ? 17.469 -6.151 -3.271 1 95.01 85 PHE B CA 1
ATOM 2726 C C . PHE B 1 85 ? 18.277 -6.702 -4.439 1 95.01 85 PHE B C 1
ATOM 2728 O O . PHE B 1 85 ? 19.503 -6.803 -4.36 1 95.01 85 PHE B O 1
ATOM 2735 N N . ASP B 1 86 ? 17.647 -6.912 -5.59 1 91.78 86 ASP B N 1
ATOM 2736 C CA . ASP B 1 86 ? 18.316 -7.556 -6.716 1 91.78 86 ASP B CA 1
ATOM 2737 C C . ASP B 1 86 ? 19.251 -6.583 -7.43 1 91.78 86 ASP B C 1
ATOM 2739 O O . ASP B 1 86 ? 20.126 -7 -8.192 1 91.78 86 ASP B O 1
ATOM 2743 N N . ASN B 1 87 ? 19.102 -5.353 -7.205 1 94.65 87 ASN B N 1
ATOM 2744 C CA . ASN B 1 87 ? 19.834 -4.331 -7.945 1 94.65 87 ASN B CA 1
ATOM 2745 C C . ASN B 1 87 ? 19.872 -4.64 -9.439 1 94.65 87 ASN B C 1
ATOM 2747 O O . ASN B 1 87 ? 20.943 -4.643 -10.049 1 94.65 87 ASN B O 1
ATOM 2751 N N . ALA B 1 88 ? 18.694 -4.986 -9.96 1 91.78 88 ALA B N 1
ATOM 2752 C CA . ALA B 1 88 ? 18.587 -5.379 -11.363 1 91.78 88 ALA B CA 1
ATOM 2753 C C . ALA B 1 88 ? 18.559 -4.155 -12.274 1 91.78 88 ALA B C 1
ATOM 2755 O O . ALA B 1 88 ? 17.729 -3.26 -12.095 1 91.78 88 ALA B O 1
ATOM 2756 N N . ASP B 1 89 ? 19.317 -4.146 -13.31 1 93.28 89 ASP B N 1
ATOM 2757 C CA . ASP B 1 89 ? 19.372 -3.022 -14.24 1 93.28 89 ASP B CA 1
ATOM 2758 C C . ASP B 1 89 ? 18.277 -3.131 -15.298 1 93.28 89 ASP B C 1
ATOM 2760 O O . ASP B 1 89 ? 17.848 -2.122 -15.862 1 93.28 89 ASP B O 1
ATOM 2764 N N . ILE B 1 90 ? 17.835 -4.458 -15.553 1 93.05 90 ILE B N 1
ATOM 2765 C CA . ILE B 1 90 ? 16.895 -4.7 -16.642 1 93.05 90 ILE B CA 1
ATOM 2766 C C . ILE B 1 90 ? 15.692 -5.484 -16.122 1 93.05 90 ILE B C 1
ATOM 2768 O O . ILE B 1 90 ? 15.84 -6.375 -15.283 1 93.05 90 ILE B O 1
ATOM 2772 N N . ARG B 1 91 ? 14.505 -5.135 -16.602 1 89.9 91 ARG B N 1
ATOM 2773 C CA . ARG B 1 91 ? 13.236 -5.815 -16.368 1 89.9 91 ARG B CA 1
ATOM 2774 C C . ARG B 1 91 ? 12.418 -5.907 -17.652 1 89.9 91 ARG B C 1
ATOM 2776 O O . ARG B 1 91 ? 12.09 -4.885 -18.26 1 89.9 91 ARG B O 1
ATOM 2783 N N . ARG B 1 92 ? 12.208 -7.129 -18.063 1 86.65 92 ARG B N 1
ATOM 2784 C CA . ARG B 1 92 ? 11.409 -7.39 -19.255 1 86.65 92 ARG B CA 1
ATOM 2785 C C . ARG B 1 92 ? 11.991 -6.677 -20.471 1 86.65 92 ARG B C 1
ATOM 2787 O O . ARG B 1 92 ? 11.268 -6.001 -21.206 1 86.65 92 ARG B O 1
ATOM 2794 N N . GLY B 1 93 ? 13.277 -6.702 -20.554 1 87.98 93 GLY B N 1
ATOM 2795 C CA . GLY B 1 93 ? 13.97 -6.208 -21.734 1 87.98 93 GLY B CA 1
ATOM 2796 C C . GLY B 1 93 ? 14.195 -4.708 -21.709 1 87.98 93 GLY B C 1
ATOM 2797 O O . GLY B 1 93 ? 14.774 -4.147 -22.642 1 87.98 93 GLY B O 1
ATOM 2798 N N . LYS B 1 94 ? 13.763 -4.064 -20.646 1 93.72 94 LYS B N 1
ATOM 2799 C CA . LYS B 1 94 ? 13.963 -2.623 -20.512 1 93.72 94 LYS B CA 1
ATOM 2800 C C . LYS B 1 94 ? 14.637 -2.283 -19.186 1 93.72 94 LYS B C 1
ATOM 2802 O O . LYS B 1 94 ? 14.627 -3.089 -18.253 1 93.72 94 LYS B O 1
ATOM 2807 N N . PRO B 1 95 ? 15.222 -1.113 -19.147 1 96.93 95 PRO B N 1
ATOM 2808 C CA . PRO B 1 95 ? 15.787 -0.723 -17.854 1 96.93 95 PRO B CA 1
ATOM 2809 C C . PRO B 1 95 ? 14.77 -0.799 -16.718 1 96.93 95 PRO B C 1
ATOM 2811 O O . PRO B 1 95 ? 13.602 -0.447 -16.905 1 96.93 95 PRO B O 1
ATOM 2814 N N . ALA B 1 96 ? 15.181 -1.317 -15.586 1 97.34 96 ALA B N 1
ATOM 2815 C CA . ALA B 1 96 ? 14.305 -1.339 -14.417 1 97.34 96 ALA B CA 1
ATOM 2816 C C . ALA B 1 96 ? 13.933 0.076 -13.983 1 97.34 96 ALA B C 1
ATOM 2818 O O . ALA B 1 96 ? 14.628 1.038 -14.318 1 97.34 96 ALA B O 1
ATOM 2819 N N . VAL B 1 97 ? 12.945 0.262 -13.249 1 98.16 97 VAL B N 1
ATOM 2820 C CA . VAL B 1 97 ? 12.383 1.573 -12.939 1 98.16 97 VAL B CA 1
ATOM 2821 C C . VAL B 1 97 ? 13.434 2.432 -12.239 1 98.16 97 VAL B C 1
ATOM 2823 O O . VAL B 1 97 ? 13.577 3.619 -12.543 1 98.16 97 VAL B O 1
ATOM 2826 N N . HIS B 1 98 ? 14.172 1.828 -11.281 1 98.29 98 HIS B N 1
ATOM 2827 C CA . HIS B 1 98 ? 15.169 2.621 -10.571 1 98.29 98 HIS B CA 1
ATOM 2828 C C . HIS B 1 98 ? 16.277 3.084 -11.511 1 98.29 98 HIS B C 1
ATOM 2830 O O . HIS B 1 98 ? 16.872 4.143 -11.302 1 98.29 98 HIS B O 1
ATOM 2836 N N . SER B 1 99 ? 16.592 2.292 -12.552 1 97.88 99 SER B N 1
ATOM 2837 C CA . SER B 1 99 ? 17.596 2.631 -13.555 1 97.88 99 SER B CA 1
ATOM 2838 C C . SER B 1 99 ? 17.055 3.642 -14.56 1 97.88 99 SER B C 1
ATOM 2840 O O . SER B 1 99 ? 17.778 4.541 -14.995 1 97.88 99 SER B O 1
ATOM 2842 N N . ALA B 1 100 ? 15.838 3.492 -14.964 1 98.19 100 ALA B N 1
ATOM 2843 C CA . ALA B 1 100 ? 15.233 4.337 -15.989 1 98.19 100 ALA B CA 1
ATOM 2844 C C . ALA B 1 100 ? 14.886 5.714 -15.43 1 98.19 100 ALA B C 1
ATOM 2846 O O . ALA B 1 100 ? 14.94 6.715 -16.149 1 98.19 100 ALA B O 1
ATOM 2847 N N . PHE B 1 101 ? 14.573 5.816 -14.194 1 98.02 101 PHE B N 1
ATOM 2848 C CA . PHE B 1 101 ? 14.127 7.06 -13.579 1 98.02 101 PHE B CA 1
ATOM 2849 C C . PHE B 1 101 ? 15.032 7.444 -12.415 1 98.02 101 PHE B C 1
ATOM 2851 O O . PHE B 1 101 ? 15.933 8.271 -12.569 1 98.02 101 PHE B O 1
ATOM 2858 N N . SER B 1 102 ? 14.916 6.772 -11.199 1 98.12 102 SER B N 1
ATOM 2859 C CA . SER B 1 102 ? 15.745 6.945 -10.011 1 98.12 102 SER B CA 1
ATOM 2860 C C . SER B 1 102 ? 15.286 6.031 -8.879 1 98.12 102 SER B C 1
ATOM 2862 O O . SER B 1 102 ? 14.195 5.461 -8.939 1 98.12 102 SER B O 1
ATOM 2864 N N . GLU B 1 103 ? 16.137 5.864 -7.924 1 98.04 103 GLU B N 1
ATOM 2865 C CA . GLU B 1 103 ? 15.795 5.027 -6.778 1 98.04 103 GLU B CA 1
ATOM 2866 C C . GLU B 1 103 ? 14.598 5.592 -6.019 1 98.04 103 GLU B C 1
ATOM 2868 O O . GLU B 1 103 ? 13.661 4.86 -5.693 1 98.04 103 GLU B O 1
ATOM 2873 N N . PRO B 1 104 ? 14.53 6.938 -5.761 1 98.14 104 PRO B N 1
ATOM 2874 C CA . PRO B 1 104 ? 13.364 7.506 -5.08 1 98.14 104 PRO B CA 1
ATOM 2875 C C . PRO B 1 104 ? 12.062 7.268 -5.842 1 98.14 104 PRO B C 1
ATOM 2877 O O . PRO B 1 104 ? 11.056 6.877 -5.244 1 98.14 104 PRO B O 1
ATOM 2880 N N . LEU B 1 105 ? 12.106 7.454 -7.122 1 98.6 105 LEU B N 1
ATOM 2881 C CA . LEU B 1 105 ? 10.894 7.304 -7.919 1 98.6 105 LEU B CA 1
ATOM 2882 C C . LEU B 1 105 ? 10.476 5.84 -8.005 1 98.6 105 LEU B C 1
ATOM 2884 O O . LEU B 1 105 ? 9.284 5.533 -8.08 1 98.6 105 LEU B O 1
ATOM 2888 N N . ALA B 1 106 ? 11.458 4.912 -7.978 1 98.78 106 ALA B N 1
ATOM 2889 C CA . ALA B 1 106 ? 11.119 3.491 -7.954 1 98.78 106 ALA B CA 1
ATOM 2890 C C . ALA B 1 106 ? 10.404 3.121 -6.658 1 98.78 106 ALA B C 1
ATOM 2892 O O . ALA B 1 106 ? 9.398 2.408 -6.679 1 98.78 106 ALA B O 1
ATOM 2893 N N . LEU B 1 107 ? 10.932 3.616 -5.547 1 98.78 107 LEU B N 1
ATOM 2894 C CA . LEU B 1 107 ? 10.29 3.35 -4.264 1 98.78 107 LEU B CA 1
ATOM 2895 C C . LEU B 1 107 ? 8.862 3.886 -4.25 1 98.78 107 LEU B C 1
ATOM 2897 O O . LEU B 1 107 ? 7.927 3.164 -3.898 1 98.78 107 LEU B O 1
ATOM 2901 N N . LEU B 1 108 ? 8.681 5.079 -4.709 1 98.82 108 LEU B N 1
ATOM 2902 C CA . LEU B 1 108 ? 7.375 5.728 -4.686 1 98.82 108 LEU B CA 1
ATOM 2903 C C . LEU B 1 108 ? 6.427 5.078 -5.687 1 98.82 108 LEU B C 1
ATOM 2905 O O . LEU B 1 108 ? 5.22 5.002 -5.445 1 98.82 108 LEU B O 1
ATOM 2909 N N . ALA B 1 109 ? 6.961 4.659 -6.823 1 98.83 109 ALA B N 1
ATOM 2910 C CA . ALA B 1 109 ? 6.127 3.979 -7.811 1 98.83 109 ALA B CA 1
ATOM 2911 C C . ALA B 1 109 ? 5.548 2.687 -7.244 1 98.83 109 ALA B C 1
ATOM 2913 O O . ALA B 1 109 ? 4.368 2.388 -7.441 1 98.83 109 ALA B O 1
ATOM 2914 N N . GLY B 1 110 ? 6.399 1.917 -6.582 1 98.82 110 GLY B N 1
ATOM 2915 C CA . GLY B 1 110 ? 5.888 0.733 -5.911 1 98.82 110 GLY B CA 1
ATOM 2916 C C . GLY B 1 110 ? 4.792 1.041 -4.908 1 98.82 110 GLY B C 1
ATOM 2917 O O . GLY B 1 110 ? 3.751 0.382 -4.896 1 98.82 110 GLY B O 1
ATOM 2918 N N . ASP B 1 111 ? 4.98 2.055 -4.097 1 98.9 111 ASP B N 1
ATOM 2919 C CA . ASP B 1 111 ? 3.979 2.466 -3.118 1 98.9 111 ASP B CA 1
ATOM 2920 C C . ASP B 1 111 ? 2.668 2.849 -3.8 1 98.9 111 ASP B C 1
ATOM 2922 O O . ASP B 1 111 ? 1.591 2.44 -3.361 1 98.9 111 ASP B O 1
ATOM 2926 N N . ALA B 1 112 ? 2.797 3.64 -4.835 1 98.88 112 ALA B N 1
ATOM 2927 C CA . ALA B 1 112 ? 1.621 4.127 -5.55 1 98.88 112 ALA B CA 1
ATOM 2928 C C . ALA B 1 112 ? 0.824 2.97 -6.147 1 98.88 112 ALA B C 1
ATOM 2930 O O . ALA B 1 112 ? -0.409 2.99 -6.142 1 98.88 112 ALA B O 1
ATOM 2931 N N . LEU B 1 113 ? 1.506 2.022 -6.671 1 98.92 113 LEU B N 1
ATOM 2932 C CA . LEU B 1 113 ? 0.837 0.879 -7.28 1 98.92 113 LEU B CA 1
ATOM 2933 C C . LEU B 1 113 ? 0.129 0.037 -6.223 1 98.92 113 LEU B C 1
ATOM 2935 O O . LEU B 1 113 ? -0.973 -0.465 -6.459 1 98.92 113 LEU B O 1
ATOM 2939 N N . ILE B 1 114 ? 0.718 -0.145 -5.032 1 98.92 114 ILE B N 1
ATOM 2940 C CA . ILE B 1 114 ? 0.058 -0.851 -3.94 1 98.92 114 ILE B CA 1
ATOM 2941 C C . ILE B 1 114 ? -1.239 -0.135 -3.571 1 98.92 114 ILE B C 1
ATOM 2943 O O . ILE B 1 114 ? -2.296 -0.762 -3.475 1 98.92 114 ILE B O 1
ATOM 2947 N N . ILE B 1 115 ? -1.154 1.125 -3.426 1 98.92 115 ILE B N 1
ATOM 2948 C CA . ILE B 1 115 ? -2.309 1.917 -3.018 1 98.92 115 ILE B CA 1
ATOM 2949 C C . ILE B 1 115 ? -3.377 1.872 -4.109 1 98.92 115 ILE B C 1
ATOM 2951 O O . ILE B 1 115 ? -4.563 1.701 -3.819 1 98.92 115 ILE B O 1
ATOM 2955 N N . ALA B 1 116 ? -2.956 1.968 -5.344 1 98.88 116 ALA B N 1
ATOM 2956 C CA . ALA B 1 116 ? -3.879 1.961 -6.477 1 98.88 116 ALA B CA 1
ATOM 2957 C C . ALA B 1 116 ? -4.642 0.642 -6.554 1 98.88 116 ALA B C 1
ATOM 2959 O O . ALA B 1 116 ? -5.799 0.611 -6.98 1 98.88 116 ALA B O 1
ATOM 2960 N N . ALA B 1 117 ? -4.023 -0.422 -6.153 1 98.91 117 ALA B N 1
ATOM 2961 C CA . ALA B 1 117 ? -4.678 -1.728 -6.167 1 98.91 117 ALA B CA 1
ATOM 2962 C C . ALA B 1 117 ? -5.925 -1.726 -5.287 1 98.91 117 ALA B C 1
ATOM 2964 O O . ALA B 1 117 ? -7.002 -2.136 -5.725 1 98.91 117 ALA B O 1
ATOM 2965 N N . PHE B 1 118 ? -5.809 -1.224 -4.086 1 98.88 118 PHE B N 1
ATOM 2966 C CA . PHE B 1 118 ? -6.927 -1.212 -3.149 1 98.88 118 PHE B CA 1
ATOM 2967 C C . PHE B 1 118 ? -7.945 -0.145 -3.534 1 98.88 118 PHE B C 1
ATOM 2969 O O . PHE B 1 118 ? -9.152 -0.353 -3.397 1 98.88 118 PHE B O 1
ATOM 2976 N N . GLU B 1 119 ? -7.426 0.945 -4.051 1 98.75 119 GLU B N 1
ATOM 2977 C CA . GLU B 1 119 ? -8.324 1.988 -4.54 1 98.75 119 GLU B CA 1
ATOM 2978 C C . GLU B 1 119 ? -9.194 1.476 -5.683 1 98.75 119 GLU B C 1
ATOM 2980 O O . GLU B 1 119 ? -10.374 1.821 -5.775 1 98.75 119 GLU B O 1
ATOM 2985 N N . THR B 1 120 ? -8.608 0.716 -6.548 1 98.8 120 THR B N 1
ATOM 2986 C CA . THR B 1 120 ? -9.322 0.171 -7.698 1 98.8 120 THR B CA 1
ATOM 2987 C C . THR B 1 120 ? -10.47 -0.727 -7.245 1 98.8 120 THR B C 1
ATOM 2989 O O . THR B 1 120 ? -11.583 -0.631 -7.768 1 98.8 120 THR B O 1
ATOM 2992 N N . ILE B 1 121 ? -10.257 -1.597 -6.26 1 98.79 121 ILE B N 1
ATOM 2993 C CA . ILE B 1 121 ? -11.309 -2.459 -5.733 1 98.79 121 ILE B CA 1
ATOM 2994 C C . ILE B 1 121 ? -12.447 -1.605 -5.178 1 98.79 121 ILE B C 1
ATOM 2996 O O . ILE B 1 121 ? -13.616 -1.836 -5.494 1 98.79 121 ILE B O 1
ATOM 3000 N N . ALA B 1 122 ? -12.081 -0.587 -4.41 1 98.42 122 ALA B N 1
ATOM 3001 C CA . ALA B 1 122 ? -13.081 0.268 -3.775 1 98.42 122 ALA B CA 1
ATOM 3002 C C . ALA B 1 122 ? -13.904 1.018 -4.819 1 98.42 122 ALA B C 1
ATOM 3004 O O . ALA B 1 122 ? -15.126 1.122 -4.697 1 98.42 122 ALA B O 1
ATOM 3005 N N . ARG B 1 123 ? -13.235 1.527 -5.82 1 97.55 123 ARG B N 1
ATOM 3006 C CA . ARG B 1 123 ? -13.879 2.367 -6.825 1 97.55 123 ARG B CA 1
ATOM 3007 C C . ARG B 1 123 ? -14.782 1.54 -7.734 1 97.55 123 ARG B C 1
ATOM 3009 O O . ARG B 1 123 ? -15.89 1.965 -8.069 1 97.55 123 ARG B O 1
ATOM 3016 N N . GLN B 1 124 ? -14.361 0.38 -8.068 1 97.64 124 GLN B N 1
ATOM 3017 C CA . GLN B 1 124 ? -15.057 -0.396 -9.089 1 97.64 124 GLN B CA 1
ATOM 3018 C C . GLN B 1 124 ? -16.141 -1.274 -8.468 1 97.64 124 GLN B C 1
ATOM 3020 O O . GLN B 1 124 ? -17.039 -1.747 -9.167 1 97.64 124 GLN B O 1
ATOM 3025 N N . CYS B 1 125 ? -16.092 -1.489 -7.158 1 97.18 125 CYS B N 1
ATOM 3026 C CA . CYS B 1 125 ? -17.054 -2.378 -6.517 1 97.18 125 CYS B CA 1
ATOM 3027 C C . CYS B 1 125 ? -18.058 -1.587 -5.687 1 97.18 125 CYS B C 1
ATOM 3029 O O . CYS B 1 125 ? -18.671 -2.128 -4.766 1 97.18 125 CYS B O 1
ATOM 3031 N N . VAL B 1 126 ? -18.255 -0.326 -6.02 1 95.3 126 VAL B N 1
ATOM 3032 C CA . VAL B 1 126 ? -19.187 0.527 -5.29 1 95.3 126 VAL B CA 1
ATOM 3033 C C . VAL B 1 126 ? -20.601 -0.038 -5.4 1 95.3 126 VAL B C 1
ATOM 3035 O O . VAL B 1 126 ? -21.393 0.065 -4.46 1 95.3 126 VAL B O 1
ATOM 3038 N N . GLY B 1 127 ? -20.916 -0.721 -6.529 1 95.92 127 GLY B N 1
ATOM 3039 C CA . GLY B 1 127 ? -22.236 -1.286 -6.758 1 95.92 127 GLY B CA 1
ATOM 3040 C C . GLY B 1 127 ? -22.436 -2.63 -6.083 1 95.92 127 GLY B C 1
ATOM 3041 O O . GLY B 1 127 ? -23.559 -3.131 -6.007 1 95.92 127 GLY B O 1
ATOM 3042 N N . THR B 1 128 ? -21.36 -3.227 -5.616 1 96.91 128 THR B N 1
ATOM 3043 C CA . THR B 1 128 ? -21.379 -4.503 -4.909 1 96.91 128 THR B CA 1
ATOM 3044 C C . THR B 1 128 ? -20.566 -4.419 -3.621 1 96.91 128 THR B C 1
ATOM 3046 O O . THR B 1 128 ? -19.587 -5.15 -3.45 1 96.91 128 THR B O 1
ATOM 3049 N N . PRO B 1 129 ? -21.086 -3.603 -2.677 1 97.05 129 PRO B N 1
ATOM 3050 C CA . PRO B 1 129 ? -20.285 -3.286 -1.493 1 97.05 129 PRO B CA 1
ATOM 3051 C C . PRO B 1 129 ? -19.929 -4.525 -0.673 1 97.05 129 PRO B C 1
ATOM 3053 O O . PRO B 1 129 ? -18.87 -4.568 -0.042 1 97.05 129 PRO B O 1
ATOM 3056 N N . HIS B 1 130 ? -20.737 -5.575 -0.72 1 96.35 130 HIS B N 1
ATOM 3057 C CA . HIS B 1 130 ? -20.512 -6.772 0.081 1 96.35 130 HIS B CA 1
ATOM 3058 C C . HIS B 1 130 ? -19.293 -7.544 -0.412 1 96.35 130 HIS B C 1
ATOM 3060 O O . HIS B 1 130 ? -18.777 -8.415 0.292 1 96.35 130 HIS B O 1
ATOM 3066 N N . LEU B 1 131 ? -18.764 -7.216 -1.631 1 97.85 131 LEU B N 1
ATOM 3067 C CA . LEU B 1 131 ? -17.613 -7.907 -2.202 1 97.85 131 LEU B CA 1
ATOM 3068 C C . LEU B 1 131 ? -16.313 -7.208 -1.818 1 97.85 131 LEU B C 1
ATOM 3070 O O . LEU B 1 131 ? -15.231 -7.786 -1.945 1 97.85 131 LEU B O 1
ATOM 3074 N N . ILE B 1 132 ? -16.41 -5.976 -1.353 1 98.53 132 ILE B N 1
ATOM 3075 C CA . ILE B 1 132 ? -15.212 -5.161 -1.187 1 98.53 132 ILE B CA 1
ATOM 3076 C C . ILE B 1 132 ? -14.36 -5.72 -0.049 1 98.53 132 ILE B C 1
ATOM 3078 O O . ILE B 1 132 ? -13.147 -5.886 -0.197 1 98.53 132 ILE B O 1
ATOM 3082 N N . ALA B 1 133 ? -14.948 -6.053 1.061 1 98.43 133 ALA B N 1
ATOM 3083 C CA . ALA B 1 133 ? -14.19 -6.533 2.213 1 98.43 133 ALA B CA 1
ATOM 3084 C C . ALA B 1 133 ? -13.507 -7.862 1.906 1 98.43 133 ALA B C 1
ATOM 3086 O O . ALA B 1 133 ? -12.298 -8.007 2.104 1 98.43 133 ALA B O 1
ATOM 3087 N N . PRO B 1 134 ? -14.213 -8.835 1.356 1 98.47 134 PRO B N 1
ATOM 3088 C CA . PRO B 1 134 ? -13.531 -10.103 1.084 1 98.47 134 PRO B CA 1
ATOM 3089 C C . PRO B 1 134 ? -12.466 -9.978 -0.003 1 98.47 134 PRO B C 1
ATOM 3091 O O . PRO B 1 134 ? -11.422 -10.632 0.073 1 98.47 134 PRO B O 1
ATOM 3094 N N . LEU B 1 135 ? -12.678 -9.158 -1.031 1 98.74 135 LEU B N 1
ATOM 3095 C CA . LEU B 1 135 ? -11.677 -8.956 -2.073 1 98.74 135 LEU B CA 1
ATOM 3096 C C . LEU B 1 135 ? -10.434 -8.276 -1.507 1 98.74 135 LEU B C 1
ATOM 3098 O O . LEU B 1 135 ? -9.314 -8.747 -1.716 1 98.74 135 LEU B O 1
ATOM 3102 N N . THR B 1 136 ? -10.682 -7.202 -0.775 1 98.79 136 THR B N 1
ATOM 3103 C CA . THR B 1 136 ? -9.577 -6.462 -0.173 1 98.79 136 THR B CA 1
ATOM 3104 C C . THR B 1 136 ? -8.798 -7.347 0.796 1 98.79 136 THR B C 1
ATOM 3106 O O . THR B 1 136 ? -7.566 -7.365 0.773 1 98.79 136 THR B O 1
ATOM 3109 N N . GLY B 1 137 ? -9.523 -8.07 1.62 1 98.4 137 GLY B N 1
ATOM 3110 C CA . GLY B 1 137 ? -8.879 -8.962 2.572 1 98.4 137 GLY B CA 1
ATOM 3111 C C . GLY B 1 137 ? -8.043 -10.04 1.908 1 98.4 137 GLY B C 1
ATOM 3112 O O . GLY B 1 137 ? -6.922 -10.316 2.339 1 98.4 137 GLY B O 1
ATOM 3113 N N . THR B 1 138 ? -8.552 -10.64 0.872 1 98.56 138 THR B N 1
ATOM 3114 C CA . THR B 1 138 ? -7.87 -11.722 0.17 1 98.56 138 THR B CA 1
ATOM 3115 C C . THR B 1 138 ? -6.613 -11.207 -0.525 1 98.56 138 THR B C 1
ATOM 3117 O O . THR B 1 138 ? -5.552 -11.83 -0.442 1 98.56 138 THR B O 1
ATOM 3120 N N . VAL B 1 139 ? -6.728 -10.081 -1.17 1 98.42 139 VAL B N 1
ATOM 3121 C CA . VAL B 1 139 ? -5.609 -9.484 -1.889 1 98.42 139 VAL B CA 1
ATOM 3122 C C . VAL B 1 139 ? -4.542 -9.025 -0.897 1 98.42 139 VAL B C 1
ATOM 3124 O O . VAL B 1 139 ? -3.349 -9.251 -1.11 1 98.42 139 VAL B O 1
ATOM 3127 N N . ALA B 1 140 ? -4.95 -8.443 0.201 1 98.7 140 ALA B N 1
ATOM 3128 C CA . ALA B 1 140 ? -4.023 -7.999 1.239 1 98.7 140 ALA B CA 1
ATOM 3129 C C . ALA B 1 140 ? -3.258 -9.179 1.832 1 98.7 140 ALA B C 1
ATOM 3131 O O . ALA B 1 140 ? -2.046 -9.096 2.046 1 98.7 140 ALA B O 1
ATOM 3132 N N . LYS B 1 141 ? -3.918 -10.264 2.069 1 97.76 141 LYS B N 1
ATOM 3133 C CA . LYS B 1 141 ? -3.294 -11.458 2.632 1 97.76 141 LYS B CA 1
ATOM 3134 C C . LYS B 1 141 ? -2.274 -12.053 1.665 1 97.76 141 LYS B C 1
ATOM 3136 O O . LYS B 1 141 ? -1.242 -12.578 2.089 1 97.76 141 LYS B O 1
ATOM 3141 N N . ALA B 1 142 ? -2.581 -11.982 0.429 1 97.98 142 ALA B N 1
ATOM 3142 C CA . ALA B 1 142 ? -1.719 -12.566 -0.595 1 97.98 142 ALA B CA 1
ATOM 3143 C C . ALA B 1 142 ? -0.412 -11.788 -0.722 1 97.98 142 ALA B C 1
ATOM 3145 O O . ALA B 1 142 ? 0.616 -12.348 -1.108 1 97.98 142 ALA B O 1
ATOM 3146 N N . VAL B 1 143 ? -0.428 -10.555 -0.368 1 98.25 143 VAL B N 1
ATOM 3147 C CA . VAL B 1 143 ? 0.75 -9.751 -0.679 1 98.25 143 VAL B CA 1
ATOM 3148 C C . VAL B 1 143 ? 1.381 -9.239 0.614 1 98.25 143 VAL B C 1
ATOM 3150 O O . VAL B 1 143 ? 2.572 -8.917 0.646 1 98.25 143 VAL B O 1
ATOM 3153 N N . GLY B 1 144 ? 0.659 -9.103 1.666 1 98.1 144 GLY B N 1
ATOM 3154 C CA . GLY B 1 144 ? 1.108 -8.457 2.889 1 98.1 144 GLY B CA 1
ATOM 3155 C C . GLY B 1 144 ? 1.678 -9.431 3.903 1 98.1 144 GLY B C 1
ATOM 3156 O O . GLY B 1 144 ? 2.267 -10.448 3.532 1 98.1 144 GLY B O 1
ATOM 3157 N N . MET B 1 145 ? 1.712 -9.049 5.107 1 97.94 145 MET B N 1
ATOM 3158 C CA . MET B 1 145 ? 2.082 -9.86 6.264 1 97.94 145 MET B CA 1
ATOM 3159 C C . MET B 1 145 ? 0.867 -10.589 6.828 1 97.94 145 MET B C 1
ATOM 3161 O O . MET B 1 145 ? -0.265 -10.124 6.681 1 97.94 145 MET B O 1
ATOM 3165 N N . PRO B 1 146 ? 0.979 -11.705 7.349 1 97.49 146 PRO B N 1
ATOM 3166 C CA . PRO B 1 146 ? 2.218 -12.351 7.789 1 97.49 146 PRO B CA 1
ATOM 3167 C C . PRO B 1 146 ? 2.754 -13.354 6.77 1 97.49 146 PRO B C 1
ATOM 3169 O O . PRO B 1 146 ? 3.891 -13.817 6.893 1 97.49 146 PRO B O 1
ATOM 3172 N N . HIS B 1 147 ? 1.968 -13.729 5.699 1 96.18 147 HIS B N 1
ATOM 3173 C CA . HIS B 1 147 ? 2.36 -14.886 4.902 1 96.18 147 HIS B CA 1
ATOM 3174 C C . HIS B 1 147 ? 2.331 -14.564 3.412 1 96.18 147 HIS B C 1
ATOM 3176 O O . HIS B 1 147 ? 2.51 -15.453 2.577 1 96.18 147 HIS B O 1
ATOM 3182 N N . GLY B 1 148 ? 2.111 -13.341 3.071 1 97.52 148 GLY B N 1
ATOM 3183 C CA . GLY B 1 148 ? 2.045 -12.943 1.674 1 97.52 148 GLY B CA 1
ATOM 3184 C C . GLY B 1 148 ? 3.403 -12.613 1.082 1 97.52 148 GLY B C 1
ATOM 3185 O O . GLY B 1 148 ? 4.434 -13.029 1.614 1 97.52 148 GLY B O 1
ATOM 3186 N N . LEU B 1 149 ? 3.382 -11.952 0.013 1 97.45 149 LEU B N 1
ATOM 3187 C CA . LEU B 1 149 ? 4.557 -11.654 -0.8 1 97.45 149 LEU B CA 1
ATOM 3188 C C . LEU B 1 149 ? 5.598 -10.889 0.011 1 97.45 149 LEU B C 1
ATOM 3190 O O . LEU B 1 149 ? 6.798 -11.148 -0.11 1 97.45 149 LEU B O 1
ATOM 3194 N N . VAL B 1 150 ? 5.188 -9.926 0.854 1 98.33 150 VAL B N 1
ATOM 3195 C CA . VAL B 1 150 ? 6.096 -9.141 1.684 1 98.33 150 VAL B CA 1
ATOM 3196 C C . VAL B 1 150 ? 6.825 -10.059 2.662 1 98.33 150 VAL B C 1
ATOM 3198 O O . VAL B 1 150 ? 8.044 -9.958 2.827 1 98.33 150 VAL B O 1
ATOM 3201 N N . ALA B 1 151 ? 6.07 -10.95 3.292 1 97.87 151 ALA B N 1
ATOM 3202 C CA . ALA B 1 151 ? 6.673 -11.935 4.186 1 97.87 151 ALA B CA 1
ATOM 3203 C C . ALA B 1 151 ? 7.658 -12.827 3.436 1 97.87 151 ALA B C 1
ATOM 3205 O O . ALA B 1 151 ? 8.739 -13.134 3.945 1 97.87 151 ALA B O 1
ATOM 3206 N N . GLY B 1 152 ? 7.272 -13.306 2.284 1 96.36 152 GLY B N 1
ATOM 3207 C CA . GLY B 1 152 ? 8.147 -14.12 1.455 1 96.36 152 GLY B CA 1
ATOM 3208 C C . GLY B 1 152 ? 9.484 -13.461 1.172 1 96.36 152 GLY B C 1
ATOM 3209 O O . GLY B 1 152 ? 10.535 -14.085 1.327 1 96.36 152 GLY B O 1
ATOM 3210 N N . GLN B 1 153 ? 9.453 -12.198 0.764 1 96.07 153 GLN B N 1
ATOM 3211 C CA . GLN B 1 153 ? 10.679 -11.458 0.486 1 96.07 153 GLN B CA 1
ATOM 3212 C C . GLN B 1 153 ? 11.489 -11.238 1.761 1 96.07 153 GLN B C 1
ATOM 3214 O O . GLN B 1 153 ? 12.721 -11.262 1.731 1 96.07 153 GLN B O 1
ATOM 3219 N N . ALA B 1 154 ? 10.812 -11.054 2.869 1 97.51 154 ALA B N 1
ATOM 3220 C CA . ALA B 1 154 ? 11.462 -10.756 4.142 1 97.51 154 ALA B CA 1
ATOM 3221 C C . ALA B 1 154 ? 12.253 -11.958 4.649 1 97.51 154 ALA B C 1
ATOM 3223 O O . ALA B 1 154 ? 13.221 -11.802 5.398 1 97.51 154 ALA B O 1
ATOM 3224 N N . TRP B 1 155 ? 11.849 -13.158 4.277 1 96.02 155 TRP B N 1
ATOM 3225 C CA . TRP B 1 155 ? 12.585 -14.355 4.672 1 96.02 155 TRP B CA 1
ATOM 3226 C C . TRP B 1 155 ? 14.038 -14.276 4.214 1 96.02 155 TRP B C 1
ATOM 3228 O O . TRP B 1 155 ? 14.932 -14.819 4.868 1 96.02 155 TRP B O 1
ATOM 3238 N N . GLU B 1 156 ? 14.312 -13.542 3.172 1 93.43 156 GLU B N 1
ATOM 3239 C CA . GLU B 1 156 ? 15.661 -13.405 2.631 1 93.43 156 GLU B CA 1
ATOM 3240 C C . GLU B 1 156 ? 16.559 -12.616 3.58 1 93.43 156 GLU B C 1
ATOM 3242 O O . GLU B 1 156 ? 17.784 -12.633 3.441 1 93.43 156 GLU B O 1
ATOM 3247 N N . SER B 1 157 ? 15.925 -11.908 4.482 1 95.81 157 SER B N 1
ATOM 3248 C CA . SER B 1 157 ? 16.684 -11.096 5.428 1 95.81 157 SER B CA 1
ATOM 3249 C C . SER B 1 157 ? 16.936 -11.852 6.728 1 95.81 157 SER B C 1
ATOM 3251 O O . SER B 1 157 ? 17.586 -11.334 7.638 1 95.81 157 SER B O 1
ATOM 3253 N N . GLU B 1 158 ? 16.423 -13.065 6.825 1 95.44 158 GLU B N 1
ATOM 3254 C CA . GLU B 1 158 ? 16.596 -13.875 8.028 1 95.44 158 GLU B CA 1
ATOM 3255 C C . GLU B 1 158 ? 17.876 -14.702 7.956 1 95.44 158 GLU B C 1
ATOM 3257 O O . GLU B 1 158 ? 18.424 -14.915 6.873 1 95.44 158 GLU B O 1
ATOM 3262 N N . ASP B 1 159 ? 18.322 -15.158 9.108 1 93.83 159 ASP B N 1
ATOM 3263 C CA . ASP B 1 159 ? 19.525 -15.981 9.178 1 93.83 159 ASP B CA 1
ATOM 3264 C C . ASP B 1 159 ? 19.293 -17.348 8.54 1 93.83 159 ASP B C 1
ATOM 3266 O O . ASP B 1 159 ? 20.196 -17.909 7.914 1 93.83 159 ASP B O 1
ATOM 3270 N N . GLU B 1 160 ? 18.144 -17.884 8.732 1 92.42 160 GLU B N 1
ATOM 3271 C CA . GLU B 1 160 ? 17.707 -19.135 8.12 1 92.42 160 GLU B CA 1
ATOM 3272 C C . GLU B 1 160 ? 16.419 -18.941 7.324 1 92.42 160 GLU B C 1
ATOM 3274 O O . GLU B 1 160 ? 15.483 -18.293 7.797 1 92.42 160 GLU B O 1
ATOM 3279 N N . ILE B 1 161 ? 16.481 -19.536 6.178 1 91.16 161 ILE B N 1
ATOM 3280 C CA . ILE B 1 161 ? 15.322 -19.401 5.303 1 91.16 161 ILE B CA 1
ATOM 3281 C C . ILE B 1 161 ? 14.576 -20.731 5.226 1 91.16 161 ILE B C 1
ATOM 3283 O O . ILE B 1 161 ? 15.084 -21.702 4.659 1 91.16 161 ILE B O 1
ATOM 3287 N N . PRO B 1 162 ? 13.458 -20.778 5.852 1 91.09 162 PRO B N 1
ATOM 3288 C CA . PRO B 1 162 ? 12.627 -21.959 5.608 1 91.09 162 PRO B CA 1
ATOM 3289 C C . PRO B 1 162 ? 12.105 -22.028 4.175 1 91.09 162 PRO B C 1
ATOM 3291 O O . PRO B 1 162 ? 11.119 -21.366 3.841 1 91.09 162 PRO B O 1
ATOM 3294 N N . LEU B 1 163 ? 12.583 -22.867 3.356 1 86.04 163 LEU B N 1
ATOM 3295 C CA . LEU B 1 163 ? 12.408 -22.865 1.907 1 86.04 163 LEU B CA 1
ATOM 3296 C C . LEU B 1 163 ? 10.94 -23.049 1.537 1 86.04 163 LEU B C 1
ATOM 3298 O O . LEU B 1 163 ? 10.447 -22.411 0.603 1 86.04 163 LEU B O 1
ATOM 3302 N N . VAL B 1 164 ? 10.238 -23.919 2.208 1 86.36 164 VAL B N 1
ATOM 3303 C CA . VAL B 1 164 ? 8.839 -24.196 1.902 1 86.36 164 VAL B CA 1
ATOM 3304 C C . VAL B 1 164 ? 8.001 -22.94 2.129 1 86.36 164 VAL B C 1
ATOM 3306 O O . VAL B 1 164 ? 7.196 -22.56 1.276 1 86.36 164 VAL B O 1
ATOM 3309 N N . GLU B 1 165 ? 8.225 -22.29 3.271 1 90.4 165 GLU B N 1
ATOM 3310 C CA . GLU B 1 165 ? 7.497 -21.067 3.598 1 90.4 165 GLU B CA 1
ATOM 3311 C C . GLU B 1 165 ? 7.882 -19.928 2.658 1 90.4 165 GLU B C 1
ATOM 3313 O O . GLU B 1 165 ? 7.026 -19.145 2.241 1 90.4 165 GLU B O 1
ATOM 3318 N N . TYR B 1 166 ? 9.138 -19.926 2.355 1 91.38 166 TYR B N 1
ATOM 3319 C CA . TYR B 1 166 ? 9.678 -18.911 1.458 1 91.38 166 TYR B CA 1
ATOM 3320 C C . TYR B 1 166 ? 9.035 -19.002 0.079 1 91.38 166 TYR B C 1
ATOM 3322 O O . TYR B 1 166 ? 8.495 -18.016 -0.427 1 91.38 166 TYR B O 1
ATOM 3330 N N . HIS B 1 167 ? 8.954 -20.167 -0.475 1 87.31 167 HIS B N 1
ATOM 3331 C CA . HIS B 1 167 ? 8.406 -20.358 -1.812 1 87.31 167 HIS B CA 1
ATOM 3332 C C . HIS B 1 167 ? 6.895 -20.153 -1.823 1 87.31 167 HIS B C 1
ATOM 3334 O O . HIS B 1 167 ? 6.348 -19.579 -2.768 1 87.31 167 HIS B O 1
ATOM 3340 N N . ARG B 1 168 ? 6.291 -20.6 -0.795 1 90.14 168 ARG B N 1
ATOM 3341 C CA . ARG B 1 168 ? 4.846 -20.428 -0.683 1 90.14 168 ARG B CA 1
ATOM 3342 C C . ARG B 1 168 ? 4.471 -18.951 -0.655 1 90.14 168 ARG B C 1
ATOM 3344 O O . ARG B 1 168 ? 3.534 -18.529 -1.337 1 90.14 168 ARG B O 1
ATOM 3351 N N . ALA B 1 169 ? 5.212 -18.208 0.101 1 92.9 169 ALA B N 1
ATOM 3352 C CA . ALA B 1 169 ? 4.9 -16.795 0.297 1 92.9 169 ALA B CA 1
ATOM 3353 C C . ALA B 1 169 ? 5.366 -15.96 -0.892 1 92.9 169 ALA B C 1
ATOM 3355 O O . ALA B 1 169 ? 4.609 -15.141 -1.418 1 92.9 169 ALA B O 1
ATOM 3356 N N . LYS B 1 170 ? 6.503 -16.157 -1.372 1 90.25 170 LYS B N 1
ATOM 3357 C CA . LYS B 1 170 ? 7.115 -15.3 -2.384 1 90.25 170 LYS B CA 1
ATOM 3358 C C . LYS B 1 170 ? 6.507 -15.556 -3.76 1 90.25 170 LYS B C 1
ATOM 3360 O O . LYS B 1 170 ? 6.387 -14.636 -4.572 1 90.25 170 LYS B O 1
ATOM 3365 N N . THR B 1 171 ? 6.035 -16.777 -4.058 1 87.17 171 THR B N 1
ATOM 3366 C CA . THR B 1 171 ? 5.584 -17.091 -5.409 1 87.17 171 THR B CA 1
ATOM 3367 C C . THR B 1 171 ? 4.133 -17.562 -5.399 1 87.17 171 THR B C 1
ATOM 3369 O O . THR B 1 171 ? 3.285 -16.991 -6.088 1 87.17 171 THR B O 1
ATOM 3372 N N . ALA B 1 172 ? 3.809 -18.433 -4.591 1 91.14 172 ALA B N 1
ATOM 3373 C CA . ALA B 1 172 ? 2.516 -19.111 -4.656 1 91.14 172 ALA B CA 1
ATOM 3374 C C . ALA B 1 172 ? 1.403 -18.22 -4.113 1 91.14 172 ALA B C 1
ATOM 3376 O O . ALA B 1 172 ? 0.253 -18.318 -4.548 1 91.14 172 ALA B O 1
ATOM 3377 N N . SER B 1 173 ? 1.732 -17.349 -3.209 1 96.55 173 SER B N 1
ATOM 3378 C CA . SER B 1 173 ? 0.716 -16.579 -2.499 1 96.55 173 SER B CA 1
ATOM 3379 C C . SER B 1 173 ? -0.127 -15.754 -3.465 1 96.55 173 SER B C 1
ATOM 3381 O O . SER B 1 173 ? -1.348 -15.672 -3.318 1 96.55 173 SER B O 1
ATOM 3383 N N . LEU B 1 174 ? 0.495 -15.174 -4.463 1 96.62 174 LEU B N 1
ATOM 3384 C CA . LEU B 1 174 ? -0.245 -14.319 -5.385 1 96.62 174 LEU B CA 1
ATOM 3385 C C . LEU B 1 174 ? -1.104 -15.154 -6.329 1 96.62 174 LEU B C 1
ATOM 3387 O O . LEU B 1 174 ? -2.154 -14.697 -6.786 1 96.62 174 LEU B O 1
ATOM 3391 N N . PHE B 1 175 ? -0.706 -16.377 -6.645 1 95.54 175 PHE B N 1
ATOM 3392 C CA . PHE B 1 175 ? -1.537 -17.279 -7.432 1 95.54 175 PHE B CA 1
ATOM 3393 C C . PHE B 1 175 ? -2.774 -17.699 -6.647 1 95.54 175 PHE B C 1
ATOM 3395 O O . PHE B 1 175 ? -3.885 -17.698 -7.181 1 95.54 175 PHE B O 1
ATOM 3402 N N . THR B 1 176 ? -2.512 -18.033 -5.409 1 97.47 176 THR B N 1
ATOM 3403 C CA . THR B 1 176 ? -3.633 -18.373 -4.54 1 97.47 176 THR B CA 1
ATOM 3404 C C . THR B 1 176 ? -4.577 -17.184 -4.385 1 97.47 176 THR B C 1
ATOM 3406 O O . THR B 1 176 ? -5.797 -17.338 -4.471 1 97.47 176 THR B O 1
ATOM 3409 N N . GLY B 1 177 ? -4.007 -16.007 -4.176 1 98.39 177 GLY B N 1
ATOM 3410 C CA . GLY B 1 177 ? -4.811 -14.797 -4.099 1 98.39 177 GLY B CA 1
ATOM 3411 C C . GLY B 1 177 ? -5.625 -14.54 -5.353 1 98.39 177 GLY B C 1
ATOM 3412 O O . GLY B 1 177 ? -6.796 -14.163 -5.273 1 98.39 177 GLY B O 1
ATOM 3413 N N . ALA B 1 178 ? -5.017 -14.717 -6.488 1 98.07 178 ALA B N 1
ATOM 3414 C CA . ALA B 1 178 ? -5.688 -14.484 -7.764 1 98.07 178 ALA B CA 1
ATOM 3415 C C . ALA B 1 178 ? -6.88 -15.421 -7.937 1 98.07 178 ALA B C 1
ATOM 3417 O O . ALA B 1 178 ? -7.965 -14.99 -8.335 1 98.07 178 ALA B O 1
ATOM 3418 N N . THR B 1 179 ? -6.706 -16.705 -7.618 1 97.89 179 THR B N 1
ATOM 3419 C CA . THR B 1 179 ? -7.762 -17.701 -7.761 1 97.89 179 THR B CA 1
ATOM 3420 C C . THR B 1 179 ? -8.913 -17.409 -6.803 1 97.89 179 THR B C 1
ATOM 3422 O O . THR B 1 179 ? -10.079 -17.419 -7.205 1 97.89 179 THR B O 1
ATOM 3425 N N . MET B 1 180 ? -8.568 -17.122 -5.588 1 98.61 180 MET B N 1
ATOM 3426 C CA . MET B 1 180 ? -9.586 -16.861 -4.574 1 98.61 180 MET B CA 1
ATOM 3427 C C . MET B 1 180 ? -10.318 -15.555 -4.862 1 98.61 180 MET B C 1
ATOM 3429 O O . MET B 1 180 ? -11.535 -15.468 -4.687 1 98.61 180 MET B O 1
ATOM 3433 N N . ALA B 1 181 ? -9.59 -14.54 -5.304 1 98.8 181 ALA B N 1
ATOM 3434 C CA . ALA B 1 181 ? -10.21 -13.259 -5.632 1 98.8 181 ALA B CA 1
ATOM 3435 C C . ALA B 1 181 ? -11.193 -13.406 -6.79 1 98.8 181 ALA B C 1
ATOM 3437 O O . ALA B 1 181 ? -12.268 -12.8 -6.781 1 98.8 181 ALA B O 1
ATOM 3438 N N . GLY B 1 182 ? -10.825 -14.185 -7.8 1 98.48 182 GLY B N 1
ATOM 3439 C CA . GLY B 1 182 ? -11.748 -14.46 -8.889 1 98.48 182 GLY B CA 1
ATOM 3440 C C . GLY B 1 182 ? -13.03 -15.128 -8.431 1 98.48 182 GLY B C 1
ATOM 3441 O O . GLY B 1 182 ? -14.121 -14.755 -8.869 1 98.48 182 GLY B O 1
ATOM 3442 N N . ALA B 1 183 ? -12.902 -16.092 -7.535 1 98.5 183 ALA B N 1
ATOM 3443 C CA . ALA B 1 183 ? -14.063 -16.783 -6.981 1 98.5 183 ALA B CA 1
ATOM 3444 C C . ALA B 1 183 ? -14.964 -15.816 -6.217 1 98.5 183 ALA B C 1
ATOM 3446 O O . ALA B 1 183 ? -16.18 -15.797 -6.423 1 98.5 183 ALA B O 1
ATOM 3447 N N . ILE B 1 184 ? -14.388 -14.976 -5.391 1 98.57 184 ILE B N 1
ATOM 3448 C CA . ILE B 1 184 ? -15.13 -14 -4.6 1 98.57 184 ILE B CA 1
ATOM 3449 C C . ILE B 1 184 ? -15.901 -13.064 -5.528 1 98.57 184 ILE B C 1
ATOM 3451 O O . ILE B 1 184 ? -17.09 -12.812 -5.317 1 98.57 184 ILE B O 1
ATOM 3455 N N . ALA B 1 185 ? -15.21 -12.555 -6.549 1 98.36 185 ALA B N 1
ATOM 3456 C CA . ALA B 1 185 ? -15.816 -11.595 -7.468 1 98.36 185 ALA B CA 1
ATOM 3457 C C . ALA B 1 185 ? -17.051 -12.185 -8.142 1 98.36 185 ALA B C 1
ATOM 3459 O O . ALA B 1 185 ? -17.977 -11.455 -8.503 1 98.36 185 ALA B O 1
ATOM 3460 N N . ALA B 1 186 ? -17.07 -13.514 -8.255 1 97.16 186 ALA B N 1
ATOM 3461 C CA . ALA B 1 186 ? -18.187 -14.194 -8.906 1 97.16 186 ALA B CA 1
ATOM 3462 C C . ALA B 1 186 ? -19.185 -14.717 -7.878 1 97.16 186 ALA B C 1
ATOM 3464 O O . ALA B 1 186 ? -20.165 -15.377 -8.234 1 97.16 186 ALA B O 1
ATOM 3465 N N . GLY B 1 187 ? -18.904 -14.504 -6.615 1 95.6 187 GLY B N 1
ATOM 3466 C CA . GLY B 1 187 ? -19.835 -14.895 -5.568 1 95.6 187 GLY B CA 1
ATOM 3467 C C . GLY B 1 187 ? -19.639 -16.325 -5.099 1 95.6 187 GLY B C 1
ATOM 3468 O O . GLY B 1 187 ? -20.483 -16.871 -4.385 1 95.6 187 GLY B O 1
ATOM 3469 N N . ALA B 1 188 ? -18.564 -16.969 -5.505 1 96.77 188 ALA B N 1
ATOM 3470 C CA . ALA B 1 188 ? -18.261 -18.335 -5.086 1 96.77 188 ALA B CA 1
ATOM 3471 C C . ALA B 1 188 ? -17.461 -18.346 -3.787 1 96.77 188 ALA B C 1
ATOM 3473 O O . ALA B 1 188 ? -16.871 -17.332 -3.405 1 96.77 188 ALA B O 1
ATOM 3474 N N . ASP B 1 189 ? -17.423 -19.482 -3.098 1 96.95 189 ASP B N 1
ATOM 3475 C CA . ASP B 1 189 ? -16.638 -19.643 -1.878 1 96.95 189 ASP B CA 1
ATOM 3476 C C . ASP B 1 189 ? -15.146 -19.733 -2.193 1 96.95 189 ASP B C 1
ATOM 3478 O O . ASP B 1 189 ? -14.692 -20.705 -2.8 1 96.95 189 ASP B O 1
ATOM 3482 N N . PRO B 1 190 ? -14.445 -18.76 -1.735 1 97.75 190 PRO B N 1
ATOM 3483 C CA . PRO B 1 190 ? -13.022 -18.738 -2.08 1 97.75 190 PRO B CA 1
ATOM 3484 C C . PRO B 1 190 ? -12.254 -19.92 -1.491 1 97.75 190 PRO B C 1
ATOM 3486 O O . PRO B 1 190 ? -11.23 -20.331 -2.042 1 97.75 190 PRO B O 1
ATOM 3489 N N . GLN B 1 191 ? -12.683 -20.527 -0.42 1 97.82 191 GLN B N 1
ATOM 3490 C CA . GLN B 1 191 ? -11.961 -21.599 0.256 1 97.82 191 GLN B CA 1
ATOM 3491 C C . GLN B 1 191 ? -11.876 -22.844 -0.622 1 97.82 191 GLN B C 1
ATOM 3493 O O . GLN B 1 191 ? -10.906 -23.601 -0.543 1 97.82 191 GLN B O 1
ATOM 3498 N N . THR B 1 192 ? -12.834 -23.03 -1.505 1 97.64 192 THR B N 1
ATOM 3499 C CA . THR B 1 192 ? -12.856 -24.195 -2.382 1 97.64 192 THR B CA 1
ATOM 3500 C C . THR B 1 192 ? -11.797 -24.071 -3.473 1 97.64 192 THR B C 1
ATOM 3502 O O . THR B 1 192 ? -11.471 -25.052 -4.144 1 97.64 192 THR B O 1
ATOM 3505 N N . TRP B 1 193 ? -11.235 -22.915 -3.627 1 97.75 193 TRP B N 1
ATOM 3506 C CA . TRP B 1 193 ? -10.317 -22.649 -4.729 1 97.75 193 TRP B CA 1
ATOM 3507 C C . TRP B 1 193 ? -8.878 -22.565 -4.231 1 97.75 193 TRP B C 1
ATOM 3509 O O . TRP B 1 193 ? -7.942 -22.485 -5.03 1 97.75 193 TRP B O 1
ATOM 3519 N N . ARG B 1 194 ? -8.65 -22.549 -2.951 1 97.11 194 ARG B N 1
ATOM 3520 C CA . ARG B 1 194 ? -7.331 -22.38 -2.35 1 97.11 194 ARG B CA 1
ATOM 3521 C C . ARG B 1 194 ? -6.376 -23.476 -2.811 1 97.11 194 ARG B C 1
ATOM 3523 O O . ARG B 1 194 ? -5.227 -23.198 -3.162 1 97.11 194 ARG B O 1
ATOM 3530 N N . ALA B 1 195 ? -6.848 -24.73 -2.84 1 96.25 195 ALA B N 1
ATOM 3531 C CA . ALA B 1 195 ? -6.001 -25.861 -3.211 1 96.25 195 ALA B CA 1
ATOM 3532 C C . ALA B 1 195 ? -5.503 -25.726 -4.648 1 96.25 195 ALA B C 1
ATOM 3534 O O . ALA B 1 195 ? -4.355 -26.061 -4.947 1 96.25 195 ALA B O 1
ATOM 3535 N N . MET B 1 196 ? -6.342 -25.331 -5.493 1 96.16 196 MET B N 1
ATOM 3536 C CA . MET B 1 196 ? -5.958 -25.127 -6.887 1 96.16 196 MET B CA 1
ATOM 3537 C C . MET B 1 196 ? -4.885 -24.051 -7.004 1 96.16 196 MET B C 1
ATOM 3539 O O . MET B 1 196 ? -3.892 -24.232 -7.711 1 96.16 196 MET B O 1
ATOM 3543 N N . GLY B 1 197 ? -5.146 -22.915 -6.314 1 95.35 197 GLY B N 1
ATOM 3544 C CA . GLY B 1 197 ? -4.176 -21.831 -6.324 1 95.35 197 GLY B CA 1
ATOM 3545 C C . GLY B 1 197 ? -2.816 -22.243 -5.793 1 95.35 197 GLY B C 1
ATOM 3546 O O . GLY B 1 197 ? -1.785 -21.889 -6.369 1 95.35 197 GLY B O 1
ATOM 3547 N N . ASP B 1 198 ? -2.818 -22.993 -4.728 1 94.88 198 ASP B N 1
ATOM 3548 C CA . ASP B 1 198 ? -1.576 -23.47 -4.127 1 94.88 198 ASP B CA 1
ATOM 3549 C C . ASP B 1 198 ? -0.805 -24.364 -5.095 1 94.88 198 ASP B C 1
ATOM 3551 O O . ASP B 1 198 ? 0.409 -24.219 -5.25 1 94.88 198 ASP B O 1
ATOM 3555 N N . ALA B 1 199 ? -1.478 -25.286 -5.716 1 94.16 199 ALA B N 1
ATOM 3556 C CA . ALA B 1 199 ? -0.847 -26.213 -6.652 1 94.16 199 ALA B CA 1
ATOM 3557 C C . ALA B 1 199 ? -0.28 -25.471 -7.86 1 94.16 199 ALA B C 1
ATOM 3559 O O . ALA B 1 199 ? 0.83 -25.763 -8.31 1 94.16 199 ALA B O 1
ATOM 3560 N N . LEU B 1 200 ? -1.046 -24.573 -8.339 1 93.33 200 LEU B N 1
ATOM 3561 C CA . LEU B 1 200 ? -0.596 -23.801 -9.492 1 93.33 200 LEU B CA 1
ATOM 3562 C C . LEU B 1 200 ? 0.625 -22.959 -9.14 1 93.33 200 LEU B C 1
ATOM 3564 O O . LEU B 1 200 ? 1.565 -22.859 -9.932 1 93.33 200 LEU B O 1
ATOM 3568 N N . GLY B 1 201 ? 0.538 -22.304 -7.998 1 92.56 201 GLY B N 1
ATOM 3569 C CA . GLY B 1 201 ? 1.687 -21.537 -7.544 1 92.56 201 GLY B CA 1
ATOM 3570 C C . GLY B 1 201 ? 2.95 -22.368 -7.426 1 92.56 201 GLY B C 1
ATOM 3571 O O . GLY B 1 201 ? 4.032 -21.922 -7.815 1 92.56 201 GLY B O 1
ATOM 3572 N N . ALA B 1 202 ? 2.826 -23.531 -6.929 1 91.87 202 ALA B N 1
ATOM 3573 C CA . ALA B 1 202 ? 3.963 -24.44 -6.811 1 91.87 202 ALA B CA 1
ATOM 3574 C C . ALA B 1 202 ? 4.493 -24.836 -8.186 1 91.87 202 ALA B C 1
ATOM 3576 O O . ALA B 1 202 ? 5.706 -24.928 -8.387 1 91.87 202 ALA B O 1
ATOM 3577 N N . ALA B 1 203 ? 3.596 -25.077 -9.099 1 90.81 203 ALA B N 1
ATOM 3578 C CA . ALA B 1 203 ? 3.991 -25.423 -10.463 1 90.81 203 ALA B CA 1
ATOM 3579 C C . ALA B 1 203 ? 4.788 -24.293 -11.107 1 90.81 203 ALA B C 1
ATOM 3581 O O . ALA B 1 203 ? 5.794 -24.538 -11.777 1 90.81 203 ALA B O 1
ATOM 3582 N N . TYR B 1 204 ? 4.341 -23.099 -10.918 1 89.64 204 TYR B N 1
ATOM 3583 C CA . TYR B 1 204 ? 5.019 -21.936 -11.481 1 89.64 204 TYR B CA 1
ATOM 3584 C C . TYR B 1 204 ? 6.412 -21.775 -10.884 1 89.64 204 TYR B C 1
ATOM 3586 O O . TYR B 1 204 ? 7.347 -21.366 -11.576 1 89.64 204 TYR B O 1
ATOM 3594 N N . GLN B 1 205 ? 6.506 -22.017 -9.608 1 87.93 205 GLN B N 1
ATOM 3595 C CA . GLN B 1 205 ? 7.818 -21.938 -8.975 1 87.93 205 GLN B CA 1
ATOM 3596 C C . GLN B 1 205 ? 8.781 -22.958 -9.576 1 87.93 205 GLN B C 1
ATOM 3598 O O . GLN B 1 205 ? 9.937 -22.636 -9.859 1 87.93 205 GLN B O 1
ATOM 3603 N N . VAL B 1 206 ? 8.378 -24.176 -9.755 1 87.35 206 VAL B N 1
ATOM 3604 C CA . VAL B 1 206 ? 9.201 -25.231 -10.337 1 87.35 206 VAL B CA 1
ATOM 3605 C C . VAL B 1 206 ? 9.577 -24.861 -11.77 1 87.35 206 VAL B C 1
ATOM 3607 O O . VAL B 1 206 ? 10.719 -25.065 -12.191 1 87.35 206 VAL B O 1
ATOM 3610 N N . ALA B 1 207 ? 8.606 -24.35 -12.497 1 86.32 207 ALA B N 1
ATOM 3611 C CA . ALA B 1 207 ? 8.87 -23.912 -13.865 1 86.32 207 ALA B CA 1
ATOM 3612 C C . ALA B 1 207 ? 9.941 -22.826 -13.897 1 86.32 207 ALA B C 1
ATOM 3614 O O . ALA B 1 207 ? 10.8 -22.818 -14.782 1 86.32 207 ALA B O 1
ATOM 3615 N N . ASP B 1 208 ? 9.843 -21.918 -12.971 1 83.37 208 ASP B N 1
ATOM 3616 C CA . ASP B 1 208 ? 10.827 -20.844 -12.876 1 83.37 208 ASP B CA 1
ATOM 3617 C C . ASP B 1 208 ? 12.214 -21.398 -12.557 1 83.37 208 ASP B C 1
ATOM 3619 O O . ASP B 1 208 ? 13.217 -20.92 -13.092 1 83.37 208 ASP B O 1
ATOM 3623 N N . ASP B 1 209 ? 12.273 -22.336 -11.688 1 83.39 209 ASP B N 1
ATOM 3624 C CA . ASP B 1 209 ? 13.536 -22.992 -11.365 1 83.39 209 ASP B CA 1
ATOM 3625 C C . ASP B 1 209 ? 14.139 -23.659 -12.598 1 83.39 209 ASP B C 1
ATOM 3627 O O . ASP B 1 209 ? 15.356 -23.625 -12.797 1 83.39 209 ASP B O 1
ATOM 3631 N N . LEU B 1 210 ? 13.314 -24.274 -13.362 1 83.78 210 LEU B N 1
ATOM 3632 C CA . LEU B 1 210 ? 13.747 -24.942 -14.584 1 83.78 210 LEU B CA 1
ATOM 3633 C C . LEU B 1 210 ? 14.275 -23.933 -15.598 1 83.78 210 LEU B C 1
ATOM 3635 O O . LEU B 1 210 ? 15.288 -24.18 -16.256 1 83.78 210 LEU B O 1
ATOM 3639 N N . ARG B 1 211 ? 13.608 -22.838 -15.718 1 81.76 211 ARG B N 1
ATOM 3640 C CA . ARG B 1 211 ? 14.033 -21.784 -16.634 1 81.76 211 ARG B CA 1
ATOM 3641 C C . ARG B 1 211 ? 15.378 -21.202 -16.212 1 81.76 211 ARG B C 1
ATOM 3643 O O . ARG B 1 211 ? 16.232 -20.922 -17.056 1 81.76 211 ARG B O 1
ATOM 3650 N N . ASP B 1 212 ? 15.496 -20.983 -14.927 1 77.35 212 ASP B N 1
ATOM 3651 C CA . ASP B 1 212 ? 16.752 -20.463 -14.394 1 77.35 212 ASP B CA 1
ATOM 3652 C C . ASP B 1 212 ? 17.905 -21.427 -14.666 1 77.35 212 ASP B C 1
ATOM 3654 O O . ASP B 1 212 ? 19.014 -21 -14.994 1 77.35 212 ASP B O 1
ATOM 3658 N N . PHE B 1 213 ? 17.634 -22.617 -14.474 1 76.3 213 PHE B N 1
ATOM 3659 C CA . PHE B 1 213 ? 18.632 -23.648 -14.732 1 76.3 213 PHE B CA 1
ATOM 3660 C C . PHE B 1 213 ? 19.014 -23.675 -16.207 1 76.3 213 PHE B C 1
ATOM 3662 O O . PHE B 1 213 ? 20.198 -23.734 -16.545 1 76.3 213 PHE B O 1
ATOM 3669 N N . ALA B 1 214 ? 18.03 -23.627 -17.054 1 75.1 214 ALA B N 1
ATOM 3670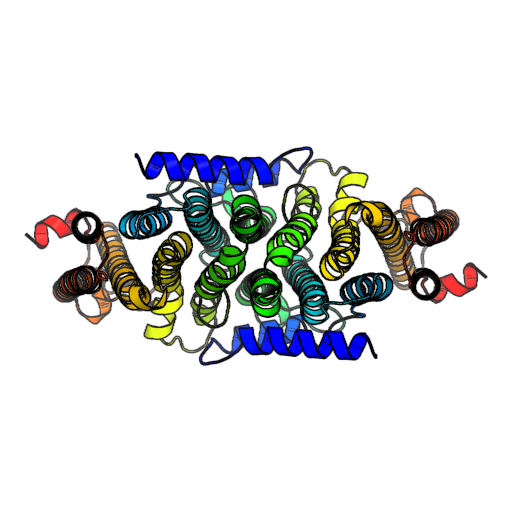 C CA . ALA B 1 214 ? 18.253 -23.663 -18.497 1 75.1 214 ALA B CA 1
ATOM 3671 C C . ALA B 1 214 ? 19.034 -22.437 -18.962 1 75.1 214 ALA B C 1
ATOM 3673 O O . ALA B 1 214 ? 19.904 -22.541 -19.83 1 75.1 214 ALA B O 1
ATOM 3674 N N . ALA B 1 215 ? 18.731 -21.336 -18.449 1 70.93 215 ALA B N 1
ATOM 3675 C CA . ALA B 1 215 ? 19.416 -20.096 -18.802 1 70.93 215 ALA B CA 1
ATOM 3676 C C . ALA B 1 215 ? 20.876 -20.129 -18.357 1 70.93 215 ALA B C 1
ATOM 3678 O O . ALA B 1 215 ? 21.762 -19.663 -19.078 1 70.93 215 ALA B O 1
ATOM 3679 N N . ASN B 1 216 ? 21.039 -20.629 -17.208 1 67.77 216 ASN B N 1
ATOM 3680 C CA . ASN B 1 216 ? 22.401 -20.74 -16.696 1 67.77 216 ASN B CA 1
ATOM 3681 C C . ASN B 1 216 ? 23.229 -21.727 -17.515 1 67.77 216 ASN B C 1
ATOM 3683 O O . ASN B 1 216 ? 24.417 -21.502 -17.751 1 67.77 216 ASN B O 1
ATOM 3687 N N . GLU B 1 217 ? 22.651 -22.802 -17.797 1 63.37 217 GLU B N 1
ATOM 3688 C CA . GLU B 1 217 ? 23.337 -23.792 -18.622 1 63.37 217 GLU B CA 1
ATOM 3689 C C . GLU B 1 217 ? 23.732 -23.207 -19.975 1 63.37 217 GLU B C 1
ATOM 3691 O O . GLU B 1 217 ? 24.819 -23.485 -20.484 1 63.37 217 GLU B O 1
ATOM 3696 N N . ALA B 1 218 ? 22.848 -22.527 -20.552 1 58.67 218 ALA B N 1
ATOM 3697 C CA . ALA B 1 218 ? 23.135 -21.908 -21.844 1 58.67 218 ALA B CA 1
ATOM 3698 C C . ALA B 1 218 ? 24.26 -20.885 -21.724 1 58.67 218 ALA B C 1
ATOM 3700 O O . ALA B 1 218 ? 25.064 -20.726 -22.646 1 58.67 218 ALA B O 1
ATOM 3701 N N . GLU B 1 219 ? 24.272 -20.223 -20.619 1 52.57 219 GLU B N 1
ATOM 3702 C CA . GLU B 1 219 ? 25.295 -19.202 -20.412 1 52.57 219 GLU B CA 1
ATOM 3703 C C . GLU B 1 219 ? 26.635 -19.832 -20.039 1 52.57 219 GLU B C 1
ATOM 3705 O O . GLU B 1 219 ? 27.687 -19.382 -20.497 1 52.57 219 GLU B O 1
ATOM 3710 N N . ILE B 1 220 ? 26.604 -20.819 -18.987 1 48.81 220 ILE B N 1
ATOM 3711 C CA . ILE B 1 220 ? 27.857 -21.35 -18.461 1 48.81 220 ILE B CA 1
ATOM 3712 C C . ILE B 1 220 ? 28.335 -22.507 -19.336 1 48.81 220 ILE B C 1
ATOM 3714 O O . ILE B 1 220 ? 29.512 -22.871 -19.305 1 48.81 220 ILE B O 1
ATOM 3718 N N . GLY B 1 221 ? 27.663 -22.923 -20.405 1 46.54 221 GLY B N 1
ATOM 3719 C CA . GLY B 1 221 ? 28.068 -24.048 -21.232 1 46.54 221 GLY B CA 1
ATOM 3720 C C . GLY B 1 221 ? 28.21 -25.341 -20.452 1 46.54 221 GLY B C 1
ATOM 3721 O O . GLY B 1 221 ? 28.614 -26.366 -21.007 1 46.54 221 GLY B O 1
ATOM 3722 N N . LYS B 1 222 ? 28.529 -25.317 -19.1 1 45.86 222 LYS B N 1
ATOM 3723 C CA . LYS B 1 222 ? 28.642 -26.493 -18.242 1 45.86 222 LYS B CA 1
ATOM 3724 C C . LYS B 1 222 ? 27.386 -26.678 -17.395 1 45.86 222 LYS B C 1
ATOM 3726 O O . LYS B 1 222 ? 26.632 -25.728 -17.177 1 45.86 222 LYS B O 1
ATOM 3731 N N . PRO B 1 223 ? 27.107 -27.975 -17.041 1 43.75 223 PRO B N 1
ATOM 3732 C CA . PRO B 1 223 ? 25.953 -28.233 -16.177 1 43.75 223 PRO B CA 1
ATOM 3733 C C . PRO B 1 223 ? 25.884 -27.281 -14.985 1 43.75 223 PRO B C 1
ATOM 3735 O O . PRO B 1 223 ? 26.91 -26.981 -14.37 1 43.75 223 PRO B O 1
ATOM 3738 N N . CYS B 1 224 ? 25.142 -26.3 -14.913 1 44.12 224 CYS B N 1
ATOM 3739 C CA . CYS B 1 224 ? 24.932 -25.129 -14.068 1 44.12 224 CYS B CA 1
ATOM 3740 C C . CYS B 1 224 ? 24.801 -25.529 -12.604 1 44.12 224 CYS B C 1
ATOM 3742 O O . CYS B 1 224 ? 23.724 -25.928 -12.159 1 44.12 224 CYS B O 1
ATOM 3744 N N . GLY B 1 225 ? 25.46 -26.531 -12.035 1 38.55 225 GLY B N 1
ATOM 3745 C CA . GLY B 1 225 ? 25.306 -26.747 -10.605 1 38.55 225 GLY B CA 1
ATOM 3746 C C . GLY B 1 225 ? 25.566 -25.499 -9.781 1 38.55 225 GLY B C 1
ATOM 3747 O O . GLY B 1 225 ? 25.404 -25.511 -8.559 1 38.55 225 GLY B O 1
ATOM 3748 N N . GLN B 1 226 ? 26.421 -24.516 -10.229 1 35.71 226 GLN B N 1
ATOM 3749 C CA . GLN B 1 226 ? 27.044 -23.588 -9.291 1 35.71 226 GLN B CA 1
ATOM 3750 C C . GLN B 1 226 ? 26.098 -22.442 -8.942 1 35.71 226 GLN B C 1
ATOM 3752 O O . GLN B 1 226 ? 26.458 -21.545 -8.177 1 35.71 226 GLN B O 1
ATOM 3757 N N . ASP B 1 227 ? 25.314 -21.902 -9.772 1 39.63 227 ASP B N 1
ATOM 3758 C CA . ASP B 1 227 ? 24.746 -20.6 -9.439 1 39.63 227 ASP B CA 1
ATOM 3759 C C . ASP B 1 227 ? 24.033 -20.64 -8.089 1 39.63 227 ASP B C 1
ATOM 3761 O O . ASP B 1 227 ? 22.802 -20.673 -8.032 1 39.63 227 ASP B O 1
ATOM 3765 N N . ASP B 1 228 ? 24.501 -21.148 -7.163 1 42.27 228 ASP B N 1
ATOM 3766 C CA . ASP B 1 228 ? 24.215 -20.836 -5.767 1 42.27 228 ASP B CA 1
ATOM 3767 C C . ASP B 1 228 ? 24.386 -19.343 -5.492 1 42.27 228 ASP B C 1
ATOM 3769 O O . ASP B 1 228 ? 24.614 -18.939 -4.35 1 42.27 228 ASP B O 1
ATOM 3773 N N . ALA B 1 229 ? 24.662 -18.517 -6.403 1 39.72 229 ALA B N 1
ATOM 3774 C CA . ALA B 1 229 ? 25.174 -17.181 -6.11 1 39.72 229 ALA B CA 1
ATOM 3775 C C . ALA B 1 229 ? 24.273 -16.454 -5.116 1 39.72 229 ALA B C 1
ATOM 3777 O O . ALA B 1 229 ? 24.755 -15.694 -4.273 1 39.72 229 ALA B O 1
ATOM 3778 N N . ASN B 1 230 ? 22.952 -16.459 -5.377 1 48.36 230 ASN B N 1
ATOM 3779 C CA . ASN B 1 230 ? 22.232 -15.734 -4.335 1 48.36 230 ASN B CA 1
ATOM 3780 C C . ASN B 1 230 ? 21.708 -16.677 -3.256 1 48.36 230 ASN B C 1
ATOM 3782 O O . ASN B 1 230 ? 20.864 -16.292 -2.445 1 48.36 230 ASN B O 1
ATOM 3786 N N . GLY B 1 231 ? 22.372 -17.953 -3.289 1 52.35 231 GLY B N 1
ATOM 3787 C CA . GLY B 1 231 ? 22.096 -18.896 -2.218 1 52.35 231 GLY B CA 1
ATOM 3788 C C . GLY B 1 231 ? 20.658 -19.379 -2.204 1 52.35 231 GLY B C 1
ATOM 3789 O O . GLY B 1 231 ? 20.185 -19.906 -1.195 1 52.35 231 GLY B O 1
ATOM 3790 N N . ARG B 1 232 ? 19.976 -19.024 -3.327 1 58.31 232 ARG B N 1
ATOM 3791 C CA . ARG B 1 232 ? 18.59 -19.466 -3.203 1 58.31 232 ARG B CA 1
ATOM 3792 C C . ARG B 1 232 ? 18.422 -20.892 -3.716 1 58.31 232 ARG B C 1
ATOM 3794 O O . ARG B 1 232 ? 18.996 -21.259 -4.743 1 58.31 232 ARG B O 1
ATOM 3801 N N . PRO B 1 233 ? 17.889 -21.8 -2.857 1 61.05 233 PRO B N 1
ATOM 3802 C CA . PRO B 1 233 ? 17.722 -23.203 -3.244 1 61.05 233 PRO B CA 1
ATOM 3803 C C . PRO B 1 233 ? 16.922 -23.368 -4.533 1 61.05 233 PRO B C 1
ATOM 3805 O O . PRO B 1 233 ? 15.987 -22.603 -4.787 1 61.05 233 PRO B O 1
ATOM 3808 N N . ASN B 1 234 ? 17.453 -24.035 -5.603 1 72.01 234 ASN B N 1
ATOM 3809 C CA . ASN B 1 234 ? 16.841 -24.362 -6.886 1 72.01 234 ASN B CA 1
ATOM 3810 C C . ASN B 1 234 ? 16.523 -25.851 -6.992 1 72.01 234 ASN B C 1
ATOM 3812 O O . ASN B 1 234 ? 17.365 -26.694 -6.676 1 72.01 234 ASN B O 1
ATOM 3816 N N . ALA B 1 235 ? 15.308 -26.202 -7.252 1 73.84 235 ALA B N 1
ATOM 3817 C CA . ALA B 1 235 ? 14.785 -27.566 -7.279 1 73.84 235 ALA B CA 1
ATOM 3818 C C . ALA B 1 235 ? 15.622 -28.456 -8.194 1 73.84 235 ALA B C 1
ATOM 3820 O O . ALA B 1 235 ? 15.791 -29.648 -7.926 1 73.84 235 ALA B O 1
ATOM 3821 N N . VAL B 1 236 ? 16.139 -27.896 -9.232 1 75.14 236 VAL B N 1
ATOM 3822 C CA . VAL B 1 236 ? 16.944 -28.675 -10.167 1 75.14 236 VAL B CA 1
ATOM 3823 C C . VAL B 1 236 ? 18.254 -29.089 -9.5 1 75.14 236 VAL B C 1
ATOM 3825 O O . VAL B 1 236 ? 18.695 -30.233 -9.64 1 75.14 236 VAL B O 1
ATOM 3828 N N . ALA B 1 237 ? 18.778 -28.059 -8.802 1 71.62 237 ALA B N 1
ATOM 3829 C CA . ALA B 1 237 ? 20.029 -28.333 -8.099 1 71.62 237 ALA B CA 1
ATOM 3830 C C . ALA B 1 237 ? 19.839 -29.42 -7.044 1 71.62 237 ALA B C 1
ATOM 3832 O O . ALA B 1 237 ? 20.727 -30.248 -6.831 1 71.62 237 ALA B O 1
ATOM 3833 N N . ALA B 1 238 ? 18.644 -29.519 -6.518 1 72.95 238 ALA B N 1
ATOM 3834 C CA . ALA B 1 238 ? 18.373 -30.453 -5.429 1 72.95 238 ALA B CA 1
ATOM 3835 C C . ALA B 1 238 ? 18 -31.831 -5.969 1 72.95 238 ALA B C 1
ATOM 3837 O O . ALA B 1 238 ? 18.397 -32.854 -5.405 1 72.95 238 ALA B O 1
ATOM 3838 N N . GLY B 1 239 ? 17.273 -31.954 -7.03 1 78.28 239 GLY B N 1
ATOM 3839 C CA . GLY B 1 239 ? 16.67 -33.222 -7.408 1 78.28 239 GLY B CA 1
ATOM 3840 C C . GLY B 1 239 ? 17.037 -33.662 -8.813 1 78.28 239 GLY B C 1
ATOM 3841 O O . GLY B 1 239 ? 16.753 -34.795 -9.209 1 78.28 239 GLY B O 1
ATOM 3842 N N . GLY B 1 240 ? 17.707 -32.691 -9.626 1 81.94 240 GLY B N 1
ATOM 3843 C CA . GLY B 1 240 ? 18.031 -33 -11.01 1 81.94 240 GLY B CA 1
ATOM 3844 C C . GLY B 1 240 ? 16.958 -32.558 -11.987 1 81.94 240 GLY B C 1
ATOM 3845 O O . GLY B 1 240 ? 15.822 -32.292 -11.591 1 81.94 240 GLY B O 1
ATOM 3846 N N . LEU B 1 241 ? 17.28 -32.538 -13.205 1 84.38 241 LEU B N 1
ATOM 3847 C CA . LEU B 1 241 ? 16.423 -32.006 -14.258 1 84.38 241 LEU B CA 1
ATOM 3848 C C . LEU B 1 241 ? 15.203 -32.897 -14.47 1 84.38 241 LEU B C 1
ATOM 3850 O O . LEU B 1 241 ? 14.067 -32.417 -14.447 1 84.38 241 LEU B O 1
ATOM 3854 N N . ASP B 1 242 ? 15.435 -34.224 -14.592 1 86.59 242 ASP B N 1
ATOM 3855 C CA . ASP B 1 242 ? 14.349 -35.155 -14.88 1 86.59 242 ASP B CA 1
ATOM 3856 C C . ASP B 1 242 ? 13.34 -35.194 -13.734 1 86.59 242 ASP B C 1
ATOM 3858 O O . ASP B 1 242 ? 12.129 -35.192 -13.966 1 86.59 242 ASP B O 1
ATOM 3862 N N . ALA B 1 243 ? 13.808 -35.203 -12.64 1 89.17 243 ALA B N 1
ATOM 3863 C CA . ALA B 1 243 ? 12.938 -35.229 -11.467 1 89.17 243 ALA B CA 1
ATOM 3864 C C . ALA B 1 243 ? 12.125 -33.942 -11.358 1 89.17 243 ALA B C 1
ATOM 3866 O O . ALA B 1 243 ? 10.964 -33.968 -10.941 1 89.17 243 ALA B O 1
ATOM 3867 N N . THR B 1 244 ? 12.772 -32.846 -11.675 1 89.39 244 THR B N 1
ATOM 3868 C CA . THR B 1 244 ? 12.102 -31.552 -11.609 1 89.39 244 THR B CA 1
ATOM 3869 C C . THR B 1 244 ? 11.012 -31.452 -12.672 1 89.39 244 THR B C 1
ATOM 3871 O O . THR B 1 244 ? 9.938 -30.902 -12.418 1 89.39 244 THR B O 1
ATOM 3874 N N . ILE B 1 245 ? 11.269 -31.998 -13.79 1 86.48 245 ILE B N 1
ATOM 3875 C CA . ILE B 1 245 ? 10.276 -32.018 -14.859 1 86.48 245 ILE B CA 1
ATOM 3876 C C . ILE B 1 245 ? 9.089 -32.885 -14.444 1 86.48 245 ILE B C 1
ATOM 3878 O O . ILE B 1 245 ? 7.934 -32.498 -14.634 1 86.48 245 ILE B O 1
ATOM 3882 N N . ALA B 1 246 ? 9.393 -34.042 -13.923 1 89.84 246 ALA B N 1
ATOM 3883 C CA . ALA B 1 246 ? 8.338 -34.93 -13.441 1 89.84 246 ALA B CA 1
ATOM 3884 C C . ALA B 1 246 ? 7.496 -34.249 -12.366 1 89.84 246 ALA B C 1
ATOM 3886 O O . ALA B 1 246 ? 6.273 -34.407 -12.334 1 89.84 246 ALA B O 1
ATOM 3887 N N . ARG B 1 247 ? 8.148 -33.557 -11.555 1 91.11 247 ARG B N 1
ATOM 3888 C CA . ARG B 1 247 ? 7.461 -32.827 -10.494 1 91.11 247 ARG B CA 1
ATOM 3889 C C . ARG B 1 247 ? 6.53 -31.767 -11.073 1 91.11 247 ARG B C 1
ATOM 3891 O O . ARG B 1 247 ? 5.417 -31.574 -10.58 1 91.11 247 ARG B O 1
ATOM 3898 N N . LEU B 1 248 ? 6.976 -31.031 -12.054 1 90.15 248 LEU B N 1
ATOM 3899 C CA . LEU B 1 248 ? 6.147 -30.031 -12.718 1 90.15 248 LEU B CA 1
ATOM 3900 C C . LEU B 1 248 ? 4.885 -30.666 -13.293 1 90.15 248 LEU B C 1
ATOM 3902 O O . LEU B 1 248 ? 3.784 -30.139 -13.118 1 90.15 248 LEU B O 1
ATOM 3906 N N . HIS B 1 249 ? 5.055 -31.814 -13.941 1 89.21 249 HIS B N 1
ATOM 3907 C CA . HIS B 1 249 ? 3.919 -32.521 -14.521 1 89.21 249 HIS B CA 1
ATOM 3908 C C . HIS B 1 249 ? 2.927 -32.946 -13.445 1 89.21 249 HIS B C 1
ATOM 3910 O O . HIS B 1 249 ? 1.714 -32.82 -13.627 1 89.21 249 HIS B O 1
ATOM 3916 N N . ASP B 1 250 ? 3.467 -33.434 -12.381 1 92.65 250 ASP B N 1
ATOM 3917 C CA . ASP B 1 250 ? 2.626 -33.851 -11.264 1 92.65 250 ASP B CA 1
ATOM 3918 C C . ASP B 1 250 ? 1.838 -32.671 -10.699 1 92.65 250 ASP B C 1
ATOM 3920 O O . ASP B 1 250 ? 0.644 -32.793 -10.417 1 92.65 250 ASP B O 1
ATOM 3924 N N . LEU B 1 251 ? 2.466 -31.582 -10.546 1 92.47 251 LEU B N 1
ATOM 3925 C CA . LEU B 1 251 ? 1.831 -30.391 -9.993 1 92.47 251 LEU B CA 1
ATOM 3926 C C . LEU B 1 251 ? 0.751 -29.865 -10.931 1 92.47 251 LEU B C 1
ATOM 3928 O O . LEU B 1 251 ? -0.307 -29.42 -10.48 1 92.47 251 LEU B O 1
ATOM 3932 N N . VAL B 1 252 ? 0.975 -29.884 -12.192 1 91.62 252 VAL B N 1
ATOM 3933 C CA . VAL B 1 252 ? -0.026 -29.47 -13.169 1 91.62 252 VAL B CA 1
ATOM 3934 C C . VAL B 1 252 ? -1.248 -30.38 -13.076 1 91.62 252 VAL B C 1
ATOM 3936 O O . VAL B 1 252 ? -2.386 -29.904 -13.082 1 91.62 252 VAL B O 1
ATOM 3939 N N . GLY B 1 253 ? -0.989 -31.672 -13.04 1 92.86 253 GLY B N 1
ATOM 3940 C CA . GLY B 1 253 ? -2.079 -32.615 -12.848 1 92.86 253 GLY B CA 1
ATOM 3941 C C . GLY B 1 253 ? -2.889 -32.344 -11.594 1 92.86 253 GLY B C 1
ATOM 3942 O O . GLY B 1 253 ? -4.119 -32.422 -11.615 1 92.86 253 GLY B O 1
ATOM 3943 N N . ARG B 1 254 ? -2.219 -32.042 -10.532 1 94.71 254 ARG B N 1
ATOM 3944 C CA . ARG B 1 254 ? -2.878 -31.716 -9.271 1 94.71 254 ARG B CA 1
ATOM 3945 C C . ARG B 1 254 ? -3.706 -30.442 -9.4 1 94.71 254 ARG B C 1
ATOM 3947 O O . ARG B 1 254 ? -4.778 -30.329 -8.801 1 94.71 254 ARG B O 1
ATOM 3954 N N . THR B 1 255 ? -3.204 -29.466 -10.099 1 95.02 255 THR B N 1
ATOM 3955 C CA . THR B 1 255 ? -3.923 -28.218 -10.329 1 95.02 255 THR B CA 1
ATOM 3956 C C . THR B 1 255 ? -5.245 -28.48 -11.046 1 95.02 255 THR B C 1
ATOM 3958 O O . THR B 1 255 ? -6.291 -27.976 -10.633 1 95.02 255 THR B O 1
ATOM 3961 N N . VAL B 1 256 ? -5.177 -29.292 -12.09 1 94.55 256 VAL B N 1
ATOM 3962 C CA . VAL B 1 256 ? -6.358 -29.62 -12.883 1 94.55 256 VAL B CA 1
ATOM 3963 C C . VAL B 1 256 ? -7.366 -30.375 -12.019 1 94.55 256 VAL B C 1
ATOM 3965 O O . VAL B 1 256 ? -8.564 -30.086 -12.057 1 94.55 256 VAL B O 1
ATOM 3968 N N . ALA B 1 257 ? -6.874 -31.271 -11.204 1 95.42 257 ALA B N 1
ATOM 3969 C CA . ALA B 1 257 ? -7.729 -32.097 -10.355 1 95.42 257 ALA B CA 1
ATOM 3970 C C . ALA B 1 257 ? -8.373 -31.265 -9.25 1 95.42 257 ALA B C 1
ATOM 3972 O O . ALA B 1 257 ? -9.435 -31.622 -8.735 1 95.42 257 ALA B O 1
ATOM 3973 N N . ALA B 1 258 ? -7.792 -30.145 -8.923 1 96.27 258 ALA B N 1
ATOM 3974 C CA . ALA B 1 258 ? -8.247 -29.337 -7.794 1 96.27 258 ALA B CA 1
ATOM 3975 C C . ALA B 1 258 ? -9.272 -28.299 -8.24 1 96.27 258 ALA B C 1
ATOM 3977 O O . ALA B 1 258 ? -9.833 -27.576 -7.413 1 96.27 258 ALA B O 1
ATOM 3978 N N . VAL B 1 259 ? -9.544 -28.216 -9.517 1 97.07 259 VAL B N 1
ATOM 3979 C CA . VAL B 1 259 ? -10.571 -27.293 -9.989 1 97.07 259 VAL B CA 1
ATOM 3980 C C . VAL B 1 259 ? -11.926 -27.681 -9.4 1 97.07 259 VAL B C 1
ATOM 3982 O O . VAL B 1 259 ? -12.4 -28.801 -9.604 1 97.07 259 VAL B O 1
ATOM 3985 N N . PRO B 1 260 ? -12.509 -26.783 -8.623 1 97.11 260 PRO B N 1
ATOM 3986 C CA . PRO B 1 260 ? -13.819 -27.096 -8.047 1 97.11 260 PRO B CA 1
ATOM 3987 C C . PRO B 1 260 ? -14.902 -27.275 -9.108 1 97.11 260 PRO B C 1
ATOM 3989 O O . PRO B 1 260 ? -14.744 -26.813 -10.241 1 97.11 260 PRO B O 1
ATOM 3992 N N . ASP B 1 261 ? -15.994 -27.956 -8.655 1 94.73 261 ASP B N 1
ATOM 3993 C CA . ASP B 1 261 ? -17.157 -28.06 -9.532 1 94.73 261 ASP B CA 1
ATOM 3994 C C . ASP B 1 261 ? -17.82 -26.699 -9.729 1 94.73 261 ASP B C 1
ATOM 3996 O O . ASP B 1 261 ? -18.148 -26.016 -8.756 1 94.73 261 ASP B O 1
ATOM 4000 N N . CYS B 1 262 ? -17.91 -26.267 -10.893 1 95.49 262 CYS B N 1
ATOM 4001 C CA . CYS B 1 262 ? -18.56 -25.025 -11.298 1 95.49 262 CYS B CA 1
ATOM 4002 C C . CYS B 1 262 ? -18.932 -25.061 -12.775 1 95.49 262 CYS B C 1
ATOM 4004 O O . CYS B 1 262 ? -18.478 -25.937 -13.513 1 95.49 262 CYS B O 1
ATOM 4006 N N . PRO B 1 263 ? -19.745 -24.179 -13.279 1 94.6 263 PRO B N 1
ATOM 4007 C CA . PRO B 1 263 ? -20.255 -24.235 -14.651 1 94.6 263 PRO B CA 1
ATOM 4008 C C . PRO B 1 263 ? -19.14 -24.229 -15.695 1 94.6 263 PRO B C 1
ATOM 4010 O O . PRO B 1 263 ? -19.249 -24.902 -16.723 1 94.6 263 PRO B O 1
ATOM 4013 N N . GLY B 1 264 ? -18.06 -23.554 -15.496 1 96.27 264 GLY B N 1
ATOM 4014 C CA . GLY B 1 264 ? -16.994 -23.418 -16.475 1 96.27 264 GLY B CA 1
ATOM 4015 C C . GLY B 1 264 ? -15.789 -24.288 -16.169 1 96.27 264 GLY B C 1
ATOM 4016 O O . GLY B 1 264 ? -14.698 -24.053 -16.693 1 96.27 264 GLY B O 1
ATOM 4017 N N . ALA B 1 265 ? -15.931 -25.27 -15.317 1 96.05 265 ALA B N 1
ATOM 4018 C CA . ALA B 1 265 ? -14.818 -26.1 -14.863 1 96.05 265 ALA B CA 1
ATOM 4019 C C . ALA B 1 265 ? -14.098 -26.746 -16.044 1 96.05 265 ALA B C 1
ATOM 4021 O O . ALA B 1 265 ? -12.866 -26.748 -16.102 1 96.05 265 ALA B O 1
ATOM 4022 N N . PRO B 1 266 ? -14.771 -27.317 -17.082 1 95.21 266 PRO B N 1
ATOM 4023 C CA . PRO B 1 266 ? -14.068 -27.934 -18.209 1 95.21 266 PRO B CA 1
ATOM 4024 C C . PRO B 1 266 ? -13.193 -26.943 -18.973 1 95.21 266 PRO B C 1
ATOM 4026 O O . PRO B 1 266 ? -12.05 -27.257 -19.313 1 95.21 266 PRO B O 1
ATOM 4029 N N . MET B 1 267 ? -13.774 -25.802 -19.159 1 92.2 267 MET B N 1
ATOM 4030 C CA . MET B 1 267 ? -13.017 -24.761 -19.847 1 92.2 267 MET B CA 1
ATOM 4031 C C . MET B 1 267 ? -11.756 -24.4 -19.069 1 92.2 267 MET B C 1
ATOM 4033 O O . MET B 1 267 ? -10.681 -24.255 -19.654 1 92.2 267 MET B O 1
ATOM 4037 N N . LEU B 1 268 ? -11.901 -24.23 -17.784 1 95.01 268 LEU B N 1
ATOM 4038 C CA . LEU B 1 268 ? -10.779 -23.84 -16.937 1 95.01 268 LEU B CA 1
ATOM 4039 C C . LEU B 1 268 ? -9.711 -24.929 -16.915 1 95.01 268 LEU B C 1
ATOM 4041 O O . LEU B 1 268 ? -8.516 -24.633 -16.987 1 95.01 268 LEU B O 1
ATOM 4045 N N . ARG B 1 269 ? -10.092 -26.173 -16.847 1 94.24 269 ARG B N 1
ATOM 4046 C CA . ARG B 1 269 ? -9.161 -27.296 -16.871 1 94.24 269 ARG B CA 1
ATOM 4047 C C . ARG B 1 269 ? -8.366 -27.321 -18.173 1 94.24 269 ARG B C 1
ATOM 4049 O O . ARG B 1 269 ? -7.156 -27.556 -18.163 1 94.24 269 ARG B O 1
ATOM 4056 N N . ASP B 1 270 ? -8.988 -27.019 -19.246 1 90.66 270 ASP B N 1
ATOM 4057 C CA . ASP B 1 270 ? -8.327 -26.969 -20.546 1 90.66 270 ASP B CA 1
ATOM 4058 C C . ASP B 1 270 ? -7.315 -25.827 -20.605 1 90.66 270 ASP B C 1
ATOM 4060 O O . ASP B 1 270 ? -6.223 -25.986 -21.155 1 90.66 270 ASP B O 1
ATOM 4064 N N . LEU B 1 271 ? -7.697 -24.754 -20.041 1 87.48 271 LEU B N 1
ATOM 4065 C CA . LEU B 1 271 ? -6.819 -23.589 -20.02 1 87.48 271 LEU B CA 1
ATOM 4066 C C . LEU B 1 271 ? -5.552 -23.878 -19.221 1 87.48 271 LEU B C 1
ATOM 4068 O O . LEU B 1 271 ? -4.449 -23.542 -19.656 1 87.48 271 LEU B O 1
ATOM 4072 N N . ILE B 1 272 ? -5.734 -24.464 -18.076 1 88.06 272 ILE B N 1
ATOM 4073 C CA . ILE B 1 272 ? -4.61 -24.771 -17.198 1 88.06 272 ILE B CA 1
ATOM 4074 C C . ILE B 1 272 ? -3.686 -25.78 -17.875 1 88.06 272 ILE B C 1
ATOM 4076 O O . ILE B 1 272 ? -2.463 -25.618 -17.862 1 88.06 272 ILE B O 1
ATOM 4080 N N . ALA B 1 273 ? -4.262 -26.756 -18.453 1 82.65 273 ALA B N 1
ATOM 4081 C CA . ALA B 1 273 ? -3.482 -27.774 -19.152 1 82.65 273 ALA B CA 1
ATOM 4082 C C . ALA B 1 273 ? -2.694 -27.163 -20.307 1 82.65 273 ALA B C 1
ATOM 4084 O O . ALA B 1 273 ? -1.543 -27.536 -20.547 1 82.65 273 ALA B O 1
ATOM 4085 N N . GLY B 1 274 ? -3.316 -26.218 -20.967 1 78.34 274 GLY B N 1
ATOM 4086 C CA . GLY B 1 274 ? -2.649 -25.525 -22.057 1 78.34 274 GLY B CA 1
ATOM 4087 C C . GLY B 1 274 ? -1.51 -24.638 -21.592 1 78.34 274 GLY B C 1
ATOM 4088 O O . GLY B 1 274 ? -0.454 -24.59 -22.226 1 78.34 274 GLY B O 1
ATOM 4089 N N . GLU B 1 275 ? -1.743 -23.919 -20.451 1 74.63 275 GLU B N 1
ATOM 4090 C CA . GLU B 1 275 ? -0.716 -23.038 -19.904 1 74.63 275 GLU B CA 1
ATOM 4091 C C . GLU B 1 275 ? 0.487 -23.834 -19.406 1 74.63 275 GLU B C 1
ATOM 4093 O O . GLU B 1 275 ? 1.625 -23.368 -19.491 1 74.63 275 GLU B O 1
ATOM 4098 N N . ALA B 1 276 ? 0.215 -24.991 -18.844 1 70.83 276 ALA B N 1
ATOM 4099 C CA . ALA B 1 276 ? 1.291 -25.864 -18.383 1 70.83 276 ALA B CA 1
ATOM 4100 C C . ALA B 1 276 ? 2.259 -26.188 -19.517 1 70.83 276 ALA B C 1
ATOM 4102 O O . ALA B 1 276 ? 3.472 -26.263 -19.304 1 70.83 276 ALA B O 1
ATOM 4103 N N . LYS B 1 277 ? 1.744 -26.34 -20.663 1 70.44 277 LYS B N 1
ATOM 4104 C CA . LYS B 1 277 ? 2.579 -26.61 -21.83 1 70.44 277 LYS B CA 1
ATOM 4105 C C . LYS B 1 277 ? 3.485 -25.423 -22.145 1 70.44 277 LYS B C 1
ATOM 4107 O O . LYS B 1 277 ? 4.607 -25.601 -22.624 1 70.44 277 LYS B O 1
ATOM 4112 N N . ARG B 1 278 ? 3.006 -24.308 -21.738 1 71.16 278 ARG B N 1
ATOM 4113 C CA . ARG B 1 278 ? 3.764 -23.092 -22.012 1 71.16 278 ARG B CA 1
ATOM 4114 C C . ARG B 1 278 ? 4.784 -22.822 -20.91 1 71.16 278 ARG B C 1
ATOM 4116 O O . ARG B 1 278 ? 5.755 -22.092 -21.121 1 71.16 278 ARG B O 1
ATOM 4123 N N . LEU B 1 279 ? 4.551 -23.351 -19.743 1 73.57 279 LEU B N 1
ATOM 4124 C CA . LEU B 1 279 ? 5.453 -23.139 -18.616 1 73.57 279 LEU B CA 1
ATOM 4125 C C . LEU B 1 279 ? 6.778 -23.86 -18.837 1 73.57 279 LEU B C 1
ATOM 4127 O O . LEU B 1 279 ? 7.805 -23.464 -18.281 1 73.57 279 LEU B O 1
ATOM 4131 N N . MET B 1 280 ? 6.728 -24.89 -19.653 1 68.96 280 MET B N 1
ATOM 4132 C CA . MET B 1 280 ? 7.928 -25.674 -19.928 1 68.96 280 MET B CA 1
ATOM 4133 C C . MET B 1 280 ? 8.833 -24.954 -20.923 1 68.96 280 MET B C 1
ATOM 4135 O O . MET B 1 280 ? 8.367 -24.477 -21.959 1 68.96 280 MET B O 1
ATOM 4139 N N . PRO B 1 281 ? 10.137 -24.734 -20.477 1 63.8 281 PRO B N 1
ATOM 4140 C CA . PRO B 1 281 ? 11.062 -24.138 -21.443 1 63.8 281 PRO B CA 1
ATOM 4141 C C . PRO B 1 281 ? 11.128 -24.917 -22.755 1 63.8 281 PRO B C 1
ATOM 4143 O O . PRO B 1 281 ? 11.075 -26.15 -22.748 1 63.8 281 PRO B O 1
ATOM 4146 N N . GLU B 1 282 ? 11.095 -24.131 -23.779 1 58.97 282 GLU B N 1
ATOM 4147 C CA . GLU B 1 282 ? 11.116 -24.727 -25.112 1 58.97 282 GLU B CA 1
ATOM 4148 C C . GLU B 1 282 ? 12.261 -25.725 -25.252 1 58.97 282 GLU B C 1
ATOM 4150 O O . GLU B 1 282 ? 12.097 -26.784 -25.862 1 58.97 282 GLU B O 1
ATOM 4155 N N . SER B 1 283 ? 13.418 -25.279 -24.726 1 56.16 283 SER B N 1
ATOM 4156 C CA . SER B 1 283 ? 14.589 -26.138 -24.871 1 56.16 283 SER B CA 1
ATOM 4157 C C . SER B 1 283 ? 14.386 -27.473 -24.162 1 56.16 283 SER B C 1
ATOM 4159 O O . SER B 1 283 ? 15.012 -28.473 -24.52 1 56.16 283 SER B O 1
ATOM 4161 N N . LEU B 1 284 ? 13.539 -27.435 -23.158 1 58.13 284 LEU B N 1
ATOM 4162 C CA . LEU B 1 284 ? 13.334 -28.657 -22.388 1 58.13 284 LEU B CA 1
ATOM 4163 C C . LEU B 1 284 ? 12.074 -29.384 -22.846 1 58.13 284 LEU B C 1
ATOM 4165 O O . LEU B 1 284 ? 11.87 -30.552 -22.51 1 58.13 284 LEU B O 1
ATOM 4169 N N . ALA B 1 285 ? 11.268 -28.646 -23.527 1 57.33 285 ALA B N 1
ATOM 4170 C CA . ALA B 1 285 ? 10.047 -29.253 -24.05 1 57.33 285 ALA B CA 1
ATOM 4171 C C . ALA B 1 285 ? 10.367 -30.431 -24.965 1 57.33 285 ALA B C 1
ATOM 4173 O O . ALA B 1 285 ? 9.646 -31.431 -24.975 1 57.33 285 ALA B O 1
ATOM 4174 N N . SER B 1 286 ? 11.46 -30.224 -25.68 1 49.82 286 SER B N 1
ATOM 4175 C CA . SER B 1 286 ? 11.881 -31.313 -26.556 1 49.82 286 SER B CA 1
ATOM 4176 C C . SER B 1 286 ? 12.403 -32.499 -25.752 1 49.82 286 SER B C 1
ATOM 4178 O O . SER B 1 286 ? 12.317 -33.645 -26.199 1 49.82 286 SER B O 1
ATOM 4180 N N . ARG B 1 287 ? 12.942 -32.221 -24.668 1 48.53 287 ARG B N 1
ATOM 4181 C CA . ARG B 1 287 ? 13.493 -33.334 -23.902 1 48.53 287 ARG B CA 1
ATOM 4182 C C . ARG B 1 287 ? 12.393 -34.087 -23.162 1 48.53 287 ARG B C 1
ATOM 4184 O O . ARG B 1 287 ? 12.55 -35.266 -22.839 1 48.53 287 ARG B O 1
ATOM 4191 N N . ALA B 1 288 ? 11.343 -33.452 -22.891 1 48.27 288 ALA B N 1
ATOM 4192 C CA . ALA B 1 288 ? 10.255 -34.081 -22.147 1 48.27 288 ALA B CA 1
ATOM 4193 C C . ALA B 1 288 ? 9.33 -34.858 -23.08 1 48.27 288 ALA B C 1
ATOM 4195 O O . ALA B 1 288 ? 8.512 -35.661 -22.625 1 48.27 288 ALA B O 1
ATOM 4196 N N . ALA B 1 289 ? 9.418 -34.703 -24.445 1 43.63 289 ALA B N 1
ATOM 4197 C CA . ALA B 1 289 ? 8.699 -35.548 -25.396 1 43.63 289 ALA B CA 1
ATOM 4198 C C . ALA B 1 289 ? 9.471 -36.833 -25.679 1 43.63 289 ALA B C 1
ATOM 4200 O O . ALA B 1 289 ? 10.703 -36.826 -25.735 1 43.63 289 ALA B O 1
#

Organism: NCBI:txid2562239

pLDDT: mean 89.52, std 14.47, range [35.05, 98.92]

InterPro domains:
  IPR000092 Polyprenyl synthetase-like [PF00348] (25-244)
  IPR000092 Polyprenyl synthetase-like [cd00685] (24-278)
  IPR008949 Isoprenoid synthase domain superfamily [G3DSA:1.10.600.10] (1-278)
  IPR008949 Isoprenoid synthase domain superfamily [SSF48576] (5-273)
  IPR033749 Polyprenyl synthetase, conserved site [PS00444] (200-212)
  IPR033749 Polyprenyl synthetase, conserved site [PS00723] (77-93)

Secondary structure (DSSP, 8-state):
--HHHHHHHHHHHHHHHHT-SS--HHHHHHHHHHHSS-S--HHHHHHHHHHHHTT-S-HHHHHHHHHHHHHHHHHHHHHHTSTTTT--SEETTEE-HHHHT-HHHHHHHHHHHHHHHHHHHHHHTTT-GGGHHHHHHHHHHHHSTTTSHHHHHHGGGSSS--HHHHHIIIIIHHHHHHHHHHHHHTT--GGGGHHHHHHHHHHHHHHHHHHHHHHHHHHHSS------TT----HHHHH-HHHHHHHHHHHHHHHHHTPPS-TTHHHHHHHHHHHHHHHS-HHHHHHH-/--HHHHHHHHHHHHHHHHT-SS--HHHHHHHHHHHSS-S--HHHHHHHHHHHHTT-S-HHHHHHHHHHHHHHHHHHHHHHTSTTTT--SEETTEE-HHHHT-HHHHHHHHHHHHHHHHHHHHHHTTT-GGGHHHHHHHHHHHHSTTTSHHHHHHGGGSSS--HHHHHIIIIIHHHHHHHHHHHHHTT--GGGGHHHHHHHHHHHHHHHHHHHHHHHHHHHSS------TT----HHHHH-HHHHHHHHHHHHHHHHHTPPS-TTHHHHHHHHHHHHHHHS-HHHHHHH-

Nearest PDB structures (foldseek):
  5e8h-assembly1_A  TM=8.203E-01  e=8.433E-13  Arabidopsis thaliana
  3m9u-assembly1_C  TM=8.432E-01  e=1.366E-11  Levilactobacillus brevis ATCC 367
  9ddy-assembly1_B  TM=8.297E-01  e=1.914E-11  Streptococcus pneumoniae TIGR4
  3p8l-assembly1_A  TM=7.948E-01  e=1.717E-10  Enterococcus faecalis
  3p8l-assembly1_B  TM=8.056E-01  e=4.531E-10  Enterococcus faecalis

Solvent-accessible surface area (backbone atoms only — not comparable to full-atom values): 28299 Å² total; per-residue (Å²): 131,63,63,66,60,55,50,51,53,49,42,49,52,55,50,49,59,38,49,40,81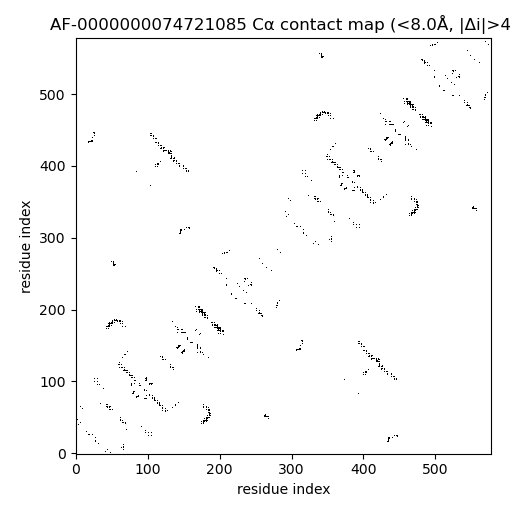,94,36,46,62,68,51,43,48,47,44,49,56,58,55,46,99,57,77,86,53,62,51,28,47,46,8,40,48,38,8,50,20,56,63,36,82,35,56,52,36,26,47,20,45,19,39,22,50,42,32,38,50,39,17,51,51,41,50,44,31,29,74,73,58,64,47,37,57,63,48,94,92,34,61,18,54,37,67,68,74,27,59,52,49,21,55,43,36,20,53,33,28,45,37,45,20,56,30,40,35,24,66,49,21,62,90,43,34,81,48,41,32,60,41,45,39,42,49,30,44,16,42,13,45,29,58,1,30,44,24,17,57,44,27,75,77,44,97,67,65,59,61,70,60,31,48,42,7,52,51,11,20,50,37,22,24,22,32,22,33,7,22,43,34,28,72,43,69,33,76,62,30,38,63,21,13,44,30,44,16,51,25,51,49,49,33,49,35,50,46,54,48,52,52,41,25,69,71,65,73,43,88,58,76,66,84,50,77,85,64,60,90,41,60,40,79,73,60,34,64,69,53,41,52,51,47,34,54,51,27,48,52,49,22,50,70,33,57,51,94,46,89,26,37,69,61,48,40,53,50,52,58,53,48,52,63,64,51,45,47,69,85,49,46,62,68,76,100,129,62,62,64,60,53,50,52,52,49,42,49,51,56,51,49,58,39,49,40,80,96,37,46,63,69,49,43,51,47,44,50,56,60,55,47,96,57,78,85,55,62,52,28,48,46,8,39,48,38,8,50,19,56,63,37,83,34,57,52,35,25,46,21,44,18,41,23,50,42,31,41,50,38,17,50,51,41,52,45,32,28,74,72,57,64,49,37,59,62,47,94,91,34,62,18,54,37,66,68,73,27,59,52,50,21,53,43,36,21,52,32,27,47,36,47,19,57,28,40,34,24,66,48,20,62,89,44,33,82,48,40,31,61,42,45,38,42,50,30,44,16,41,14,46,27,58,1,29,44,25,17,58,44,27,75,75,44,97,66,64,60,62,68,61,31,48,42,7,52,50,12,20,50,36,22,24,23,30,21,31,6,22,44,34,28,70,43,69,34,75,62,30,39,64,19,13,44,29,44,16,50,26,52,50,48,33,49,36,51,45,52,48,52,52,37,25,68,70,63,72,42,88,55,73,66,79,47,78,84,63,56,91,42,60,39,76,73,61,34,65,68,53,41,51,52,47,35,54,51,27,48,53,50,22,49,70,33,57,52,95,46,88,26,36,69,60,48,40,51,51,51,59,52,48,53,62,64,50,44,48,69,83,49,45,61,68,75,102

Foldseek 3Di:
DPLVVLLVVLLVVLLCVLLDDPDDVLLSVLLCVLQPPHDPLVLLSLLQLLLVLFPLPPVLQSSLLSNLLSLLVSLLQLVCCAPVHVVNQDDPRHGRSCNVRRNVSSNVSSVSSNVSSLVSNCVSCVVPVVLSVVSNVLSCQQCHPDQAQVVLRCLLVDPDRPQVSNLCHNFLSSQLSSNLSSCSSNPHHSVLRNQLSNLVSVLLLLLVLLVVQVVQCVVVVDRNLPPCVSVRDRPCNVPNDVVSVVSSVVSLVSSLVSQDDGNNSVVSSVVSVVVSLVSHPPVCNVVVD/DPLVVLLVVLLVVLLCVLLDDPDDVLLSVLLCVLQPPHDPLVLLSLLQLLLVLFPLPPVLQSSLLSNLLSLLVSLLQLVCCAPVHVVNQDDPRHGRSCNVRRNVSSNVSSVSSNVSSLVSNCVSCVVPVVLSVVSSVLSCQQCHPDQAQVVLRCLLVDPDRPQVSNLCHNFLSSQLSSNLSSCSSNPHHSVLRNQLSNLVRVLLLLLVLLVVQVVQCVVVVDRNLPPCVSVRDRPCNVPNDVVSVVSSVVSLVSSLVSQDDGNNSVVSSVVSVVVSLVSHPPVCNVVVD

Sequence (578 aa):
MDMQKRIERALETAIKHATAGNQPPKIAKALRYAVFPGGARVRPRLCLAVAMACGDDHPEASDAAAVAIELLHCASLVHDDMPCFDNADIRRGKPAVHSAFSEPLALLAGDALIIAAFETIARQCVGTPHLIAPLTGTVAKAVGMPHGLVAGQAWESEDEIPLVEYHRAKTASLFTGATMAGAIAAGADPQTWRAMGDALGAAYQVADDLRDFAANEAEIGKPCGQDDANGRPNAVAAGGLDATIARLHDLVGRTVAAVPDCPGAPMLRDLIAGEAKRLMPESLASRAAMDMQKRIERALETAIKHATAGNQPPKIAKALRYAVFPGGARVRPRLCLAVAMACGDDHPEASDAAAVAIELLHCASLVHDDMPCFDNADIRRGKPAVHSAFSEPLALLAGDALIIA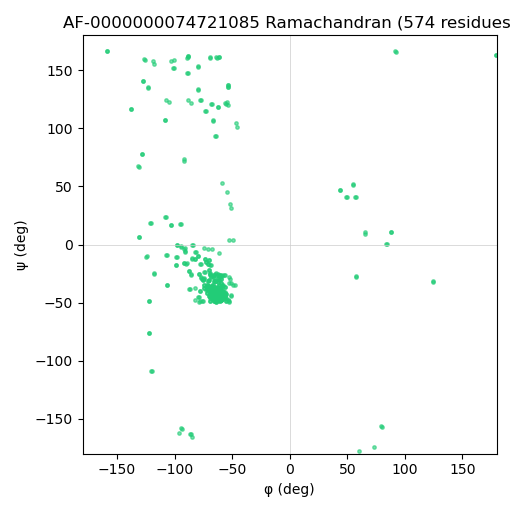AFETIARQCVGTPHLIAPLTGTVAKAVGMPHGLVAGQAWESEDEIPLVEYHRAKTASLFTGATMAGAIAAGADPQTWRAMGDALGAAYQVADDLRDFAANEAEIGKPCGQDDANGRPNAVAAGGLDATIARLHDLVGRTVAAVPDCPGAPMLRDLIAGEAKRLMPESLASRAA